Protein AF-A0A8J4LNE2-F1 (afdb_monomer)

pLDDT: mean 71.65, std 18.24, range [26.72, 97.25]

Solvent-accessible surface area (backbone atoms only — not comparable to full-atom values): 36500 Å² total; per-residue (Å²): 107,71,68,58,54,52,50,50,49,50,49,50,50,52,52,48,48,50,45,47,76,72,61,50,67,86,76,92,72,74,98,75,77,92,74,88,75,91,69,94,60,98,65,80,75,29,62,73,64,73,43,60,33,77,70,38,47,80,53,80,70,85,52,57,53,40,55,49,28,44,53,46,36,53,52,47,56,59,30,69,79,79,42,58,69,69,57,40,42,49,50,45,49,53,51,28,50,65,58,31,54,31,47,59,54,29,52,51,27,52,53,50,49,54,51,49,53,56,51,42,71,75,56,42,47,74,52,74,59,54,78,74,41,81,91,59,91,72,81,66,54,66,56,69,69,58,54,50,52,50,52,51,39,51,45,27,32,52,22,13,36,54,62,38,31,44,63,75,44,96,83,42,81,66,71,82,51,76,66,52,47,42,35,27,56,49,25,32,50,51,49,31,56,58,38,11,27,31,54,53,62,69,48,8,52,53,20,25,50,28,51,30,46,35,25,69,57,39,59,60,48,24,81,70,52,47,54,58,38,40,22,52,36,21,76,45,94,65,91,72,70,54,33,67,91,49,75,63,76,73,72,67,61,68,61,53,42,49,53,29,40,29,53,37,73,59,39,96,80,66,78,84,76,74,70,71,77,87,66,79,91,64,81,77,51,73,68,52,54,41,52,38,21,24,33,32,18,26,32,48,32,54,69,68,19,64,48,43,52,53,48,34,40,71,34,70,69,46,35,50,32,51,52,21,7,62,52,18,33,59,81,51,83,50,70,67,32,42,53,28,50,48,51,37,50,46,49,50,50,74,70,43,87,55,45,64,59,80,69,70,87,43,72,67,51,51,49,49,51,52,56,38,53,58,39,32,38,91,68,39,30,52,77,71,68,30,62,71,59,55,22,53,49,33,44,44,50,51,47,48,59,52,71,68,53,81,70,81,56,68,66,60,57,54,66,71,68,61,89,68,79,89,80,90,77,94,77,92,75,90,71,97,70,86,84,68,98,60,83,68,73,51,71,64,37,53,49,41,54,50,18,50,44,26,33,51,72,45,89,50,65,53,49,22,51,44,9,49,40,35,44,39,54,51,52,50,32,24,68,76,73,54,70,67,56,68,64,52,40,51,46,49,38,52,52,46,45,63,41,51,50,75,87,75,76,90,45,75,70,61,50,59,64,36,67,79,78,58,64,53,40,30,36,36,45,50,51,56,56,27,56,55,46,50,53,48,54,54,51,51,68,51,62,72,48,82,88,40,76,65,65,50,48,50,48,45,67,72,66,50,51,67,58,57,50,48,38,54,45,49,42,52,60,44,70,73,65,41,62,81,69,90,84,76,64,76,74,54,65,47,46,74,72,65,78,37,62,54,52,56,57,49,42,53,49,49,47,36,71,57,26,49,69,44,46,48,65,32,36,45,65,45,39,55,62,53,61,28,71,76,51,71,75,62,59,83,48,77,67,46,48,39,46,44,49,61,51,72,102

Organism: NCBI:txid1737510

Mean predicted aligned error: 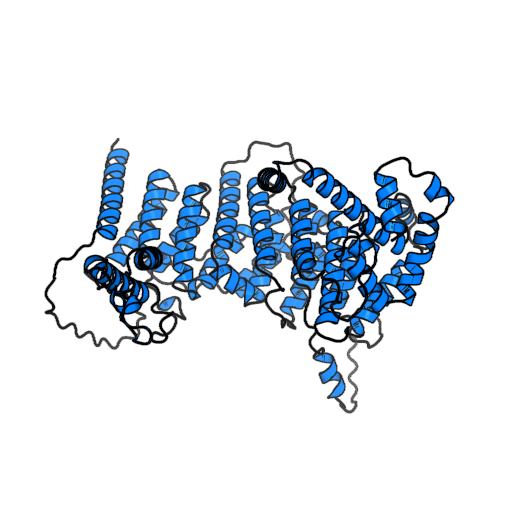13.71 Å

Nearest PDB structures (foldseek):
  5ufl-assembly1_A  TM=2.339E-01  e=3.453E-01  Homo sapiens

Sequence (649 aa):
LRIRGELLKIRGMLQHSLCMLRDFGFQEVGLSGESGVSGDGGGGGGVPLSVFGSLGLTVGDPGIREQLAEALVEVCSALRSAGDPELLAIAARCGGVLLAAGSVEYVTAQEDERSQRATTHLHSDAPVASRLMPGTIWRRRSPLWLVQARLLNTLLSRASAAAFRSWATTQQPELTSLKQLPPAYLALLHSQCLLAQHPNTQLAKGAASAVEVATKRFPCLAPAFLPYFLATLADVSYNWSPSVAAPPSPPPLAEFFIRVRDAAFGGADGASTAAAPAAAPAAPSLSEIERNGKVQGACHTINSTLNFWRTISRSPEWLAAALAALLAARVYNESVPQKALGGLMLKFAGRFLHPPAMSYNGAEYTGLIRALLDVSKPGAMARLGAPFRYTVIANVMLTLLLPHRYGPSEDAESAAGTTVMADGGSGSGGSDYGGVGGAGPGVAGLLLRHMLGLLAGTDAPQLRQLGMSGTFLPLCAVEEYGAPLPQLVGVLREVISAAAEPLAAADPVAAAAASTVGGSWGSRLLHALIHNHTELDNAEAMKDKRGAGLLDLQRRVLNMTFEEMAGGVASLPLERLARWPNDGLAVPAAVAEGAFVVRHARLVHLLAAAAPAEMLLALKDPLEVLTAPDRLTTAGDGADKAEMAAAAE

Structure (mmCIF, N/CA/C/O backbone):
data_AF-A0A8J4LNE2-F1
#
_entry.id   AF-A0A8J4LNE2-F1
#
loop_
_atom_site.group_PDB
_atom_site.id
_atom_site.type_symbol
_atom_site.label_atom_id
_atom_site.label_alt_id
_atom_site.label_comp_id
_atom_site.label_asym_id
_atom_site.label_entity_id
_atom_site.label_seq_id
_atom_site.pdbx_PDB_ins_code
_atom_site.Cartn_x
_atom_site.Cartn_y
_atom_site.Cartn_z
_atom_site.occupancy
_atom_site.B_iso_or_equiv
_atom_site.auth_seq_id
_atom_site.auth_comp_id
_atom_site.auth_asym_id
_atom_site.auth_atom_id
_atom_site.pdbx_PDB_model_num
ATOM 1 N N . LEU A 1 1 ? -19.729 31.241 25.274 1.00 32.53 1 LEU A N 1
ATOM 2 C CA . LEU A 1 1 ? -19.513 30.881 26.701 1.00 32.53 1 LEU A CA 1
ATOM 3 C C . LEU A 1 1 ? -20.305 29.642 27.131 1.00 32.53 1 LEU A C 1
ATOM 5 O O . LEU A 1 1 ? -19.670 28.711 27.598 1.00 32.53 1 LEU A O 1
ATOM 9 N N . ARG A 1 2 ? -21.628 29.561 26.906 1.00 26.72 2 ARG A N 1
ATOM 10 C CA . ARG A 1 2 ? -22.447 28.364 27.220 1.00 26.72 2 ARG A CA 1
ATOM 11 C C . ARG A 1 2 ? -21.967 27.088 26.504 1.00 26.72 2 ARG A C 1
ATOM 13 O O . ARG A 1 2 ? -21.703 26.099 27.168 1.00 26.72 2 ARG A O 1
ATOM 20 N N . ILE A 1 3 ? -21.699 27.174 25.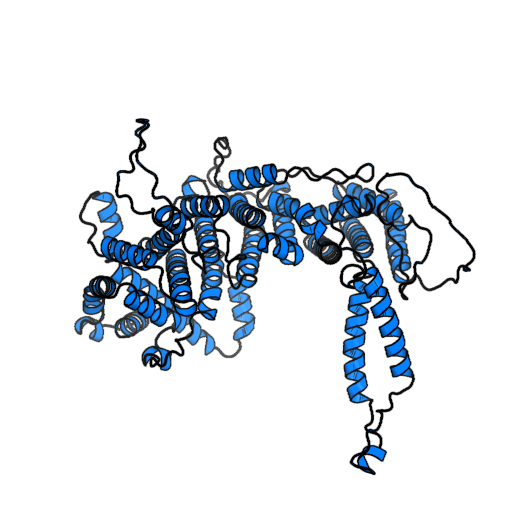195 1.00 37.12 3 ILE A N 1
ATOM 21 C CA . ILE A 1 3 ? -21.069 26.092 24.410 1.00 37.12 3 ILE A CA 1
ATOM 22 C C . ILE A 1 3 ? -19.703 25.711 25.002 1.00 37.12 3 ILE A C 1
ATOM 24 O O . ILE A 1 3 ? -19.418 24.546 25.201 1.00 37.12 3 ILE A O 1
ATOM 28 N N . ARG A 1 4 ? -18.876 26.685 25.398 1.00 35.09 4 ARG A N 1
ATOM 29 C CA . ARG A 1 4 ? -17.560 26.437 26.017 1.00 35.09 4 ARG A CA 1
ATOM 30 C C . ARG A 1 4 ? -17.665 25.714 27.374 1.00 35.09 4 ARG A C 1
ATOM 32 O O . ARG A 1 4 ? -16.804 24.905 27.693 1.00 35.09 4 ARG A O 1
ATOM 39 N N . GLY A 1 5 ? -18.717 25.989 28.150 1.00 35.16 5 GLY A N 1
ATOM 40 C CA . GLY A 1 5 ? -19.021 25.300 29.410 1.00 35.16 5 GLY A CA 1
ATOM 41 C C . GLY A 1 5 ? -19.524 23.867 29.208 1.00 35.16 5 GLY A C 1
ATOM 42 O O . GLY A 1 5 ? -19.094 22.969 29.924 1.00 35.16 5 GLY A O 1
ATOM 43 N N . GLU A 1 6 ? -20.367 23.638 28.200 1.00 47.88 6 GLU A N 1
ATOM 44 C CA . GLU A 1 6 ? -20.783 22.296 27.758 1.00 47.88 6 GLU A CA 1
ATOM 45 C C . GLU A 1 6 ? -19.575 21.489 27.252 1.00 47.88 6 GLU A C 1
ATOM 47 O O . GLU A 1 6 ? -19.370 20.351 27.657 1.00 47.88 6 GLU A O 1
ATOM 52 N N . LEU A 1 7 ? -18.695 22.111 26.463 1.00 44.62 7 LEU A N 1
ATOM 53 C CA . LEU A 1 7 ? -17.465 21.505 25.945 1.00 44.62 7 LEU A CA 1
ATOM 54 C C . LEU A 1 7 ? -16.456 21.157 27.053 1.00 44.62 7 LEU A C 1
ATOM 56 O O . LEU A 1 7 ? -15.798 20.123 26.974 1.00 44.62 7 LEU A O 1
ATOM 60 N N . LEU A 1 8 ? -16.358 21.965 28.114 1.00 48.59 8 LEU A N 1
ATOM 61 C CA . LEU A 1 8 ? -15.556 21.645 29.303 1.00 48.59 8 LEU A CA 1
ATOM 62 C C . LEU A 1 8 ? -16.136 20.467 30.094 1.00 48.59 8 LEU A C 1
ATOM 64 O O . LEU A 1 8 ? -15.370 19.630 30.567 1.00 48.59 8 LEU A O 1
ATOM 68 N N . LYS A 1 9 ? -17.467 20.362 30.200 1.00 53.34 9 LYS A N 1
ATOM 69 C CA . LYS A 1 9 ? -18.132 19.199 30.806 1.00 53.34 9 LYS A CA 1
ATOM 70 C C . LYS A 1 9 ? -17.935 17.941 29.969 1.00 53.34 9 LYS A C 1
ATOM 72 O O . LYS A 1 9 ? -17.571 16.920 30.531 1.00 53.34 9 LYS A O 1
ATOM 77 N N . ILE A 1 10 ? -18.080 18.025 28.645 1.00 56.75 10 ILE A N 1
ATOM 78 C CA . ILE A 1 10 ? -17.826 16.911 27.719 1.00 56.75 10 ILE A CA 1
ATOM 79 C C . ILE A 1 10 ? -16.358 16.489 27.788 1.00 56.75 10 ILE A C 1
ATOM 81 O O . ILE A 1 10 ? -16.074 15.303 27.902 1.00 56.75 10 ILE A O 1
ATOM 85 N N . ARG A 1 11 ? -15.411 17.435 27.801 1.00 52.16 11 ARG A N 1
ATOM 86 C CA . ARG A 1 11 ? -13.985 17.143 28.007 1.00 52.16 11 ARG A CA 1
ATOM 87 C C . ARG A 1 11 ? -13.742 16.463 29.348 1.00 52.16 11 ARG A C 1
ATOM 89 O O . ARG A 1 11 ? -13.044 15.458 29.385 1.00 52.16 11 ARG A O 1
ATOM 96 N N . GLY A 1 12 ? -14.326 16.987 30.424 1.00 52.31 12 GLY A N 1
ATOM 97 C CA . GLY A 1 12 ? -14.249 16.404 31.760 1.00 52.31 12 GLY A CA 1
ATOM 98 C C . GLY A 1 12 ? -14.831 14.995 31.807 1.00 52.31 12 GLY A C 1
ATOM 99 O O . GLY A 1 12 ? -14.190 14.103 32.339 1.00 52.31 12 GLY A O 1
ATOM 100 N N . MET A 1 13 ? -15.982 14.764 31.177 1.00 57.12 13 MET A N 1
ATOM 101 C CA . MET A 1 13 ? -16.638 13.460 31.077 1.00 57.12 13 MET A CA 1
ATOM 102 C C . MET A 1 13 ? -15.854 12.477 30.214 1.00 57.12 13 MET A C 1
ATOM 104 O O . MET A 1 13 ? -15.709 11.329 30.608 1.00 57.12 13 MET A O 1
ATOM 108 N N . LEU A 1 14 ? -15.316 12.897 29.068 1.00 54.69 14 LEU A N 1
ATOM 109 C CA . LEU A 1 14 ? -14.493 12.049 28.203 1.00 54.69 14 LEU A CA 1
ATOM 110 C C . LEU A 1 14 ? -13.167 11.707 28.876 1.00 54.69 14 LEU A C 1
ATOM 112 O O . LEU A 1 14 ? -12.726 10.567 28.819 1.00 54.69 14 LEU A O 1
ATOM 116 N N . GLN A 1 15 ? -12.549 12.674 29.552 1.00 53.72 15 GLN A N 1
ATOM 117 C CA . GLN A 1 15 ? -11.312 12.462 30.291 1.00 53.72 15 GLN A CA 1
ATOM 118 C C . GLN A 1 15 ? -11.545 11.611 31.543 1.00 53.72 15 GLN A C 1
ATOM 120 O O . GLN A 1 15 ? -10.750 10.722 31.818 1.00 53.72 15 GLN A O 1
ATOM 125 N N . HIS A 1 16 ? -12.669 11.797 32.237 1.00 48.16 16 HIS A N 1
ATOM 126 C CA . HIS A 1 16 ? -13.106 10.928 33.324 1.00 48.16 16 HIS A CA 1
ATOM 127 C C . HIS A 1 16 ? -13.452 9.523 32.823 1.00 48.16 16 HIS A C 1
ATOM 129 O O . HIS A 1 16 ? -13.061 8.560 33.458 1.00 48.16 16 HIS A O 1
ATOM 135 N N . SER A 1 17 ? -14.088 9.381 31.658 1.00 53.16 17 SER A N 1
ATOM 136 C CA . SER A 1 17 ? -14.364 8.083 31.026 1.00 53.16 17 SER A CA 1
ATOM 137 C C . SER A 1 17 ? -13.074 7.387 30.596 1.00 53.16 17 SER A C 1
ATOM 139 O O . SER A 1 17 ? -12.958 6.183 30.761 1.00 53.16 17 SER A O 1
ATOM 141 N N . LEU A 1 18 ? -12.076 8.128 30.100 1.00 53.53 18 LEU A N 1
ATOM 142 C CA . LEU A 1 18 ? -10.736 7.603 29.816 1.00 53.53 18 LEU A CA 1
ATOM 143 C C . LEU A 1 18 ? -10.018 7.156 31.089 1.00 53.53 18 LEU A C 1
ATOM 145 O O . LEU A 1 18 ? -9.402 6.096 31.081 1.00 53.53 18 LEU A O 1
ATOM 149 N N . CYS A 1 19 ? -10.097 7.942 32.166 1.00 48.16 19 CYS A N 1
ATOM 150 C CA . CYS A 1 19 ? -9.569 7.558 33.472 1.00 48.16 19 CYS A CA 1
ATOM 151 C C . CYS A 1 19 ? -10.301 6.329 34.014 1.00 48.16 19 CYS A C 1
ATOM 153 O O . CYS A 1 19 ? -9.644 5.378 34.379 1.00 48.16 19 CYS A O 1
ATOM 155 N N . MET A 1 20 ? -11.631 6.275 33.960 1.00 46.81 20 MET A N 1
ATOM 156 C CA . MET A 1 20 ? -12.426 5.110 34.363 1.00 46.81 20 MET A CA 1
ATOM 157 C C . MET A 1 20 ? -12.054 3.870 33.542 1.00 46.81 20 MET A C 1
ATOM 159 O O . MET A 1 20 ? -11.727 2.838 34.110 1.00 46.81 20 MET A O 1
ATOM 163 N N . LEU A 1 21 ? -12.008 3.975 32.209 1.00 49.03 21 LEU A N 1
ATOM 164 C CA . LEU A 1 21 ? -11.586 2.886 31.318 1.00 49.03 21 LEU A CA 1
ATOM 165 C C . LEU A 1 21 ? -10.152 2.408 31.597 1.00 49.03 21 LEU A C 1
ATOM 167 O O . LEU A 1 21 ? -9.854 1.243 31.351 1.00 49.03 21 LEU A O 1
ATOM 171 N N . ARG A 1 22 ? -9.279 3.291 32.093 1.00 43.75 22 ARG A N 1
ATOM 172 C CA . ARG A 1 22 ? -7.883 3.000 32.445 1.00 43.75 22 ARG A CA 1
ATOM 173 C C . ARG A 1 22 ? -7.714 2.487 33.884 1.00 43.75 22 ARG A C 1
ATOM 175 O O . ARG A 1 22 ? -6.835 1.666 34.123 1.00 43.75 22 ARG A O 1
ATOM 182 N N . ASP A 1 23 ? -8.547 2.951 34.811 1.00 39.84 23 ASP A N 1
ATOM 183 C CA . ASP A 1 23 ? -8.400 2.812 36.263 1.00 39.84 23 ASP A CA 1
ATOM 184 C C . ASP A 1 23 ? -9.491 1.924 36.890 1.00 39.84 23 ASP A C 1
ATOM 186 O O . ASP A 1 23 ? -9.664 1.957 38.107 1.00 39.84 23 ASP A O 1
ATOM 190 N N . PHE A 1 24 ? -10.215 1.102 36.113 1.00 42.41 24 PHE A N 1
ATOM 191 C CA . PHE A 1 24 ? -11.090 0.055 36.665 1.00 42.41 24 PHE A CA 1
ATOM 192 C C . PHE A 1 24 ? -10.257 -1.014 37.400 1.00 42.41 24 PHE A C 1
ATOM 194 O O . PHE A 1 24 ? -9.950 -2.098 36.897 1.00 42.41 24 PHE A O 1
ATOM 201 N N . GLY A 1 25 ? -9.878 -0.659 38.625 1.00 34.62 25 GLY A N 1
ATOM 202 C CA . GLY A 1 25 ? -9.484 -1.529 39.712 1.00 34.62 25 GLY A CA 1
ATOM 203 C C . GLY A 1 25 ? -10.722 -1.984 40.481 1.00 34.62 25 GLY A C 1
ATOM 204 O O . GLY A 1 25 ? -11.636 -1.209 40.742 1.00 34.62 25 GLY A O 1
ATOM 205 N N . PHE A 1 26 ? -10.718 -3.275 40.788 1.00 31.77 26 PHE A N 1
ATOM 206 C CA . PHE A 1 26 ? -11.625 -4.045 41.636 1.00 31.77 26 PHE A CA 1
ATOM 207 C C . PHE A 1 26 ? -12.604 -3.276 42.540 1.00 31.77 26 PHE A C 1
ATOM 209 O O . PHE A 1 26 ? -12.208 -2.622 43.502 1.00 31.77 26 PHE A O 1
ATOM 216 N N . GLN A 1 27 ? -13.890 -3.572 42.353 1.00 29.41 27 GLN A N 1
ATOM 217 C CA . GLN A 1 27 ? -14.774 -3.910 43.467 1.00 29.41 27 GLN A CA 1
ATOM 218 C C . GLN A 1 27 ? -15.209 -5.367 43.273 1.00 29.41 27 GLN A C 1
ATOM 220 O O . GLN A 1 27 ? -15.680 -5.731 42.196 1.00 29.41 27 GLN A O 1
ATOM 225 N N . GLU A 1 28 ? -15.005 -6.211 44.287 1.00 34.12 28 GLU A N 1
ATOM 226 C CA . GLU A 1 28 ? -15.604 -7.546 44.352 1.00 34.12 28 GLU A CA 1
ATOM 227 C C . GLU A 1 28 ? -17.128 -7.386 44.392 1.00 34.12 28 GLU A C 1
ATOM 229 O O . GLU A 1 28 ? -17.717 -7.149 45.445 1.00 34.12 28 GLU A O 1
ATOM 234 N N . VAL A 1 29 ? -17.778 -7.482 43.235 1.00 36.34 29 VAL A N 1
ATOM 235 C CA . VAL A 1 29 ? -19.221 -7.709 43.186 1.00 36.34 29 VAL A CA 1
ATOM 236 C C . VAL A 1 29 ? -19.413 -9.213 43.308 1.00 36.34 29 VAL A C 1
ATOM 238 O O . VAL A 1 29 ? -18.901 -9.985 42.497 1.00 36.34 29 VAL A O 1
ATOM 241 N N . GLY A 1 30 ? -20.073 -9.616 44.393 1.00 33.03 30 GLY A N 1
ATOM 242 C CA . GLY A 1 30 ? -20.271 -11.005 44.777 1.00 33.03 30 GLY A CA 1
ATOM 243 C C . GLY A 1 30 ? -20.781 -11.873 43.630 1.00 33.03 30 GLY A C 1
ATOM 244 O O . GLY A 1 30 ? -21.731 -11.531 42.929 1.00 33.03 30 GLY A O 1
ATOM 245 N N . LEU A 1 31 ? -20.143 -13.032 43.478 1.00 33.44 31 LEU A N 1
ATOM 246 C CA . LEU A 1 31 ? -20.607 -14.147 42.662 1.00 33.44 31 LEU A CA 1
ATOM 247 C C . LEU A 1 31 ? -21.893 -14.723 43.277 1.00 33.44 31 LEU A C 1
ATOM 249 O O . LEU A 1 31 ? -21.866 -15.732 43.974 1.00 33.44 31 LEU A O 1
ATOM 253 N N . SER A 1 32 ? -23.026 -14.072 43.041 1.00 35.34 32 SER A N 1
ATOM 254 C CA . SER A 1 32 ? -24.347 -14.653 43.274 1.00 35.34 32 SER A CA 1
ATOM 255 C C . SER A 1 32 ? -25.318 -14.105 42.239 1.00 35.34 32 SER A C 1
ATOM 257 O O . SER A 1 32 ? -25.724 -12.948 42.319 1.00 35.34 32 SER A O 1
ATOM 259 N N . GLY A 1 33 ? -25.681 -14.926 41.260 1.00 34.03 33 GLY A N 1
ATOM 260 C CA . GLY A 1 33 ? -26.678 -14.543 40.270 1.00 34.03 33 GLY A CA 1
ATOM 261 C C . GLY A 1 33 ? -26.659 -15.447 39.055 1.00 34.03 33 GLY A C 1
ATOM 262 O O . GLY A 1 33 ? -26.072 -15.111 38.031 1.00 34.03 33 GLY A O 1
ATOM 263 N N . GLU A 1 34 ? -27.307 -16.600 39.188 1.00 43.00 34 GLU A N 1
ATOM 264 C CA . GLU A 1 34 ? -27.816 -17.379 38.067 1.00 43.00 34 GLU A CA 1
ATOM 265 C C . GLU A 1 34 ? -28.486 -16.442 37.047 1.00 43.00 34 GLU A C 1
ATOM 267 O O . GLU A 1 34 ? -29.462 -15.764 37.356 1.00 43.00 34 GLU A O 1
ATOM 272 N N . SER A 1 35 ? -27.980 -16.406 35.817 1.00 35.44 35 SER A N 1
ATOM 273 C CA . SER A 1 35 ? -28.760 -15.932 34.673 1.00 35.44 35 SER A CA 1
ATOM 274 C C . SER A 1 35 ? -28.781 -17.035 33.628 1.00 35.44 35 SER A C 1
ATOM 276 O O . SER A 1 35 ? -27.975 -17.106 32.703 1.00 35.44 35 SER A O 1
ATOM 278 N N . GLY A 1 36 ? -29.733 -17.947 33.825 1.00 38.16 36 GLY A N 1
ATOM 279 C CA . GLY A 1 36 ? -30.238 -18.778 32.750 1.00 38.16 36 GLY A CA 1
ATOM 280 C C . GLY A 1 36 ? -30.891 -17.878 31.708 1.00 38.16 36 GLY A C 1
ATOM 281 O O . GLY A 1 36 ? -31.992 -17.378 31.912 1.00 38.16 36 GLY A O 1
ATOM 282 N N . VAL A 1 37 ? -30.207 -17.678 30.586 1.00 36.59 37 VAL A N 1
ATOM 283 C CA . VAL A 1 37 ? -30.824 -17.210 29.343 1.00 36.59 37 VAL A CA 1
ATOM 284 C C . VAL A 1 37 ? -30.572 -18.281 28.291 1.00 36.59 37 VAL A C 1
ATOM 286 O O . VAL A 1 37 ? -29.747 -18.151 27.394 1.00 36.59 37 VAL A O 1
ATOM 289 N N . SER A 1 38 ? -31.294 -19.391 28.435 1.00 36.75 38 SER A N 1
ATOM 290 C CA . SER A 1 38 ? -31.629 -20.282 27.329 1.00 36.75 38 SER A CA 1
ATOM 291 C C . SER A 1 38 ? -32.798 -19.647 26.569 1.00 36.75 38 SER A C 1
ATOM 293 O O . SER A 1 38 ? -33.960 -19.975 26.803 1.00 36.75 38 SER A O 1
ATOM 295 N N . GLY A 1 39 ? -32.485 -18.655 25.737 1.00 35.50 39 GLY A N 1
ATOM 296 C CA . GLY A 1 39 ? -33.428 -18.001 24.834 1.00 35.50 39 GLY A CA 1
ATOM 297 C C . GLY A 1 39 ? -33.208 -18.497 23.414 1.00 35.50 39 GLY A C 1
ATOM 298 O O . GLY A 1 39 ? -32.385 -17.952 22.685 1.00 35.50 39 GLY A O 1
ATOM 299 N N . ASP A 1 40 ? -33.936 -19.546 23.055 1.00 36.19 40 ASP A N 1
ATOM 300 C CA . ASP A 1 40 ? -34.043 -20.094 21.708 1.00 36.19 40 ASP A CA 1
ATOM 301 C C . ASP A 1 40 ? -34.811 -19.081 20.835 1.00 36.19 40 ASP A C 1
ATOM 303 O O . ASP A 1 40 ? -36.038 -18.995 20.858 1.00 36.19 40 ASP A O 1
ATOM 307 N N . GLY A 1 41 ? -34.078 -18.204 20.150 1.00 35.94 41 GLY A N 1
ATOM 308 C CA . GLY A 1 41 ? -34.639 -17.166 19.291 1.00 35.94 41 GLY A CA 1
ATOM 309 C C . GLY A 1 41 ? -33.581 -16.661 18.324 1.00 35.94 41 GLY A C 1
ATOM 310 O O . GLY A 1 41 ? -32.687 -15.920 18.715 1.00 35.94 41 GLY A O 1
ATOM 311 N N . GLY A 1 42 ? -33.678 -17.077 17.059 1.00 33.50 42 GLY A N 1
ATOM 312 C CA . GLY A 1 42 ? -32.713 -16.849 15.973 1.00 33.50 42 GLY A CA 1
ATOM 313 C C . GLY A 1 42 ? -32.515 -15.397 15.507 1.00 33.50 42 GLY A C 1
ATOM 314 O O . GLY A 1 42 ? -32.347 -15.154 14.314 1.00 33.50 42 GLY A O 1
ATOM 315 N N . GLY A 1 43 ? -32.516 -14.425 16.417 1.00 38.28 43 GLY A N 1
ATOM 316 C CA . GLY A 1 43 ? -31.980 -13.091 16.175 1.00 38.28 43 GLY A CA 1
ATOM 317 C C . GLY A 1 43 ? -30.484 -13.103 16.463 1.00 38.28 43 GLY A C 1
ATOM 318 O O . GLY A 1 43 ? -30.075 -13.508 17.544 1.00 38.28 43 GLY A O 1
ATOM 319 N N . GLY A 1 44 ? -29.659 -12.689 15.499 1.00 39.41 44 GLY A N 1
ATOM 320 C CA . GLY A 1 44 ? -28.203 -12.612 15.641 1.00 39.41 44 GLY A CA 1
ATOM 321 C C . GLY A 1 44 ? -27.762 -11.601 16.702 1.00 39.41 44 GLY A C 1
ATOM 322 O O . GLY A 1 44 ? -27.292 -10.519 16.361 1.00 39.41 44 GLY A O 1
ATOM 323 N N . GLY A 1 45 ? -27.916 -11.947 17.979 1.00 40.94 45 GLY A N 1
ATOM 324 C CA . GLY A 1 45 ? -27.316 -11.242 19.099 1.00 40.94 45 GLY A CA 1
ATOM 325 C C . GLY A 1 45 ? -25.808 -11.430 19.024 1.00 40.94 45 GLY A C 1
ATOM 326 O O . GLY A 1 45 ? -25.294 -12.492 19.368 1.00 40.94 45 GLY A O 1
ATOM 327 N N . GLY A 1 46 ? -25.107 -10.427 18.493 1.00 50.44 46 GLY A N 1
ATOM 328 C CA . GLY A 1 46 ? -23.648 -10.396 18.497 1.00 50.44 46 GLY A CA 1
ATOM 329 C C . GLY A 1 46 ? -23.100 -10.533 19.920 1.00 50.44 46 GLY A C 1
ATOM 330 O O . GLY A 1 46 ? -23.782 -10.215 20.895 1.00 50.44 46 GLY A O 1
ATOM 331 N N . VAL A 1 47 ? -21.862 -11.013 20.046 1.00 54.34 47 VAL A N 1
ATOM 332 C CA . VAL A 1 47 ? -21.210 -11.147 21.357 1.00 54.34 47 VAL A CA 1
ATOM 333 C C . VAL A 1 47 ? -21.064 -9.746 21.966 1.00 54.34 47 VAL A C 1
ATOM 335 O O . VAL A 1 47 ? -20.429 -8.903 21.325 1.00 54.34 47 VAL A O 1
ATOM 338 N N . PRO A 1 48 ? -21.624 -9.470 23.161 1.00 55.25 48 PRO A N 1
ATOM 339 C CA . PRO A 1 48 ? -21.540 -8.147 23.767 1.00 55.25 48 PRO A CA 1
ATOM 340 C C . PRO A 1 48 ? -20.079 -7.749 24.006 1.00 55.25 48 PRO A C 1
ATOM 342 O O . PRO A 1 48 ? -19.214 -8.590 24.269 1.00 55.25 48 PRO A O 1
ATOM 345 N N . LEU A 1 49 ? -19.793 -6.451 23.927 1.00 55.06 49 LEU A N 1
ATOM 346 C CA . LEU A 1 49 ? -18.504 -5.862 24.263 1.00 55.06 49 LEU A CA 1
ATOM 347 C C . LEU A 1 49 ? -18.272 -5.998 25.770 1.00 55.06 49 LEU A C 1
ATOM 349 O O . LEU A 1 49 ? -18.521 -5.079 26.547 1.00 55.06 49 LEU A O 1
ATOM 353 N N . SER A 1 50 ? -17.746 -7.141 26.200 1.00 53.09 50 SER A N 1
ATOM 354 C CA . SER A 1 50 ? -17.404 -7.348 27.601 1.00 53.09 50 SER A CA 1
ATOM 355 C C . SER A 1 50 ? -16.268 -6.411 28.028 1.00 53.09 50 SER A C 1
ATOM 357 O O . SER A 1 50 ? -15.269 -6.206 27.325 1.00 53.09 50 SER A O 1
ATOM 359 N N . VAL A 1 51 ? -16.434 -5.799 29.197 1.00 45.75 51 VAL A N 1
ATOM 360 C CA . VAL A 1 51 ? -15.399 -5.004 29.857 1.00 45.75 51 VAL A CA 1
ATOM 361 C C . VAL A 1 51 ? -14.439 -5.970 30.513 1.00 45.75 51 VAL A C 1
ATOM 363 O O . VAL A 1 51 ? -14.876 -6.753 31.334 1.00 45.75 51 VAL A O 1
ATOM 366 N N . PHE A 1 52 ? -13.155 -5.914 30.189 1.00 48.09 52 PHE A N 1
ATOM 367 C CA . PHE A 1 52 ? -12.142 -6.685 30.897 1.00 48.09 52 PHE A CA 1
ATOM 368 C C . PHE A 1 52 ? -11.353 -5.729 31.793 1.00 48.09 52 PHE A C 1
ATOM 370 O O . PHE A 1 52 ? -10.809 -4.749 31.288 1.00 48.09 52 PHE A O 1
ATOM 377 N N . GLY A 1 53 ? -11.344 -5.969 33.106 1.00 45.38 53 GLY A N 1
ATOM 378 C CA . GLY A 1 53 ? -10.515 -5.215 34.050 1.00 45.38 53 GLY A CA 1
ATOM 379 C C . GLY A 1 53 ? -9.026 -5.476 33.818 1.00 45.38 53 GLY A C 1
ATOM 380 O O . GLY A 1 53 ? -8.658 -6.312 32.994 1.00 45.38 53 GLY A O 1
ATOM 381 N N . SER A 1 54 ? -8.149 -4.816 34.577 1.00 44.72 54 SER A N 1
ATOM 382 C CA . SER A 1 54 ? -6.694 -4.998 34.434 1.00 44.72 54 SER A CA 1
ATOM 383 C C . SER A 1 54 ? -6.257 -6.463 34.573 1.00 44.72 54 SER A C 1
ATOM 385 O O . SER A 1 54 ? -5.379 -6.898 33.844 1.00 44.72 54 SER A O 1
ATOM 387 N N . LEU A 1 55 ? -6.933 -7.274 35.397 1.00 43.81 55 LEU A N 1
ATOM 388 C CA . LEU A 1 55 ? -6.692 -8.725 35.516 1.00 43.81 55 LEU A CA 1
ATOM 389 C C . LEU A 1 55 ? -7.400 -9.587 34.447 1.00 43.81 55 LEU A C 1
ATOM 391 O O . LEU A 1 55 ? -7.441 -10.807 34.569 1.00 43.81 55 LEU A O 1
ATOM 395 N N . GLY A 1 56 ? -7.994 -8.951 33.435 1.00 45.12 56 GLY A N 1
ATOM 396 C CA . GLY A 1 56 ? -8.814 -9.518 32.361 1.00 45.12 56 GLY A CA 1
ATOM 397 C C . GLY A 1 56 ? -10.004 -10.373 32.802 1.00 45.12 56 GLY A C 1
ATOM 398 O O . GLY A 1 56 ? -10.432 -11.266 32.075 1.00 45.12 56 GLY A O 1
ATOM 399 N N . LEU A 1 57 ? -10.559 -10.071 33.977 1.00 45.97 57 LEU A N 1
ATOM 400 C CA . LEU A 1 57 ? -11.894 -10.504 34.393 1.00 45.97 57 LEU A CA 1
ATOM 401 C C . LEU A 1 57 ? -12.952 -9.591 33.781 1.00 45.97 57 LEU A C 1
ATOM 403 O O . LEU A 1 57 ? -12.683 -8.406 33.590 1.00 45.97 57 LEU A O 1
ATOM 407 N N . THR A 1 58 ? -14.149 -10.110 33.511 1.00 54.19 58 THR A N 1
ATOM 408 C CA . THR A 1 58 ? -15.258 -9.277 33.042 1.00 54.19 58 THR A CA 1
ATOM 409 C C . THR A 1 58 ? -15.763 -8.355 34.162 1.00 54.19 58 THR A C 1
ATOM 411 O O . THR A 1 58 ? -16.143 -8.866 35.212 1.00 54.19 58 THR A O 1
ATOM 414 N N . VAL A 1 59 ? -15.757 -7.028 33.982 1.00 49.66 59 VAL A N 1
ATOM 415 C CA . VAL A 1 59 ? -16.095 -6.034 35.028 1.00 49.66 59 VAL A CA 1
ATOM 416 C C . VAL A 1 59 ? -17.240 -5.112 34.592 1.00 49.66 59 VAL A C 1
ATOM 418 O O . VAL A 1 59 ? -17.059 -4.294 33.704 1.00 49.66 59 VAL A O 1
ATOM 421 N N . GLY A 1 60 ? -18.379 -5.145 35.281 1.00 55.81 60 GLY A N 1
ATOM 422 C CA . GLY A 1 60 ? -19.504 -4.225 35.044 1.00 55.81 60 GLY A CA 1
ATOM 423 C C . GLY A 1 60 ? -20.610 -4.797 34.155 1.00 55.81 60 GLY A C 1
ATOM 424 O O . GLY A 1 60 ? -20.497 -5.913 33.645 1.00 55.81 60 GLY A O 1
ATOM 425 N N . ASP A 1 61 ? -21.692 -4.029 34.006 1.00 57.84 61 ASP A N 1
ATOM 426 C CA . ASP A 1 61 ? -22.907 -4.501 33.341 1.00 57.84 61 ASP A CA 1
ATOM 427 C C . ASP A 1 61 ? -22.704 -4.680 31.824 1.00 57.84 61 ASP A C 1
ATOM 429 O O . ASP A 1 61 ? -22.091 -3.825 31.165 1.00 57.84 61 ASP A O 1
ATOM 433 N N . PRO A 1 62 ? -23.230 -5.772 31.233 1.00 64.44 62 PRO A N 1
ATOM 434 C CA . PRO A 1 62 ? -23.236 -5.941 29.784 1.00 64.44 62 PRO A CA 1
ATOM 435 C C . PRO A 1 62 ? -24.009 -4.784 29.127 1.00 64.44 62 PRO A C 1
ATOM 437 O O . PRO A 1 62 ? -25.089 -4.419 29.587 1.00 64.44 62 PRO A O 1
ATOM 440 N N . GLY A 1 63 ? -23.471 -4.196 28.053 1.00 69.69 63 GLY A N 1
ATOM 441 C CA . GLY A 1 63 ? -24.126 -3.106 27.312 1.00 69.69 63 GLY A CA 1
ATOM 442 C C . GLY A 1 63 ? -23.538 -1.704 27.525 1.00 69.69 63 GLY A C 1
ATOM 443 O O . GLY A 1 63 ? -23.755 -0.822 26.694 1.00 69.69 63 GLY A O 1
ATOM 444 N N . ILE A 1 64 ? -22.769 -1.460 28.597 1.00 75.38 64 ILE A N 1
ATOM 445 C CA . ILE A 1 64 ? -22.215 -0.115 28.877 1.00 75.38 64 ILE A CA 1
ATOM 446 C C . ILE A 1 64 ? -21.254 0.339 27.767 1.00 75.38 64 ILE A C 1
ATOM 448 O O . ILE A 1 64 ? -21.214 1.517 27.404 1.00 75.38 64 ILE A O 1
ATOM 452 N N . ARG A 1 65 ? -20.467 -0.585 27.203 1.00 73.56 65 ARG A N 1
ATOM 453 C CA . ARG A 1 65 ? -19.531 -0.262 26.116 1.00 73.56 65 ARG A CA 1
ATOM 454 C C . ARG A 1 65 ? -20.255 0.041 24.814 1.00 73.56 65 ARG A C 1
ATOM 456 O O . ARG A 1 65 ? -19.788 0.894 24.071 1.00 73.56 65 ARG A O 1
ATOM 463 N N . GLU A 1 66 ? -21.370 -0.621 24.545 1.00 81.19 66 GLU A N 1
ATOM 464 C CA . GLU A 1 66 ? -22.230 -0.358 23.399 1.00 81.19 66 GLU A CA 1
ATOM 465 C C . GLU A 1 66 ? -22.841 1.037 23.505 1.00 81.19 66 GLU A C 1
ATOM 467 O O . GLU A 1 66 ? -22.662 1.834 22.591 1.00 81.19 66 GLU A O 1
ATOM 472 N N . GLN A 1 67 ? -23.418 1.388 24.658 1.00 83.12 67 GLN A N 1
ATOM 473 C CA . GLN A 1 67 ? -23.947 2.734 24.905 1.00 83.12 67 GLN A CA 1
ATOM 474 C C . GLN A 1 67 ? -22.860 3.811 24.781 1.00 83.12 67 GLN A C 1
ATOM 476 O O . GLN A 1 67 ? -23.072 4.861 24.176 1.00 83.12 67 GLN A O 1
ATOM 481 N N . LEU A 1 68 ? -21.660 3.550 25.315 1.00 85.38 68 LEU A N 1
ATOM 482 C CA . LEU A 1 68 ? -20.532 4.469 25.174 1.00 85.38 68 LEU A CA 1
ATOM 483 C C . LEU A 1 68 ? -20.063 4.575 23.716 1.00 85.38 68 LEU A C 1
ATOM 485 O O . LEU A 1 68 ? -19.719 5.666 23.267 1.00 85.38 68 LEU A O 1
ATOM 489 N N . ALA A 1 69 ? -20.038 3.468 22.972 1.00 86.94 69 ALA A N 1
ATOM 490 C CA . ALA A 1 69 ? -19.702 3.466 21.553 1.00 86.94 69 ALA A CA 1
ATOM 491 C C . ALA A 1 69 ? -20.713 4.289 20.745 1.00 86.94 69 ALA A C 1
ATOM 493 O O . ALA A 1 69 ? -20.298 5.110 19.931 1.00 86.94 69 ALA A O 1
ATOM 494 N N . GLU A 1 70 ? -22.009 4.120 21.004 1.00 89.06 70 GLU A N 1
ATOM 495 C CA . GLU A 1 70 ? -23.098 4.886 20.388 1.00 89.06 70 GLU A CA 1
ATOM 496 C C . GLU A 1 70 ? -22.958 6.382 20.678 1.00 89.06 70 GLU A C 1
ATOM 498 O O . GLU A 1 70 ? -22.874 7.187 19.748 1.00 89.06 70 GLU A O 1
ATOM 503 N N . ALA A 1 71 ? -22.791 6.752 21.951 1.00 88.81 71 ALA A N 1
ATOM 504 C CA . ALA A 1 71 ? -22.567 8.138 22.349 1.00 88.81 71 ALA A CA 1
ATOM 505 C C . ALA A 1 71 ? -21.311 8.731 21.686 1.00 88.81 71 ALA A C 1
ATOM 507 O O . ALA A 1 71 ? -21.315 9.874 21.228 1.00 88.81 71 ALA A O 1
ATOM 508 N N . LEU A 1 72 ? -20.221 7.962 21.584 1.00 91.38 72 LEU A N 1
ATOM 509 C CA . LEU A 1 72 ? -19.001 8.405 20.905 1.00 91.38 72 LEU A CA 1
ATOM 510 C C . LEU A 1 72 ? -19.198 8.576 19.396 1.00 91.38 72 LEU A C 1
ATOM 512 O O . LEU A 1 72 ? -18.608 9.493 18.823 1.00 91.38 72 LEU A O 1
ATOM 516 N N . VAL A 1 73 ? -20.009 7.739 18.745 1.00 92.69 73 VAL A N 1
ATOM 517 C CA . VAL A 1 73 ? -20.370 7.901 17.328 1.00 92.69 73 VAL A CA 1
ATOM 518 C C . VAL A 1 73 ? -21.124 9.211 17.124 1.00 92.69 73 VAL A C 1
ATOM 520 O O . VAL A 1 73 ? -20.736 9.998 16.257 1.00 92.69 73 VAL A O 1
ATOM 523 N N . GLU A 1 74 ? -22.131 9.487 17.954 1.00 90.81 74 GLU A N 1
ATOM 524 C CA . GLU A 1 74 ? -22.904 10.731 17.900 1.00 90.81 74 GLU A CA 1
ATOM 525 C C . GLU A 1 74 ? -22.012 11.957 18.119 1.00 90.81 74 GLU A C 1
ATOM 527 O O . GLU A 1 74 ? -22.010 12.873 17.289 1.00 90.81 74 GLU A O 1
ATOM 532 N N . VAL A 1 75 ? -21.177 11.934 19.166 1.00 91.19 75 VAL A N 1
ATOM 533 C CA . VAL A 1 75 ? -20.217 13.002 19.487 1.00 91.19 75 VAL A CA 1
ATOM 534 C C . VAL A 1 75 ? -19.234 13.226 18.339 1.00 91.19 75 VAL A C 1
ATOM 536 O O . VAL A 1 75 ? -19.005 14.369 17.946 1.00 91.19 75 VAL A O 1
ATOM 539 N N . CYS A 1 76 ? -18.668 12.163 17.760 1.00 92.75 76 CYS A N 1
ATOM 540 C CA . CYS A 1 76 ? -17.758 12.287 16.619 1.00 92.75 76 CYS A CA 1
ATOM 541 C C . CYS A 1 76 ? -18.462 12.870 15.387 1.00 92.75 76 CYS A C 1
ATOM 543 O O . CYS A 1 76 ? -17.851 13.659 14.665 1.00 92.75 76 CYS A O 1
ATOM 545 N N . SER A 1 77 ? -19.727 12.509 15.142 1.00 90.75 77 SER A N 1
ATOM 546 C CA . SER A 1 77 ? -20.499 13.051 14.019 1.00 90.75 77 SER A CA 1
ATOM 547 C C . SER A 1 77 ? -20.779 14.548 14.197 1.00 90.75 77 SER A C 1
ATOM 549 O O . SER A 1 77 ? -20.514 15.329 13.284 1.00 90.75 77 SER A O 1
ATOM 551 N N . ALA A 1 78 ? -21.197 14.961 15.399 1.00 89.62 78 ALA A N 1
ATOM 552 C CA . ALA A 1 78 ? -21.515 16.347 15.722 1.00 89.62 78 ALA A CA 1
ATOM 553 C C . ALA A 1 78 ? -20.264 17.238 15.702 1.00 89.62 78 ALA A C 1
ATOM 555 O O . ALA A 1 78 ? -20.298 18.371 15.221 1.00 89.62 78 ALA A O 1
ATOM 556 N N . LEU A 1 79 ? -19.132 16.719 16.191 1.00 91.19 79 LEU A N 1
ATOM 557 C CA . LEU A 1 79 ? -17.870 17.453 16.202 1.00 91.19 79 LEU A CA 1
ATOM 558 C C . LEU A 1 79 ? -17.220 17.554 14.815 1.00 91.19 79 LEU A C 1
ATOM 560 O O . LEU A 1 79 ? -16.429 18.467 14.593 1.00 91.19 79 LEU A O 1
ATOM 564 N N . ARG A 1 80 ? -17.547 16.670 13.865 1.00 88.25 80 ARG A N 1
ATOM 565 C CA . ARG A 1 80 ? -16.975 16.722 12.511 1.00 88.25 80 ARG A CA 1
ATOM 566 C C . ARG A 1 80 ? -17.477 17.913 11.693 1.00 88.25 80 ARG A C 1
ATOM 568 O O . ARG A 1 80 ? -16.704 18.458 10.917 1.00 88.25 80 ARG A O 1
ATOM 575 N N . SER A 1 81 ? -18.745 18.305 11.834 1.00 81.62 81 SER A N 1
ATOM 576 C CA . SER A 1 81 ? -19.345 19.350 10.988 1.00 81.62 81 SER A CA 1
ATOM 577 C C . SER A 1 81 ? -19.033 20.779 11.441 1.00 81.62 81 SER A C 1
ATOM 579 O O . SER A 1 81 ? -19.019 21.681 10.611 1.00 81.62 81 SER A O 1
ATOM 581 N N . ALA A 1 82 ? -18.818 21.010 12.740 1.00 77.31 82 ALA A N 1
ATOM 582 C CA . ALA A 1 82 ? -18.609 22.359 13.289 1.00 77.31 82 ALA A CA 1
ATOM 583 C C . ALA A 1 82 ? -17.843 22.379 14.630 1.00 77.31 82 ALA A C 1
ATOM 585 O O . ALA A 1 82 ? -17.890 23.370 15.362 1.00 77.31 82 ALA A O 1
ATOM 586 N N . GLY A 1 83 ? -17.208 21.267 15.008 1.00 80.38 83 GLY A N 1
ATOM 587 C CA . GLY A 1 83 ? -16.647 21.076 16.342 1.00 80.38 83 GLY A CA 1
ATOM 588 C C . GLY A 1 83 ? -15.201 21.531 16.509 1.00 80.38 83 GLY A C 1
ATOM 589 O O . GLY A 1 83 ? -14.466 21.776 15.557 1.00 80.38 83 GLY A O 1
ATOM 590 N N . ASP A 1 84 ? -14.788 21.599 17.774 1.00 87.50 84 ASP A N 1
ATOM 591 C CA . ASP A 1 84 ? -13.401 21.830 18.172 1.00 87.50 84 ASP A CA 1
ATOM 592 C C . ASP A 1 84 ? -12.530 20.607 17.799 1.00 87.50 84 ASP A C 1
ATOM 594 O O . ASP A 1 84 ? -12.825 19.489 18.250 1.00 87.50 84 ASP A O 1
ATOM 598 N N . PRO A 1 85 ? -11.450 20.780 17.009 1.00 88.19 85 PRO A N 1
ATOM 599 C CA . PRO A 1 85 ? -10.579 19.681 16.600 1.00 88.19 85 PRO A CA 1
ATOM 600 C C . PRO A 1 85 ? -9.894 18.981 17.782 1.00 88.19 85 PRO A C 1
ATOM 602 O O . PRO A 1 85 ? -9.597 17.788 17.686 1.00 88.19 85 PRO A O 1
ATOM 605 N N . GLU A 1 86 ? -9.658 19.667 18.906 1.00 89.50 86 GLU A N 1
ATOM 606 C CA . GLU A 1 86 ? -9.086 19.038 20.101 1.00 89.50 86 GLU A CA 1
ATOM 607 C C . GLU A 1 86 ? -10.067 18.060 20.743 1.00 89.50 86 GLU A C 1
ATOM 609 O O . GLU A 1 86 ? -9.688 16.953 21.137 1.00 89.50 86 GLU A O 1
ATOM 614 N N . LEU A 1 87 ? -11.341 18.444 20.826 1.00 89.50 87 LEU A N 1
ATOM 615 C CA . LEU A 1 87 ? -12.386 17.577 21.359 1.00 89.50 87 LEU A CA 1
ATOM 616 C C . LEU A 1 87 ? -12.649 16.397 20.441 1.00 89.50 87 LEU A C 1
ATOM 618 O O . LEU A 1 87 ? -12.809 15.281 20.934 1.00 89.50 87 LEU A O 1
ATOM 622 N N . LEU A 1 88 ? -12.613 16.617 19.125 1.00 93.06 88 LEU A N 1
ATOM 623 C CA . LEU A 1 88 ? -12.701 15.531 18.160 1.00 93.06 88 LEU A CA 1
ATOM 624 C C . LEU A 1 88 ? -11.534 14.552 18.336 1.00 93.06 88 LEU A C 1
ATOM 626 O O . LEU A 1 88 ? -11.744 13.344 18.324 1.00 93.06 88 LEU A O 1
ATOM 630 N N . ALA A 1 89 ? -10.319 15.048 18.590 1.00 90.06 89 ALA A N 1
ATOM 631 C CA . ALA A 1 89 ? -9.166 14.203 18.889 1.00 90.06 89 ALA A CA 1
ATOM 632 C C . ALA A 1 89 ? -9.288 13.447 20.218 1.00 90.06 89 ALA A C 1
ATOM 634 O O . ALA A 1 89 ? -8.853 12.299 20.313 1.00 90.06 89 ALA A O 1
ATOM 635 N N . ILE A 1 90 ? -9.886 14.046 21.250 1.00 89.75 90 ILE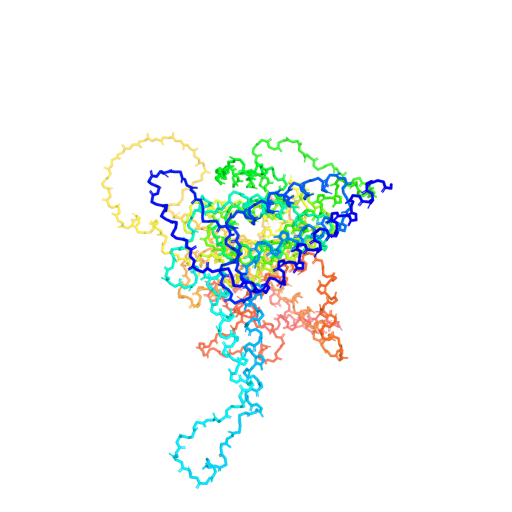 A N 1
ATOM 636 C CA . ILE A 1 90 ? -10.185 13.343 22.505 1.00 89.75 90 ILE A CA 1
ATOM 637 C C . ILE A 1 90 ? -11.223 12.244 22.258 1.00 89.75 90 ILE A C 1
ATOM 639 O O . ILE A 1 90 ? -10.952 11.097 22.599 1.00 89.75 90 ILE A O 1
ATOM 643 N N . ALA A 1 91 ? -12.348 12.559 21.613 1.00 91.00 91 ALA A N 1
ATOM 644 C CA . ALA A 1 91 ? -13.394 11.589 21.292 1.00 91.00 91 ALA A CA 1
ATOM 645 C C . ALA A 1 91 ? -12.861 10.441 20.417 1.00 91.00 91 ALA A C 1
ATOM 647 O O . ALA A 1 91 ? -13.117 9.270 20.703 1.00 91.00 91 ALA A O 1
ATOM 648 N N . ALA A 1 92 ? -12.032 10.756 19.416 1.00 91.88 92 ALA A N 1
ATOM 649 C CA . ALA A 1 92 ? -11.367 9.769 18.574 1.00 91.88 92 ALA A CA 1
ATOM 650 C C . ALA A 1 92 ? -10.465 8.836 19.390 1.00 91.88 92 ALA A C 1
ATOM 652 O O . ALA A 1 92 ? -10.523 7.623 19.205 1.00 91.88 92 ALA A O 1
ATOM 653 N N . ARG A 1 93 ? -9.676 9.376 20.332 1.00 88.94 93 ARG A N 1
ATOM 654 C CA . ARG A 1 93 ? -8.850 8.572 21.248 1.00 88.94 93 ARG A CA 1
ATOM 655 C C . ARG A 1 93 ? -9.696 7.689 22.161 1.00 88.94 93 ARG A C 1
ATOM 657 O O . ARG A 1 93 ? -9.354 6.522 22.311 1.00 88.94 93 ARG A O 1
ATOM 664 N N . CYS A 1 94 ? -10.799 8.197 22.716 1.00 88.00 94 CYS A N 1
ATOM 665 C CA . CYS A 1 94 ? -11.738 7.388 23.501 1.00 88.00 94 CYS A CA 1
ATOM 666 C C . CYS A 1 94 ? -12.284 6.217 22.679 1.00 88.00 94 CYS A C 1
ATOM 668 O O . CYS A 1 94 ? -12.257 5.076 23.135 1.00 88.00 94 CYS A O 1
ATOM 670 N N . GLY A 1 95 ? -12.712 6.487 21.442 1.00 88.94 95 GLY A N 1
ATOM 671 C CA . GLY A 1 95 ? -13.170 5.447 20.526 1.00 88.94 95 GLY A CA 1
ATOM 672 C C . GLY A 1 95 ? -12.070 4.438 20.199 1.00 88.94 95 GLY A C 1
ATOM 673 O O . GLY A 1 95 ? -12.313 3.236 20.218 1.00 88.94 95 GLY A O 1
ATOM 674 N N . GLY A 1 96 ? -10.839 4.907 19.984 1.00 87.81 96 GLY A N 1
ATOM 675 C CA . GLY A 1 96 ? -9.676 4.050 19.772 1.00 87.81 96 GLY A CA 1
ATOM 676 C C . GLY A 1 96 ? -9.399 3.119 20.951 1.00 87.81 96 GLY A C 1
ATOM 677 O O . GLY A 1 96 ? -9.226 1.925 20.736 1.00 87.81 96 GLY A O 1
ATOM 678 N N . VAL A 1 97 ? -9.433 3.628 22.188 1.00 84.31 97 VAL A N 1
ATOM 679 C CA . VAL A 1 97 ? -9.284 2.819 23.413 1.00 84.31 97 VAL A CA 1
ATOM 680 C C . VAL A 1 97 ? -10.379 1.755 23.505 1.00 84.31 97 VAL A C 1
ATOM 682 O O . VAL A 1 97 ? -10.085 0.600 23.806 1.00 84.31 97 VAL A O 1
ATOM 685 N N . LEU A 1 98 ? -11.626 2.111 23.184 1.00 84.69 98 LEU A N 1
ATOM 686 C CA . LEU A 1 98 ? -12.745 1.171 23.222 1.00 84.69 98 LEU A CA 1
ATOM 687 C C . LEU A 1 98 ? -12.584 0.036 22.195 1.00 84.69 98 LEU A C 1
ATOM 689 O O . LEU A 1 98 ? -12.803 -1.132 22.519 1.00 84.69 98 LEU A O 1
ATOM 693 N N . LEU A 1 99 ? -12.145 0.361 20.974 1.00 85.19 99 LEU A N 1
ATOM 694 C CA . LEU A 1 99 ? -11.862 -0.625 19.924 1.00 85.19 99 LEU A CA 1
ATOM 695 C C . LEU A 1 99 ? -10.640 -1.498 20.254 1.00 85.19 99 LEU A C 1
ATOM 697 O O . LEU A 1 99 ? -10.601 -2.677 19.888 1.00 85.19 99 LEU A O 1
ATOM 701 N N . ALA A 1 100 ? -9.665 -0.913 20.951 1.00 79.94 100 ALA A N 1
ATOM 702 C CA . ALA A 1 100 ? -8.386 -1.506 21.316 1.00 79.94 100 ALA A CA 1
ATOM 703 C C . ALA A 1 100 ? -8.403 -2.261 22.653 1.00 79.94 100 ALA A C 1
ATOM 705 O O . ALA A 1 100 ? -7.345 -2.727 23.079 1.00 79.94 100 ALA A O 1
ATOM 706 N N . ALA A 1 101 ? -9.552 -2.399 23.315 1.00 72.31 101 ALA A N 1
ATOM 707 C CA . ALA A 1 101 ? -9.632 -3.046 24.620 1.00 72.31 101 ALA A CA 1
ATOM 708 C C . ALA A 1 101 ? -9.004 -4.455 24.612 1.00 72.31 101 ALA A C 1
ATOM 710 O O . ALA A 1 101 ? -9.333 -5.290 23.763 1.00 72.31 101 ALA A O 1
ATOM 711 N N . GLY A 1 102 ? -8.089 -4.705 25.552 1.00 66.25 102 GLY A N 1
ATOM 712 C CA . GLY A 1 102 ? -7.290 -5.928 25.661 1.00 66.25 102 GLY A CA 1
ATOM 713 C C . GLY A 1 102 ? -5.984 -5.892 24.858 1.00 66.25 102 GLY A C 1
ATOM 714 O O . GLY A 1 102 ? -5.060 -6.641 25.160 1.00 66.25 102 GLY A O 1
ATOM 715 N N . SER A 1 103 ? -5.877 -5.047 23.827 1.00 70.00 103 SER A N 1
ATOM 716 C CA . SER A 1 103 ? -4.683 -4.970 22.973 1.00 70.00 103 SER A CA 1
ATOM 717 C C . SER A 1 103 ? -3.540 -4.199 23.624 1.00 70.00 103 SER A C 1
ATOM 719 O O . SER A 1 103 ? -2.384 -4.599 23.491 1.00 70.00 103 SER A O 1
ATOM 721 N N . VAL A 1 104 ? -3.863 -3.110 24.329 1.00 69.81 104 VAL A N 1
ATOM 722 C CA . VAL A 1 104 ? -2.878 -2.253 24.991 1.00 69.81 104 VAL A CA 1
ATOM 723 C C . VAL A 1 104 ? -2.279 -3.026 26.153 1.00 69.81 104 VAL A C 1
ATOM 725 O O . VAL A 1 104 ? -1.064 -3.147 26.229 1.00 69.81 104 VAL A O 1
ATOM 728 N N . GLU A 1 105 ? -3.135 -3.654 26.955 1.00 72.62 105 GLU A N 1
ATOM 729 C CA . GLU A 1 105 ? -2.773 -4.519 28.075 1.00 72.62 105 GLU A CA 1
ATOM 730 C C . GLU A 1 105 ? -1.907 -5.697 27.613 1.00 72.62 105 GLU A C 1
ATOM 732 O O . GLU A 1 105 ? -0.951 -6.082 28.286 1.00 72.62 105 GLU A O 1
ATOM 737 N N . TYR A 1 106 ? -2.203 -6.248 26.431 1.00 74.12 106 TYR A N 1
ATOM 738 C CA . TYR A 1 106 ? -1.407 -7.319 25.841 1.00 74.12 106 TYR A CA 1
ATOM 739 C C . TYR A 1 106 ? -0.011 -6.846 25.425 1.00 74.12 106 TYR A C 1
ATOM 741 O O . TYR A 1 106 ? 0.980 -7.532 25.681 1.00 74.12 106 TYR A O 1
ATOM 749 N N . VAL A 1 107 ? 0.089 -5.686 24.770 1.00 75.56 107 VAL A N 1
ATOM 750 C CA . VAL A 1 107 ? 1.380 -5.121 24.349 1.00 75.56 107 VAL A CA 1
ATOM 751 C C . VAL A 1 107 ? 2.221 -4.741 25.564 1.00 75.56 107 VAL A C 1
ATOM 753 O O . VAL A 1 107 ? 3.389 -5.122 25.614 1.00 75.56 107 VAL A O 1
ATOM 756 N N . THR A 1 108 ? 1.630 -4.089 26.568 1.00 76.69 108 THR A N 1
ATOM 757 C CA . THR A 1 108 ? 2.331 -3.751 27.814 1.00 76.69 108 THR A CA 1
ATOM 758 C C . THR A 1 108 ? 2.810 -5.007 28.534 1.00 76.69 108 THR A C 1
ATOM 760 O O . THR A 1 108 ? 3.969 -5.069 28.924 1.00 76.69 108 THR A O 1
ATOM 763 N N . ALA A 1 109 ? 1.988 -6.062 28.607 1.00 76.12 109 ALA A N 1
ATOM 764 C CA . ALA A 1 109 ? 2.400 -7.331 29.209 1.00 76.12 109 ALA A CA 1
ATOM 765 C C . ALA A 1 109 ? 3.587 -7.981 28.464 1.00 76.12 109 ALA A C 1
ATOM 767 O O . ALA A 1 109 ? 4.488 -8.550 29.085 1.00 76.12 109 ALA A O 1
ATOM 768 N N . GLN A 1 110 ? 3.642 -7.874 27.129 1.00 81.00 110 GLN A N 1
ATOM 769 C CA . GLN A 1 110 ? 4.793 -8.348 26.349 1.00 81.00 110 GLN A CA 1
ATOM 770 C C . GLN A 1 110 ? 6.064 -7.522 26.587 1.00 81.00 110 GLN A C 1
ATOM 772 O O . GLN A 1 110 ? 7.163 -8.084 26.628 1.00 81.00 110 GLN A O 1
ATOM 777 N N . GLU A 1 111 ? 5.945 -6.200 26.695 1.00 82.50 111 GLU A N 1
ATOM 778 C CA . GLU A 1 111 ? 7.075 -5.314 26.995 1.00 82.50 111 GLU A CA 1
ATOM 779 C C . GLU A 1 111 ? 7.614 -5.574 28.403 1.00 82.50 111 GLU A C 1
ATOM 781 O O . GLU A 1 111 ? 8.823 -5.774 28.570 1.00 82.50 111 GLU A O 1
ATOM 786 N N . ASP A 1 112 ? 6.717 -5.707 29.380 1.00 81.69 112 ASP A N 1
ATOM 787 C CA . ASP A 1 112 ? 7.045 -6.101 30.746 1.00 81.69 112 ASP A CA 1
ATOM 788 C C . ASP A 1 112 ? 7.698 -7.481 30.780 1.00 81.69 112 ASP A C 1
ATOM 790 O O . ASP A 1 112 ? 8.672 -7.682 31.499 1.00 81.69 112 ASP A O 1
ATOM 794 N N . GLU A 1 113 ? 7.251 -8.432 29.954 1.00 82.56 113 GLU A N 1
ATOM 795 C CA . GLU A 1 113 ? 7.878 -9.753 29.867 1.00 82.56 113 GLU A CA 1
ATOM 796 C C . GLU A 1 113 ? 9.325 -9.662 29.365 1.00 82.56 113 GLU A C 1
ATOM 798 O O . GLU A 1 113 ? 10.222 -10.305 29.919 1.00 82.56 113 GLU A O 1
ATOM 803 N N . ARG A 1 114 ? 9.588 -8.839 28.341 1.00 85.00 114 ARG A N 1
ATOM 804 C CA . ARG A 1 114 ? 10.952 -8.607 27.830 1.00 85.00 114 ARG A CA 1
ATOM 805 C C . ARG A 1 114 ? 11.829 -7.927 28.879 1.00 85.00 114 ARG A C 1
ATOM 807 O O . ARG A 1 114 ? 12.958 -8.373 29.093 1.00 85.00 114 ARG A O 1
ATOM 814 N N . SER A 1 115 ? 11.300 -6.906 29.553 1.00 82.62 115 SER A N 1
ATOM 815 C CA . SER A 1 115 ? 11.983 -6.203 30.643 1.00 82.62 115 SER A CA 1
ATOM 816 C C . SER A 1 115 ? 12.323 -7.161 31.789 1.00 82.62 115 SER A C 1
ATOM 818 O O . SER A 1 115 ? 13.482 -7.263 32.192 1.00 82.62 115 SER A O 1
ATOM 820 N N . GLN A 1 116 ? 11.352 -7.971 32.224 1.00 82.75 116 GLN A N 1
ATOM 821 C CA . GLN A 1 116 ? 11.514 -8.984 33.268 1.00 82.75 116 GLN A CA 1
ATOM 822 C C . GLN A 1 116 ? 12.534 -10.058 32.890 1.00 82.75 116 GLN A C 1
ATOM 824 O O . GLN A 1 116 ? 13.302 -10.498 33.749 1.00 82.75 116 GLN A O 1
ATOM 829 N N . ARG A 1 117 ? 12.582 -10.504 31.625 1.00 83.50 117 ARG A N 1
ATOM 830 C CA . ARG A 1 117 ? 13.623 -11.434 31.149 1.00 83.50 117 ARG A CA 1
ATOM 831 C C . ARG A 1 117 ? 15.012 -10.817 31.320 1.00 83.50 117 ARG A C 1
ATOM 833 O O . ARG A 1 117 ? 15.882 -11.476 31.886 1.00 83.50 117 ARG A O 1
ATOM 840 N N . ALA A 1 118 ? 15.200 -9.552 30.940 1.00 82.19 118 ALA A N 1
ATOM 841 C CA . ALA A 1 118 ? 16.467 -8.846 31.133 1.00 82.19 118 ALA A CA 1
ATOM 842 C C . ALA A 1 118 ? 16.848 -8.714 32.622 1.00 82.19 118 ALA A C 1
ATOM 844 O O . ALA A 1 118 ? 17.970 -9.056 32.996 1.00 82.19 118 ALA A O 1
ATOM 845 N N . THR A 1 119 ? 15.910 -8.330 33.499 1.00 80.00 119 THR A N 1
ATOM 846 C CA . THR A 1 119 ? 16.163 -8.239 34.956 1.00 80.00 119 THR A CA 1
ATOM 847 C C . THR A 1 119 ? 16.461 -9.599 35.576 1.00 80.00 119 THR A C 1
ATOM 849 O O . THR A 1 119 ? 17.301 -9.715 36.465 1.00 80.00 119 THR A O 1
ATOM 852 N N . THR A 1 120 ? 15.815 -10.657 35.083 1.00 79.38 120 THR A N 1
ATOM 853 C CA . THR A 1 120 ? 16.106 -12.025 35.522 1.00 79.38 120 THR A CA 1
ATOM 854 C C . THR A 1 120 ? 17.556 -12.380 35.250 1.00 79.38 120 THR A C 1
ATOM 856 O O . THR A 1 120 ? 18.204 -12.930 36.130 1.00 79.38 120 THR A O 1
ATOM 859 N N . HIS A 1 121 ? 18.081 -12.075 34.062 1.00 74.56 121 HIS A N 1
ATOM 860 C CA . HIS A 1 121 ? 19.473 -12.384 33.740 1.00 74.56 121 HIS A CA 1
ATOM 861 C C . HIS A 1 121 ? 20.465 -11.668 34.667 1.00 74.56 121 HIS A C 1
ATOM 863 O O . HIS A 1 121 ? 21.501 -12.245 34.983 1.00 74.56 121 HIS A O 1
ATOM 869 N N . LEU A 1 122 ? 20.123 -10.464 35.137 1.00 74.31 122 LEU A N 1
ATOM 870 C CA . LEU A 1 122 ? 20.953 -9.659 36.038 1.00 74.31 122 LEU A CA 1
ATOM 871 C C . LEU A 1 122 ? 20.863 -10.076 37.511 1.00 74.31 122 LEU A C 1
ATOM 873 O O . LEU A 1 122 ? 21.781 -9.795 38.273 1.00 74.31 122 LEU A O 1
ATOM 877 N N . HIS A 1 123 ? 19.744 -10.663 37.939 1.00 68.94 123 HIS A N 1
ATOM 878 C CA . HIS A 1 123 ? 19.460 -10.930 39.360 1.00 68.94 123 HIS A CA 1
ATOM 879 C C . HIS A 1 123 ? 19.258 -12.412 39.673 1.00 68.94 123 HIS A C 1
ATOM 881 O O . HIS A 1 123 ? 19.008 -12.787 40.818 1.00 68.94 123 HIS A O 1
ATOM 887 N N . SER A 1 124 ? 19.338 -13.275 38.660 1.00 64.06 124 SER A N 1
ATOM 888 C CA . SER A 1 124 ? 19.426 -14.708 38.877 1.00 64.06 124 SER A CA 1
ATOM 889 C C . SER A 1 124 ? 20.863 -15.048 39.243 1.00 64.06 124 SER A C 1
ATOM 891 O O . SER A 1 124 ? 21.699 -15.251 38.360 1.00 64.06 124 SER A O 1
ATOM 893 N N . ASP A 1 125 ? 21.145 -15.130 40.536 1.00 59.28 125 ASP A N 1
ATOM 894 C CA . ASP A 1 125 ? 22.412 -15.681 40.989 1.00 59.28 125 ASP A CA 1
ATOM 895 C C . ASP A 1 125 ? 22.502 -17.142 40.537 1.00 59.28 125 ASP A C 1
ATOM 897 O O . ASP A 1 125 ? 21.606 -17.963 40.786 1.00 59.28 125 ASP A O 1
ATOM 901 N N . ALA A 1 126 ? 23.607 -17.491 39.873 1.00 58.50 126 ALA A N 1
ATOM 902 C CA . ALA A 1 126 ? 24.041 -18.877 39.880 1.00 58.50 126 ALA A CA 1
ATOM 903 C C . ALA A 1 126 ? 24.260 -19.220 41.360 1.00 58.50 126 ALA A C 1
ATOM 905 O O . ALA A 1 126 ? 25.017 -18.508 42.025 1.00 58.50 126 ALA A O 1
ATOM 906 N N . PRO A 1 127 ? 23.575 -20.231 41.920 1.00 57.47 127 PRO A N 1
ATOM 907 C CA . PRO A 1 127 ? 23.697 -20.504 43.342 1.00 57.47 127 PRO A CA 1
ATOM 908 C C . PRO A 1 127 ? 25.176 -20.703 43.654 1.00 57.47 127 PRO A C 1
ATOM 910 O O . PRO A 1 127 ? 25.866 -21.369 42.885 1.00 57.47 127 PRO A O 1
ATOM 913 N N . VAL A 1 128 ? 25.677 -20.146 44.756 1.00 56.66 128 VAL A N 1
ATOM 914 C CA . VAL A 1 128 ? 27.074 -20.349 45.190 1.00 56.66 128 VAL A CA 1
ATOM 915 C C . VAL A 1 128 ? 27.429 -21.849 45.179 1.00 56.66 128 VAL A C 1
ATOM 917 O O . VAL A 1 128 ? 28.524 -22.232 44.779 1.00 56.66 128 VAL A O 1
ATOM 920 N N . ALA A 1 129 ? 26.443 -22.709 45.459 1.00 50.59 129 ALA A N 1
ATOM 921 C CA . ALA A 1 129 ? 26.518 -24.164 45.356 1.00 50.59 129 ALA A CA 1
ATOM 922 C C . ALA A 1 129 ? 26.813 -24.724 43.944 1.00 50.59 129 ALA A C 1
ATOM 924 O O . ALA A 1 129 ? 27.451 -25.765 43.836 1.00 50.59 129 ALA A O 1
ATOM 925 N N . SER A 1 130 ? 26.437 -24.034 42.861 1.00 58.31 130 SER A N 1
ATOM 926 C CA . SER A 1 130 ? 26.790 -24.419 41.480 1.00 58.31 130 SER A CA 1
ATOM 927 C C . SER A 1 130 ? 28.288 -24.313 41.190 1.00 58.31 130 SER A C 1
ATOM 929 O O . SER A 1 130 ? 28.791 -25.032 40.332 1.00 58.31 130 SER A O 1
ATOM 931 N N . ARG A 1 131 ? 29.013 -23.463 41.934 1.00 60.19 131 ARG A N 1
ATOM 932 C CA . ARG A 1 131 ? 30.483 -23.412 41.911 1.00 60.19 131 ARG A CA 1
ATOM 933 C C . ARG A 1 131 ? 31.115 -24.470 42.819 1.00 60.19 131 ARG A C 1
ATOM 935 O O . ARG A 1 131 ? 32.252 -24.853 42.586 1.00 60.19 131 ARG A O 1
ATOM 942 N N . LEU A 1 132 ? 30.386 -24.929 43.839 1.00 58.53 132 LEU A N 1
ATOM 943 C CA . LEU A 1 132 ? 30.861 -25.900 44.832 1.00 58.53 132 LEU A CA 1
ATOM 944 C C . LEU A 1 132 ? 30.588 -27.364 44.436 1.00 58.53 132 LEU A C 1
ATOM 946 O O . LEU A 1 132 ? 31.274 -28.250 44.930 1.00 58.53 132 LEU A O 1
ATOM 950 N N . MET A 1 133 ? 29.612 -27.633 43.558 1.00 64.44 133 MET A N 1
ATOM 951 C CA . MET A 1 133 ? 29.270 -28.985 43.087 1.00 64.44 133 MET A CA 1
ATOM 952 C C . MET A 1 133 ? 28.996 -29.018 41.570 1.00 64.44 133 MET A C 1
ATOM 954 O O . MET A 1 133 ? 27.831 -28.986 41.150 1.00 64.44 133 MET A O 1
ATOM 958 N N . PRO A 1 134 ? 30.039 -29.090 40.722 1.00 63.75 134 PRO A N 1
ATOM 959 C CA . PRO A 1 134 ? 29.866 -29.249 39.279 1.00 63.75 134 PRO A CA 1
ATOM 960 C C . PRO A 1 134 ? 29.127 -30.562 38.956 1.00 63.75 134 PRO A C 1
ATOM 962 O O . PRO A 1 134 ? 29.448 -31.612 39.503 1.00 63.75 134 PRO A O 1
ATOM 965 N N . GLY A 1 135 ? 28.113 -30.499 38.085 1.00 67.94 135 GLY A N 1
ATOM 966 C CA . GLY A 1 135 ? 27.312 -31.661 37.652 1.00 67.94 135 GLY A CA 1
ATOM 967 C C . GLY A 1 135 ? 25.916 -31.780 38.279 1.00 67.94 135 GLY A C 1
ATOM 968 O O . GLY A 1 135 ? 25.121 -32.610 37.846 1.00 67.94 135 GLY A O 1
ATOM 969 N N . THR A 1 136 ? 25.568 -30.924 39.244 1.00 63.81 136 THR A N 1
ATOM 970 C CA . THR A 1 136 ? 24.216 -30.874 39.827 1.00 63.81 136 THR A CA 1
ATOM 971 C C . THR A 1 136 ? 23.383 -29.746 39.203 1.00 63.81 136 THR A C 1
ATOM 973 O O . THR A 1 136 ? 23.833 -28.606 39.081 1.00 63.81 136 THR A O 1
ATOM 976 N N . ILE A 1 137 ? 22.152 -30.057 38.772 1.00 61.94 137 ILE A N 1
ATOM 977 C CA . ILE A 1 137 ? 21.231 -29.075 38.176 1.00 61.94 137 ILE A CA 1
ATOM 978 C C . ILE A 1 137 ? 20.610 -28.249 39.303 1.00 61.94 137 ILE A C 1
ATOM 980 O O . ILE A 1 137 ? 19.604 -28.628 39.904 1.00 61.94 137 ILE A O 1
ATOM 984 N N . TRP A 1 138 ? 21.204 -27.097 39.599 1.00 61.66 138 TRP A N 1
ATOM 985 C CA . TRP A 1 138 ? 20.639 -26.182 40.582 1.00 61.66 138 TRP A CA 1
ATOM 986 C C . TRP A 1 138 ? 19.564 -25.287 39.964 1.00 61.66 138 TRP A C 1
ATOM 988 O O . TRP A 1 138 ? 19.787 -24.617 38.953 1.00 61.66 138 TRP A O 1
ATOM 998 N N . ARG A 1 139 ? 18.399 -25.204 40.616 1.00 64.00 139 ARG A N 1
ATOM 999 C CA . ARG A 1 139 ? 17.375 -24.215 40.257 1.00 64.00 139 ARG A CA 1
ATOM 1000 C C . ARG A 1 139 ? 17.872 -22.817 40.631 1.00 64.00 139 ARG A C 1
ATOM 1002 O O . ARG A 1 139 ? 18.151 -22.551 41.800 1.00 64.00 139 ARG A O 1
ATOM 1009 N N . ARG A 1 140 ? 17.964 -21.921 39.642 1.00 65.31 140 ARG A N 1
ATOM 1010 C CA . ARG A 1 140 ? 18.249 -20.495 39.866 1.00 65.31 140 ARG A CA 1
ATOM 1011 C C . ARG A 1 140 ? 17.221 -19.923 40.841 1.00 65.31 140 ARG A C 1
ATOM 1013 O O . ARG A 1 140 ? 16.017 -20.036 40.605 1.00 65.31 140 ARG A O 1
ATOM 1020 N N . ARG A 1 141 ? 17.687 -19.314 41.931 1.00 71.62 141 ARG A N 1
ATOM 1021 C CA . ARG A 1 141 ? 16.812 -18.622 42.883 1.00 71.62 141 ARG A CA 1
ATOM 1022 C C . ARG A 1 141 ? 16.513 -17.238 42.317 1.00 71.62 141 ARG A C 1
ATOM 1024 O O . ARG A 1 141 ? 17.422 -16.517 41.932 1.00 71.62 141 ARG A O 1
ATOM 1031 N N . SER A 1 142 ? 15.231 -16.913 42.198 1.00 78.44 142 SER A N 1
ATOM 1032 C CA . SER A 1 142 ? 14.768 -15.575 41.820 1.00 78.44 142 SER A CA 1
ATOM 1033 C C . SER A 1 142 ? 14.286 -14.870 43.089 1.00 78.44 142 SER A C 1
ATOM 1035 O O . SER A 1 142 ? 13.681 -15.542 43.930 1.00 78.44 142 SER A O 1
ATOM 1037 N N . PRO A 1 143 ? 14.517 -13.559 43.261 1.00 81.81 143 PRO A N 1
ATOM 1038 C CA . PRO A 1 143 ? 13.977 -12.842 44.409 1.00 81.81 143 PRO A CA 1
ATOM 1039 C C . PRO A 1 143 ? 12.439 -12.839 44.372 1.00 81.81 143 PRO A C 1
ATOM 1041 O O . PRO A 1 143 ? 11.838 -12.840 43.296 1.00 81.81 143 PRO A O 1
ATOM 1044 N N . LEU A 1 144 ? 11.795 -12.837 45.546 1.00 83.50 144 LEU A N 1
ATOM 1045 C CA . LEU A 1 144 ? 10.336 -12.985 45.683 1.00 83.50 144 LEU A CA 1
ATOM 1046 C C . LEU A 1 144 ? 9.551 -11.952 44.860 1.00 83.50 144 LEU A C 1
ATOM 1048 O O . LEU A 1 144 ? 8.596 -12.315 44.179 1.00 83.50 144 LEU A O 1
ATOM 1052 N N . TRP A 1 145 ? 9.988 -10.691 44.868 1.00 84.69 145 TRP A N 1
ATOM 1053 C CA . TRP A 1 145 ? 9.347 -9.620 44.102 1.00 84.69 145 TRP A CA 1
ATOM 1054 C C . TRP A 1 145 ? 9.361 -9.896 42.590 1.00 84.69 145 TRP A C 1
ATOM 1056 O O . TRP A 1 145 ? 8.388 -9.603 41.902 1.00 84.69 145 TRP A O 1
ATOM 1066 N N . LEU A 1 146 ? 10.423 -10.522 42.064 1.00 81.50 146 LEU A N 1
ATOM 1067 C CA . LEU A 1 146 ? 10.526 -10.867 40.644 1.00 81.50 146 LEU A CA 1
ATOM 1068 C C . LEU A 1 146 ? 9.599 -12.035 40.303 1.00 81.50 146 LEU A C 1
ATOM 1070 O O . LEU A 1 146 ? 9.002 -12.062 39.230 1.00 81.50 146 LEU A O 1
ATOM 1074 N N . VAL A 1 147 ? 9.451 -12.993 41.222 1.00 84.62 147 VAL A N 1
ATOM 1075 C CA . VAL A 1 147 ? 8.480 -14.087 41.083 1.00 84.62 147 VAL A CA 1
ATOM 1076 C C . VAL A 1 147 ? 7.053 -13.536 41.066 1.00 84.62 147 VAL A C 1
ATOM 1078 O O . VAL A 1 147 ? 6.278 -13.909 40.188 1.00 84.62 147 VAL A O 1
ATOM 1081 N N . GLN A 1 148 ? 6.722 -12.614 41.973 1.00 85.75 148 GLN A N 1
ATOM 1082 C CA . GLN A 1 148 ? 5.415 -11.950 42.013 1.00 85.75 148 GLN A CA 1
ATOM 1083 C C . GLN A 1 148 ? 5.148 -11.140 40.738 1.00 85.75 148 GLN A C 1
ATOM 1085 O O . GLN A 1 148 ? 4.094 -11.304 40.128 1.00 85.75 148 GLN A O 1
ATOM 1090 N N . ALA A 1 149 ? 6.116 -10.340 40.279 1.00 80.75 149 ALA A N 1
ATOM 1091 C CA . ALA A 1 149 ? 5.996 -9.555 39.051 1.00 80.75 149 ALA A CA 1
ATOM 1092 C C . ALA A 1 149 ? 5.782 -10.439 37.810 1.00 80.75 149 ALA A C 1
ATOM 1094 O O . ALA A 1 149 ? 4.956 -10.123 36.955 1.00 80.75 149 ALA A O 1
ATOM 1095 N N . ARG A 1 150 ? 6.477 -11.580 37.725 1.00 84.69 150 ARG A N 1
ATOM 1096 C CA . ARG A 1 150 ? 6.281 -12.570 36.653 1.00 84.69 150 ARG A CA 1
ATOM 1097 C C . ARG A 1 150 ? 4.915 -13.229 36.707 1.00 84.69 150 ARG A C 1
ATOM 1099 O O . ARG A 1 150 ? 4.303 -13.431 35.661 1.00 84.69 150 ARG A O 1
ATOM 1106 N N . LEU A 1 151 ? 4.450 -13.594 37.900 1.00 85.25 151 LEU A N 1
ATOM 1107 C CA . LEU A 1 151 ? 3.140 -14.215 38.069 1.00 85.25 151 LEU A CA 1
ATOM 1108 C C . LEU A 1 151 ? 2.031 -13.236 37.673 1.00 85.25 151 LEU A C 1
ATOM 1110 O O . LEU A 1 151 ? 1.173 -13.599 36.874 1.00 85.25 151 LEU A O 1
ATOM 1114 N N . LEU A 1 152 ? 2.115 -11.984 38.135 1.00 81.31 152 LEU A N 1
ATOM 1115 C CA . LEU A 1 152 ? 1.205 -10.915 37.732 1.00 81.31 152 LEU A CA 1
ATOM 1116 C C . LEU A 1 152 ? 1.238 -10.710 36.215 1.00 81.31 152 LEU A C 1
ATOM 1118 O O . LEU A 1 152 ? 0.196 -10.765 35.576 1.00 81.31 152 LEU A O 1
ATOM 1122 N N . ASN A 1 153 ? 2.422 -10.568 35.618 1.00 81.06 153 ASN A N 1
ATOM 1123 C CA . ASN A 1 153 ? 2.541 -10.378 34.176 1.00 81.06 153 ASN A CA 1
ATOM 1124 C C . ASN A 1 153 ? 2.018 -11.583 33.372 1.00 81.06 153 ASN A C 1
ATOM 1126 O O . ASN A 1 153 ? 1.397 -11.421 32.329 1.00 81.06 153 ASN A O 1
ATOM 1130 N N . THR A 1 154 ? 2.191 -12.807 33.877 1.00 82.69 154 THR A N 1
ATOM 1131 C CA . THR A 1 154 ? 1.614 -14.008 33.254 1.00 82.69 154 THR A CA 1
ATOM 1132 C C . THR A 1 154 ? 0.088 -13.979 33.304 1.00 82.69 154 THR A C 1
ATOM 1134 O O . THR A 1 154 ? -0.557 -14.339 32.320 1.00 82.69 154 THR A O 1
ATOM 1137 N N . LEU A 1 155 ? -0.499 -13.543 34.425 1.00 79.19 155 LEU A N 1
ATOM 1138 C CA . LEU A 1 155 ? -1.946 -13.359 34.549 1.00 79.19 155 LEU A CA 1
ATOM 1139 C C . LEU A 1 155 ? -2.441 -12.276 33.584 1.00 79.19 155 LEU A C 1
ATOM 1141 O O . LEU A 1 155 ? -3.336 -12.555 32.792 1.00 79.19 155 LEU A O 1
ATOM 1145 N N . LEU A 1 156 ? -1.802 -11.101 33.569 1.00 73.50 156 LEU A N 1
ATOM 1146 C CA . LEU A 1 156 ? -2.115 -10.003 32.647 1.00 73.50 156 LEU A CA 1
ATOM 1147 C C . LEU A 1 156 ? -2.008 -10.446 31.185 1.00 73.50 156 LEU A C 1
ATOM 1149 O O . LEU A 1 156 ? -2.920 -10.214 30.399 1.00 73.50 156 LEU A O 1
ATOM 1153 N N . SER A 1 157 ? -0.932 -11.141 30.818 1.00 77.25 157 SER A N 1
ATOM 1154 C CA . SER A 1 157 ? -0.700 -11.662 29.468 1.00 77.25 157 SER A CA 1
ATOM 1155 C C . SER A 1 157 ? -1.764 -12.677 29.054 1.00 77.25 157 SER A C 1
ATOM 1157 O O . SER A 1 157 ? -2.291 -12.599 27.948 1.00 77.25 157 SER A O 1
ATOM 1159 N N . ARG A 1 158 ? -2.151 -13.603 29.943 1.00 75.00 158 ARG A N 1
ATOM 1160 C CA . ARG A 1 158 ? -3.220 -14.578 29.664 1.00 75.00 158 ARG A CA 1
ATOM 1161 C C . ARG A 1 158 ? -4.578 -13.912 29.514 1.00 75.00 158 ARG A C 1
ATOM 1163 O O . ARG A 1 158 ? -5.317 -14.248 28.596 1.00 75.00 158 ARG A O 1
ATOM 1170 N N . ALA A 1 159 ? -4.897 -12.978 30.398 1.00 68.56 159 ALA A N 1
ATOM 1171 C CA . ALA A 1 159 ? -6.202 -12.346 30.425 1.00 68.56 159 ALA A CA 1
ATOM 1172 C C . ALA A 1 159 ? -6.367 -11.349 29.261 1.00 68.56 159 ALA A C 1
ATOM 1174 O O . ALA A 1 159 ? -7.378 -11.360 28.561 1.00 68.56 159 ALA A O 1
ATOM 1175 N N . SER A 1 160 ? -5.320 -10.581 28.950 1.00 71.50 160 SER A N 1
ATOM 1176 C CA . SER A 1 160 ? -5.260 -9.745 27.746 1.00 71.50 160 SER A CA 1
ATOM 1177 C C . SER A 1 160 ? -5.227 -10.575 26.459 1.00 71.50 160 SER A C 1
ATOM 1179 O O . SER A 1 160 ? -5.888 -10.215 25.490 1.00 71.50 160 SER A O 1
ATOM 1181 N N . ALA A 1 161 ? -4.550 -11.731 26.438 1.00 70.88 161 ALA A N 1
ATOM 1182 C CA . ALA A 1 161 ? -4.629 -12.665 25.316 1.00 70.88 161 ALA A CA 1
ATOM 1183 C C . ALA A 1 161 ? -6.041 -13.237 25.147 1.00 70.88 161 ALA A C 1
ATOM 1185 O O . ALA A 1 161 ? -6.502 -13.331 24.019 1.00 70.88 161 ALA A O 1
ATOM 1186 N N . ALA A 1 162 ? -6.761 -13.568 26.217 1.00 66.56 162 ALA A N 1
ATOM 1187 C CA . ALA A 1 162 ? -8.153 -14.003 26.108 1.00 66.56 162 ALA A CA 1
ATOM 1188 C C . ALA A 1 162 ? -9.058 -12.884 25.551 1.00 66.56 162 ALA A C 1
ATOM 1190 O O . ALA A 1 162 ? -9.868 -13.131 24.661 1.00 66.56 162 ALA A O 1
ATOM 1191 N N . ALA A 1 163 ? -8.864 -11.639 26.001 1.00 63.31 163 ALA A N 1
ATOM 1192 C CA . ALA A 1 163 ? -9.643 -10.481 25.556 1.00 63.31 163 ALA A CA 1
ATOM 1193 C C . ALA A 1 163 ? -9.334 -10.042 24.106 1.00 63.31 163 ALA A C 1
ATOM 1195 O O . ALA A 1 163 ? -10.236 -9.672 23.347 1.00 63.31 163 ALA A O 1
ATOM 1196 N N . PHE A 1 164 ? -8.055 -10.066 23.716 1.00 63.19 164 PHE A N 1
ATOM 1197 C CA . PHE A 1 164 ? -7.559 -9.568 22.427 1.00 63.19 164 PHE A CA 1
ATOM 1198 C C . PHE A 1 164 ? -7.380 -10.661 21.364 1.00 63.19 164 PHE A C 1
ATOM 1200 O O . PHE A 1 164 ? -7.510 -10.396 20.168 1.00 63.19 164 PHE A O 1
ATOM 1207 N N . ARG A 1 165 ? -7.053 -11.885 21.785 1.00 59.47 165 ARG A N 1
ATOM 1208 C CA . ARG A 1 165 ? -6.674 -13.027 20.940 1.00 59.47 165 ARG A CA 1
ATOM 1209 C C . ARG A 1 165 ? -7.547 -14.264 21.163 1.00 59.47 165 ARG A C 1
ATOM 1211 O O . ARG A 1 165 ? -7.047 -15.376 20.991 1.00 59.47 165 ARG A O 1
ATOM 1218 N N . SER A 1 166 ? -8.836 -14.111 21.456 1.00 49.78 166 SER A N 1
ATOM 1219 C CA . SER A 1 166 ? -9.753 -15.260 21.403 1.00 49.78 166 SER A CA 1
ATOM 1220 C C . SER A 1 166 ? -9.654 -16.037 20.072 1.00 49.78 166 SER A C 1
ATOM 1222 O O . SER A 1 166 ? -9.816 -17.249 20.064 1.00 49.78 166 SER A O 1
ATOM 1224 N N . TRP A 1 167 ? -9.249 -15.373 18.982 1.00 42.53 167 TRP A N 1
ATOM 1225 C CA . TRP A 1 167 ? -8.978 -15.952 17.659 1.00 42.53 167 TRP A CA 1
ATOM 1226 C C . TRP A 1 167 ? -7.588 -16.601 17.474 1.00 42.53 167 TRP A C 1
ATOM 1228 O O . TRP A 1 167 ? -7.413 -17.386 16.550 1.00 42.53 167 TRP A O 1
ATOM 1238 N N . ALA A 1 168 ? -6.577 -16.284 18.300 1.00 36.59 168 ALA A N 1
ATOM 1239 C CA . ALA A 1 168 ? -5.235 -16.884 18.180 1.00 36.59 168 ALA A CA 1
ATOM 1240 C C . ALA A 1 168 ? -5.010 -18.051 19.152 1.00 36.59 168 ALA A C 1
ATOM 1242 O O . ALA A 1 168 ? -4.073 -18.830 18.974 1.00 36.59 168 ALA A O 1
ATOM 1243 N N . THR A 1 169 ? -5.842 -18.182 20.187 1.00 38.66 169 THR A N 1
ATOM 1244 C CA . THR A 1 169 ? -5.983 -19.455 20.893 1.00 38.66 169 THR A CA 1
ATOM 1245 C C . THR A 1 169 ? -6.904 -20.333 20.061 1.00 38.66 169 THR A C 1
ATOM 1247 O O . THR A 1 169 ? -8.017 -19.922 19.758 1.00 38.66 169 THR A O 1
ATOM 1250 N N . THR A 1 170 ? -6.463 -21.538 19.710 1.00 38.25 170 THR A N 1
ATOM 1251 C CA . THR A 1 170 ? -7.145 -22.527 18.846 1.00 38.25 170 THR A CA 1
ATOM 1252 C C . THR A 1 170 ? -8.530 -22.997 19.335 1.00 38.25 170 THR A C 1
ATOM 1254 O O . THR A 1 170 ? -9.050 -23.990 18.840 1.00 38.25 170 THR A O 1
ATOM 1257 N N . GLN A 1 171 ? -9.119 -22.330 20.329 1.00 37.31 171 GLN A N 1
ATOM 1258 C CA . GLN A 1 171 ? -10.297 -22.767 21.072 1.00 37.31 171 GLN A CA 1
ATOM 1259 C C . GLN A 1 171 ? -11.566 -21.948 20.800 1.00 37.31 171 GLN A C 1
ATOM 1261 O O . GLN A 1 171 ? -12.631 -22.392 21.217 1.00 37.31 171 GLN A O 1
ATOM 1266 N N . GLN A 1 172 ? -11.507 -20.807 20.098 1.00 46.38 172 GLN A N 1
ATOM 1267 C CA . GLN A 1 172 ? -12.722 -20.146 19.600 1.00 46.38 172 GLN A CA 1
ATOM 1268 C C . GLN A 1 172 ? -12.702 -20.027 18.072 1.00 46.38 172 GLN A C 1
ATOM 1270 O O . GLN A 1 172 ? -11.643 -19.756 17.500 1.00 46.38 172 GLN A O 1
ATOM 1275 N N . PRO A 1 173 ? -13.849 -20.242 17.399 1.00 51.41 173 PRO A N 1
ATOM 1276 C CA . PRO A 1 173 ? -13.946 -20.071 15.957 1.00 51.41 173 PRO A CA 1
ATOM 1277 C C . PRO A 1 173 ? -13.603 -18.623 15.587 1.00 51.41 173 PRO A C 1
ATOM 1279 O O . PRO A 1 173 ? -14.087 -17.685 16.225 1.00 51.41 173 PRO A O 1
ATOM 1282 N N . GLU A 1 174 ? -12.759 -18.435 14.566 1.00 62.16 174 GLU A N 1
ATOM 1283 C CA . GLU A 1 174 ? -12.499 -17.109 14.001 1.00 62.16 174 GLU A CA 1
ATOM 1284 C C . GLU A 1 174 ? -13.836 -16.438 13.656 1.00 62.16 174 GLU A C 1
ATOM 1286 O O . GLU A 1 174 ? -14.726 -17.080 13.094 1.00 62.16 174 GLU A O 1
ATOM 1291 N N . LEU A 1 175 ? -13.996 -15.151 13.989 1.00 69.75 175 LEU A N 1
ATOM 1292 C CA . LEU A 1 175 ? -15.187 -14.413 13.573 1.00 69.75 175 LEU A CA 1
ATOM 1293 C C . LEU A 1 175 ? -15.192 -14.308 12.046 1.00 69.75 175 LEU A C 1
ATOM 1295 O O . LEU A 1 175 ? -14.470 -13.497 11.463 1.00 69.75 175 LEU A O 1
ATOM 1299 N N . THR A 1 176 ? -15.999 -15.138 11.396 1.00 71.50 176 THR A N 1
ATOM 1300 C CA . THR A 1 176 ? -16.094 -15.226 9.933 1.00 71.50 176 THR A CA 1
ATOM 1301 C C . THR A 1 176 ? -17.099 -14.238 9.351 1.00 71.50 176 THR A C 1
ATOM 1303 O O . THR A 1 176 ? -17.060 -13.961 8.154 1.00 71.50 176 THR A O 1
ATOM 1306 N N . SER A 1 177 ? -17.990 -13.677 10.177 1.00 79.50 177 SER A N 1
ATOM 1307 C CA . SER A 1 177 ? -19.065 -12.794 9.724 1.00 79.50 177 SER A CA 1
ATOM 1308 C C . SER A 1 177 ? -19.138 -11.501 10.527 1.00 79.50 177 SER A C 1
ATOM 1310 O O . SER A 1 177 ? -19.096 -11.514 11.755 1.00 79.50 177 SER A O 1
ATOM 1312 N N . LEU A 1 178 ? -19.371 -10.382 9.832 1.00 83.25 178 LEU A N 1
ATOM 1313 C CA . LEU A 1 178 ? -19.639 -9.078 10.453 1.00 83.25 178 LEU A CA 1
ATOM 1314 C C . LEU A 1 178 ? -20.869 -9.105 11.371 1.00 83.25 178 LEU A C 1
ATOM 1316 O O . LEU A 1 178 ? -20.928 -8.337 12.322 1.00 83.25 178 LEU A O 1
ATOM 1320 N N . LYS A 1 179 ? -21.828 -10.008 11.118 1.00 83.06 179 LYS A N 1
ATOM 1321 C CA . LYS A 1 179 ? -23.051 -10.155 11.926 1.00 83.06 179 LYS A CA 1
ATOM 1322 C C . LYS A 1 179 ? -22.777 -10.604 13.364 1.00 83.06 179 LYS A C 1
ATOM 1324 O O . LYS A 1 179 ? -23.644 -10.465 14.214 1.00 83.06 179 LYS A O 1
ATOM 1329 N N . GLN A 1 180 ? -21.598 -11.165 13.626 1.00 81.12 180 GLN A N 1
ATOM 1330 C CA . GLN A 1 180 ? -21.203 -11.616 14.961 1.00 81.12 180 GLN A CA 1
ATOM 1331 C C . GLN A 1 180 ? -20.689 -10.461 15.837 1.00 81.12 180 GLN A C 1
ATOM 1333 O O . GLN A 1 180 ? -20.544 -10.634 17.047 1.00 81.12 180 GLN A O 1
ATOM 1338 N N . LEU A 1 181 ? -20.414 -9.295 15.238 1.00 81.06 181 LEU A N 1
ATOM 1339 C CA . LEU A 1 181 ? -19.944 -8.106 15.940 1.00 81.06 181 LEU A CA 1
ATOM 1340 C C . LEU A 1 181 ? -21.117 -7.190 16.325 1.00 81.06 181 LEU A C 1
ATOM 1342 O O . LEU A 1 181 ? -22.047 -7.026 15.532 1.00 81.06 181 LEU A O 1
ATOM 1346 N N . PRO A 1 182 ? -21.061 -6.534 17.498 1.00 83.56 182 PRO A N 1
ATOM 1347 C CA . PRO A 1 182 ? -22.066 -5.553 17.897 1.00 83.56 182 PRO A CA 1
ATOM 1348 C C . PRO A 1 182 ? -22.198 -4.402 16.881 1.00 83.56 182 PRO A C 1
ATOM 1350 O O . PRO A 1 182 ? -21.176 -3.838 16.471 1.00 83.56 182 PRO A O 1
ATOM 1353 N N . PRO A 1 183 ? -23.424 -3.981 16.508 1.00 86.19 183 PRO A N 1
ATOM 1354 C CA . PRO A 1 183 ? -23.639 -2.855 15.593 1.00 86.19 183 PRO A CA 1
ATOM 1355 C C . PRO A 1 183 ? -22.963 -1.562 16.062 1.00 86.19 183 PRO A C 1
ATOM 1357 O O . PRO A 1 183 ? -22.344 -0.865 15.260 1.00 86.19 183 PRO A O 1
ATOM 1360 N N . ALA A 1 184 ? -22.990 -1.291 17.371 1.00 85.62 184 ALA A N 1
ATOM 1361 C CA . ALA A 1 184 ? -22.312 -0.150 17.982 1.00 85.62 184 ALA A CA 1
ATOM 1362 C C . ALA A 1 184 ? -20.786 -0.172 17.757 1.00 85.62 184 ALA A C 1
ATOM 1364 O O . ALA A 1 184 ? -20.179 0.865 17.484 1.00 85.62 184 ALA A O 1
ATOM 1365 N N . TYR A 1 185 ? -20.159 -1.356 17.787 1.00 88.12 185 TYR A N 1
ATOM 1366 C CA . TYR A 1 185 ? -18.733 -1.515 17.479 1.00 88.12 185 TYR A CA 1
ATOM 1367 C C . TYR A 1 185 ? -18.440 -1.187 16.011 1.00 88.12 185 TYR A C 1
ATOM 1369 O O . TYR A 1 185 ? -17.491 -0.461 15.713 1.00 88.12 185 TYR A O 1
ATOM 1377 N N . LEU A 1 186 ? -19.267 -1.695 15.089 1.00 89.88 186 LEU A N 1
ATOM 1378 C CA . LEU A 1 186 ? -19.121 -1.434 13.655 1.00 89.88 186 LEU A CA 1
ATOM 1379 C C . LEU A 1 186 ? -19.341 0.047 13.319 1.00 89.88 186 LEU A C 1
ATOM 1381 O O . LEU A 1 186 ? -18.572 0.609 12.540 1.00 89.88 186 LEU A O 1
ATOM 1385 N N . ALA A 1 187 ? -20.337 0.688 13.934 1.00 91.75 187 ALA A N 1
ATOM 1386 C CA . ALA A 1 187 ? -20.600 2.118 13.786 1.00 91.75 187 ALA A CA 1
ATOM 1387 C C . ALA A 1 187 ? -19.434 2.968 14.320 1.00 91.75 187 ALA A C 1
ATOM 1389 O O . ALA A 1 187 ? -18.993 3.913 13.657 1.00 91.75 187 ALA A O 1
ATOM 1390 N N . LEU A 1 188 ? -18.870 2.601 15.477 1.00 93.12 188 LEU A N 1
ATOM 1391 C CA . LEU A 1 188 ? -17.701 3.276 16.037 1.00 93.12 188 LEU A CA 1
ATOM 1392 C C . LEU A 1 188 ? -16.465 3.107 15.153 1.00 93.12 188 LEU A C 1
ATOM 1394 O O . LEU A 1 188 ? -15.774 4.089 14.882 1.00 93.12 188 LEU A O 1
ATOM 1398 N N . LEU A 1 189 ? -16.198 1.895 14.664 1.00 94.31 189 LEU A N 1
ATOM 1399 C CA . LEU A 1 189 ? -15.093 1.657 13.741 1.00 94.31 189 LEU A CA 1
ATOM 1400 C C . LEU A 1 189 ? -15.274 2.435 12.435 1.00 94.31 189 LEU A C 1
ATOM 1402 O O . LEU A 1 189 ? -14.324 3.049 11.960 1.00 94.31 189 LEU A O 1
ATOM 1406 N N . HIS A 1 190 ? -16.486 2.482 11.887 1.00 95.00 190 HIS A N 1
ATOM 1407 C CA . HIS A 1 190 ? -16.784 3.304 10.719 1.00 95.00 190 HIS A CA 1
ATOM 1408 C C . HIS A 1 190 ? -16.508 4.789 10.974 1.00 95.00 190 HIS A C 1
ATOM 1410 O O . HIS A 1 190 ? -15.846 5.441 10.164 1.00 95.00 190 HIS A O 1
ATOM 1416 N N . SER A 1 191 ? -16.922 5.310 12.133 1.00 95.00 191 SER A N 1
ATOM 1417 C CA . SER A 1 191 ? -16.579 6.671 12.548 1.00 95.00 191 SER A CA 1
ATOM 1418 C C . SER A 1 191 ? -15.059 6.885 12.555 1.00 95.00 191 SER A C 1
ATOM 1420 O O . SER A 1 191 ? -14.584 7.866 11.979 1.00 95.00 191 SER A O 1
ATOM 1422 N N . GLN A 1 192 ? -14.286 5.934 13.096 1.00 96.19 192 GLN A N 1
ATOM 1423 C CA . GLN A 1 192 ? -12.818 5.976 13.085 1.00 96.19 192 GLN A CA 1
ATOM 1424 C C . GLN A 1 192 ? -12.223 5.892 11.676 1.00 96.19 192 GLN A C 1
ATOM 1426 O O . GLN A 1 192 ? -11.285 6.625 11.390 1.00 96.19 192 GLN A O 1
ATOM 1431 N N . CYS A 1 193 ? -12.764 5.083 10.761 1.00 96.25 193 CYS A N 1
ATOM 1432 C CA . CYS A 1 193 ? -12.312 5.054 9.365 1.00 96.25 193 CYS A CA 1
ATOM 1433 C C . CYS A 1 193 ? -12.481 6.419 8.688 1.00 96.25 193 CYS A C 1
ATOM 1435 O O . CYS A 1 193 ? -11.567 6.891 8.013 1.00 96.25 193 CYS A O 1
ATOM 1437 N N . LEU A 1 194 ? -13.607 7.091 8.930 1.00 94.75 194 LEU A N 1
ATOM 1438 C CA . LEU A 1 194 ? -13.838 8.439 8.419 1.00 94.75 194 LEU A CA 1
ATOM 1439 C C . LEU A 1 194 ? -12.910 9.479 9.082 1.00 94.75 194 LEU A C 1
ATOM 1441 O O . LEU A 1 194 ? -12.458 10.411 8.422 1.00 94.75 194 LEU A O 1
ATOM 1445 N N . LEU A 1 195 ? -12.579 9.324 10.372 1.00 95.69 195 LEU A N 1
ATOM 1446 C CA . LEU A 1 195 ? -11.587 10.175 11.053 1.00 95.69 195 LEU A CA 1
ATOM 1447 C C . LEU A 1 195 ? -10.150 9.891 10.598 1.00 95.69 195 LEU A C 1
ATOM 1449 O O . LEU A 1 195 ? -9.321 10.798 10.595 1.00 95.69 195 LEU A O 1
ATOM 1453 N N . ALA A 1 196 ? -9.853 8.666 10.168 1.00 96.88 196 ALA A N 1
ATOM 1454 C CA . ALA A 1 196 ? -8.563 8.295 9.598 1.00 96.88 196 ALA A CA 1
ATOM 1455 C C . ALA A 1 196 ? -8.299 8.992 8.250 1.00 96.88 196 ALA A C 1
ATOM 1457 O O . ALA A 1 196 ? -7.150 9.123 7.842 1.00 96.88 196 ALA A O 1
ATOM 1458 N N . GLN A 1 197 ? -9.350 9.499 7.600 1.00 95.06 197 GLN A N 1
ATOM 1459 C CA . GLN A 1 197 ? -9.301 10.326 6.391 1.00 95.06 197 GLN A CA 1
ATOM 1460 C C . GLN A 1 197 ? -9.448 11.829 6.700 1.00 95.06 197 GLN A C 1
ATOM 1462 O O . GLN A 1 197 ? -9.706 12.636 5.814 1.00 95.06 197 GLN A O 1
ATOM 1467 N N . HIS A 1 198 ? -9.327 12.250 7.959 1.00 94.12 198 HIS A N 1
ATOM 1468 C CA . HIS A 1 198 ? -9.448 13.662 8.308 1.00 94.12 198 HIS A CA 1
ATOM 1469 C C . HIS A 1 198 ? -8.208 14.463 7.848 1.00 94.12 198 HIS A C 1
ATOM 1471 O O . HIS A 1 198 ? -7.088 13.967 7.981 1.00 94.12 198 HIS A O 1
ATOM 1477 N N . PRO A 1 199 ? -8.346 15.724 7.384 1.00 91.44 199 PRO A N 1
ATOM 1478 C CA . PRO A 1 199 ? -7.205 16.539 6.939 1.00 91.44 199 PRO A CA 1
ATOM 1479 C C . PRO A 1 199 ? -6.173 16.829 8.040 1.00 91.44 199 PRO A C 1
ATOM 1481 O O . PRO A 1 199 ? -4.986 17.014 7.773 1.00 91.44 199 PRO A O 1
ATOM 1484 N N . ASN A 1 200 ? -6.595 16.831 9.306 1.00 92.62 200 ASN A N 1
ATOM 1485 C CA . ASN A 1 200 ? -5.666 16.886 10.435 1.00 92.62 200 ASN A CA 1
ATOM 1486 C C . ASN A 1 200 ? -4.875 15.570 10.559 1.00 92.62 200 ASN A C 1
ATOM 1488 O O . ASN A 1 200 ? -5.385 14.566 11.059 1.00 92.62 200 ASN A O 1
ATOM 1492 N N . THR A 1 201 ? -3.597 15.616 10.180 1.00 90.75 201 THR A N 1
ATOM 1493 C CA . THR A 1 201 ? -2.701 14.450 10.173 1.00 90.75 201 THR A CA 1
ATOM 1494 C C . THR A 1 201 ? -2.536 13.762 11.531 1.00 90.75 201 THR A C 1
ATOM 1496 O O . THR A 1 201 ? -2.353 12.547 11.564 1.00 90.75 201 THR A O 1
ATOM 1499 N N . GLN A 1 202 ? -2.596 14.483 12.657 1.00 91.50 202 GLN A N 1
ATOM 1500 C CA . GLN A 1 202 ? -2.476 13.863 13.984 1.00 91.50 202 GLN A CA 1
ATOM 1501 C C . GLN A 1 202 ? -3.721 13.044 14.327 1.00 91.50 202 GLN A C 1
ATOM 1503 O O . GLN A 1 202 ? -3.609 11.920 14.817 1.00 91.50 202 GLN A O 1
ATOM 1508 N N . LEU A 1 203 ? -4.899 13.592 14.015 1.00 93.94 203 LEU A N 1
ATOM 1509 C CA . LEU A 1 203 ? -6.174 12.904 14.182 1.00 93.94 203 LEU A CA 1
ATOM 1510 C C . LEU A 1 203 ? -6.246 11.669 13.278 1.00 93.94 203 LEU A C 1
ATOM 1512 O O . LEU A 1 203 ? -6.546 10.578 13.759 1.00 93.94 203 LEU A O 1
ATOM 1516 N N . ALA A 1 204 ? -5.880 11.834 12.004 1.00 94.38 204 ALA A N 1
ATOM 1517 C CA . ALA A 1 204 ? -5.847 10.756 11.025 1.00 94.38 204 ALA A CA 1
ATOM 1518 C C . ALA A 1 204 ? -4.937 9.601 11.466 1.00 94.38 204 ALA A C 1
ATOM 1520 O O . ALA A 1 204 ? -5.341 8.444 11.418 1.00 94.38 204 ALA A O 1
ATOM 1521 N N . LYS A 1 205 ? -3.731 9.904 11.970 1.00 94.25 205 LYS A N 1
ATOM 1522 C CA . LYS A 1 205 ? -2.795 8.901 12.512 1.00 94.25 205 LYS A CA 1
ATOM 1523 C C . LYS A 1 205 ? -3.363 8.162 13.725 1.00 94.25 205 LYS A C 1
ATOM 1525 O O . LYS A 1 205 ? -3.252 6.941 13.803 1.00 94.25 205 LYS A O 1
ATOM 1530 N N . GLY A 1 206 ? -3.972 8.888 14.665 1.00 92.44 206 GLY A N 1
ATOM 1531 C CA . GLY A 1 206 ? -4.588 8.290 15.852 1.00 92.44 206 GLY A CA 1
ATOM 1532 C C . GLY A 1 206 ? -5.726 7.334 15.493 1.00 92.44 206 GLY A C 1
ATOM 1533 O O . GLY A 1 206 ? -5.755 6.199 15.967 1.00 92.44 206 GLY A O 1
ATOM 1534 N N . ALA A 1 207 ? -6.614 7.761 14.596 1.00 95.44 207 ALA A N 1
ATOM 1535 C CA . ALA A 1 207 ? -7.720 6.942 14.113 1.00 95.44 207 ALA A CA 1
ATOM 1536 C C . ALA A 1 207 ? -7.240 5.755 13.253 1.00 95.44 207 ALA A C 1
ATOM 1538 O O . ALA A 1 207 ? -7.737 4.642 13.405 1.00 95.44 207 ALA A O 1
ATOM 1539 N N . ALA A 1 208 ? -6.215 5.940 12.413 1.00 96.06 208 ALA A N 1
ATOM 1540 C CA . ALA A 1 208 ? -5.606 4.859 11.636 1.00 96.06 208 ALA A CA 1
ATOM 1541 C C . ALA A 1 208 ? -5.016 3.751 12.527 1.00 96.06 208 ALA A C 1
ATOM 1543 O O . ALA A 1 208 ? -5.155 2.573 12.204 1.00 96.06 208 ALA A O 1
ATOM 1544 N N . SER A 1 209 ? -4.412 4.113 13.665 1.00 93.31 209 SER A N 1
ATOM 1545 C CA . SER A 1 209 ? -3.943 3.148 14.670 1.00 93.31 209 SER A CA 1
ATOM 1546 C C . SER A 1 209 ? -5.103 2.340 15.266 1.00 93.31 209 SER A C 1
ATOM 1548 O O . SER A 1 209 ? -5.018 1.118 15.385 1.00 93.31 209 SER A O 1
ATOM 1550 N N . ALA A 1 210 ? -6.237 2.988 15.560 1.00 92.44 210 ALA A N 1
ATOM 1551 C CA . ALA A 1 210 ? -7.435 2.291 16.030 1.00 92.44 210 ALA A CA 1
ATOM 1552 C C . ALA A 1 210 ? -7.980 1.297 14.985 1.00 92.44 210 ALA A C 1
ATOM 1554 O O . ALA A 1 210 ? -8.327 0.169 15.336 1.00 92.44 210 ALA A O 1
ATOM 1555 N N . VAL A 1 211 ? -7.998 1.680 13.702 1.00 95.31 211 VAL A N 1
ATOM 1556 C CA . VAL A 1 211 ? -8.385 0.796 12.585 1.00 95.31 211 VAL A CA 1
ATOM 1557 C C . VAL A 1 211 ? -7.421 -0.388 12.451 1.00 95.31 211 VAL A C 1
ATOM 1559 O O . VAL A 1 211 ? -7.859 -1.529 12.280 1.00 95.31 211 VAL A O 1
ATOM 1562 N N . GLU A 1 212 ? -6.112 -0.156 12.571 1.00 93.25 212 GLU A N 1
ATOM 1563 C CA . GLU A 1 212 ? -5.106 -1.222 12.547 1.00 93.25 212 GLU A CA 1
ATOM 1564 C C . GLU A 1 212 ? -5.328 -2.223 13.687 1.00 93.25 212 GLU A C 1
ATOM 1566 O O . GLU A 1 212 ? -5.348 -3.431 13.453 1.00 93.25 212 GLU A O 1
ATOM 1571 N N . VAL A 1 213 ? -5.541 -1.744 14.914 1.00 88.38 213 VAL A N 1
ATOM 1572 C CA . VAL A 1 213 ? -5.785 -2.609 16.076 1.00 88.38 213 VAL A CA 1
ATOM 1573 C C . VAL A 1 213 ? -7.093 -3.389 15.926 1.00 88.38 213 VAL A C 1
ATOM 1575 O O . VAL A 1 213 ? -7.109 -4.596 16.178 1.00 88.38 213 VAL A O 1
ATOM 1578 N N . ALA A 1 214 ? -8.168 -2.736 15.477 1.00 89.12 214 ALA A N 1
ATOM 1579 C CA . ALA A 1 214 ? -9.466 -3.372 15.272 1.00 89.12 214 ALA A CA 1
ATOM 1580 C C . ALA A 1 214 ? -9.395 -4.471 14.203 1.00 89.12 214 ALA A C 1
ATOM 1582 O O . ALA A 1 214 ? -9.797 -5.606 14.448 1.00 89.12 214 ALA A O 1
ATOM 1583 N N . THR A 1 215 ? -8.806 -4.176 13.042 1.00 90.06 215 THR A N 1
ATOM 1584 C CA . THR A 1 215 ? -8.628 -5.177 11.980 1.00 90.06 215 THR A CA 1
ATOM 1585 C C . THR A 1 215 ? -7.657 -6.274 12.396 1.00 90.06 215 THR A C 1
ATOM 1587 O O . THR A 1 215 ? -7.872 -7.424 12.026 1.00 90.06 215 THR A O 1
ATOM 1590 N N . LYS A 1 216 ? -6.612 -5.972 13.183 1.00 85.81 216 LYS A N 1
ATOM 1591 C CA . LYS A 1 216 ? -5.708 -6.974 13.774 1.00 85.81 216 LYS A CA 1
ATOM 1592 C C . LYS A 1 216 ? -6.450 -7.928 14.699 1.00 85.81 216 LYS A C 1
ATOM 1594 O O . LYS A 1 216 ? -6.137 -9.112 14.683 1.00 85.81 216 LYS A O 1
ATOM 1599 N N . ARG A 1 217 ? -7.405 -7.418 15.479 1.00 80.00 217 ARG A N 1
ATOM 1600 C CA . ARG A 1 217 ? -8.263 -8.211 16.364 1.00 80.00 217 ARG A CA 1
ATOM 1601 C C . ARG A 1 217 ? -9.274 -9.049 15.582 1.00 80.00 217 ARG A C 1
ATOM 1603 O O . ARG A 1 217 ? -9.464 -10.213 15.908 1.00 80.00 217 ARG A O 1
ATOM 1610 N N . PHE A 1 218 ? -9.884 -8.477 14.546 1.00 84.19 218 PHE A N 1
ATOM 1611 C CA . PHE A 1 218 ? -10.895 -9.140 13.723 1.00 84.19 218 PHE A CA 1
ATOM 1612 C C . PHE A 1 218 ? -10.541 -9.012 12.231 1.00 84.19 218 PHE A C 1
ATOM 1614 O O . PHE A 1 218 ? -10.930 -8.039 11.577 1.00 84.19 218 PHE A O 1
ATOM 1621 N N . PRO A 1 219 ? -9.803 -9.984 11.659 1.00 85.56 219 PRO A N 1
ATOM 1622 C CA . PRO A 1 219 ? -9.352 -9.923 10.267 1.00 85.56 219 PRO A CA 1
ATOM 1623 C C . PRO A 1 219 ? -10.481 -9.791 9.234 1.00 85.56 219 PRO A C 1
ATOM 1625 O O . PRO A 1 219 ? -10.265 -9.188 8.185 1.00 85.56 219 PRO A O 1
ATOM 1628 N N . CYS A 1 220 ? -11.691 -10.276 9.539 1.00 85.31 220 CYS A N 1
ATOM 1629 C CA . CYS A 1 220 ? -12.879 -10.142 8.685 1.00 85.31 220 CYS A CA 1
ATOM 1630 C C . CYS A 1 220 ? -13.323 -8.683 8.455 1.00 85.31 220 CYS A C 1
ATOM 1632 O O . CYS A 1 220 ? -14.033 -8.404 7.492 1.00 85.31 220 CYS A O 1
ATOM 1634 N N . LEU A 1 221 ? -12.863 -7.734 9.281 1.00 90.81 221 LEU A N 1
ATOM 1635 C CA . LEU A 1 221 ? -13.094 -6.300 9.081 1.00 90.81 221 LEU A CA 1
ATOM 1636 C C . LEU A 1 221 ? -12.287 -5.730 7.913 1.00 90.81 221 LEU A C 1
ATOM 1638 O O . LEU A 1 221 ? -12.676 -4.716 7.336 1.00 90.81 221 LEU A O 1
ATOM 1642 N N . ALA A 1 222 ? -11.166 -6.360 7.552 1.00 93.06 222 ALA A N 1
ATOM 1643 C CA . ALA A 1 222 ? -10.299 -5.870 6.491 1.00 93.06 222 ALA A CA 1
ATOM 1644 C C . ALA A 1 222 ? -11.024 -5.736 5.134 1.00 93.06 222 ALA A C 1
ATOM 1646 O O . ALA A 1 222 ? -11.048 -4.621 4.612 1.00 93.06 222 ALA A O 1
ATOM 1647 N N . PRO A 1 223 ? -11.677 -6.783 4.585 1.00 92.69 223 PRO A N 1
ATOM 1648 C CA . PRO A 1 223 ? -12.425 -6.666 3.330 1.00 92.69 223 PRO A CA 1
ATOM 1649 C C . PRO A 1 223 ? -13.658 -5.752 3.424 1.00 92.69 223 PRO A C 1
ATOM 1651 O O . PRO A 1 223 ? -14.109 -5.240 2.407 1.00 92.69 223 PRO A O 1
ATOM 1654 N N . ALA A 1 224 ? -14.200 -5.506 4.621 1.00 91.75 224 ALA A N 1
ATOM 1655 C CA . ALA A 1 224 ? -15.348 -4.615 4.800 1.00 91.75 224 ALA A CA 1
ATOM 1656 C C . ALA A 1 224 ? -14.959 -3.127 4.732 1.00 91.75 224 ALA A C 1
ATOM 1658 O O . ALA A 1 224 ? -15.675 -2.319 4.140 1.00 91.75 224 ALA A O 1
ATOM 1659 N N . PHE A 1 225 ? -13.818 -2.764 5.331 1.00 94.69 225 PHE A N 1
ATOM 1660 C CA . PHE A 1 225 ? -13.393 -1.368 5.474 1.00 94.69 225 PHE A CA 1
ATOM 1661 C C . PHE A 1 225 ? -12.328 -0.918 4.467 1.00 94.69 225 PHE A C 1
ATOM 1663 O O . PHE A 1 225 ? -12.204 0.283 4.223 1.00 94.69 225 PHE A O 1
ATOM 1670 N N . LEU A 1 226 ? -11.591 -1.841 3.839 1.00 96.31 226 LEU A N 1
ATOM 1671 C CA . LEU A 1 226 ? -10.635 -1.512 2.777 1.00 96.31 226 LEU A CA 1
ATOM 1672 C C . LEU A 1 226 ? -11.260 -0.698 1.619 1.00 96.31 226 LEU A C 1
ATOM 1674 O O . LEU A 1 226 ? -10.619 0.267 1.190 1.00 96.31 226 LEU A O 1
ATOM 1678 N N . PRO A 1 227 ? -12.500 -0.979 1.155 1.00 96.12 227 PRO A N 1
ATOM 1679 C CA . PRO A 1 227 ? -13.150 -0.183 0.119 1.00 96.12 227 PRO A CA 1
ATOM 1680 C C . PRO A 1 227 ? -13.233 1.310 0.413 1.00 96.12 227 PRO A C 1
ATOM 1682 O O . PRO A 1 227 ? -13.051 2.081 -0.514 1.00 96.12 227 PRO A O 1
ATOM 1685 N N . TYR A 1 228 ? -13.423 1.758 1.663 1.00 93.56 228 TYR A N 1
ATOM 1686 C CA . TYR A 1 228 ? -13.467 3.202 1.960 1.00 93.56 228 TYR A CA 1
ATOM 1687 C C . TYR A 1 228 ? -12.174 3.907 1.579 1.00 93.56 228 TYR A C 1
ATOM 1689 O O . TYR A 1 228 ? -12.189 5.027 1.067 1.00 93.56 228 TYR A O 1
ATOM 1697 N N . PHE A 1 229 ? -11.045 3.263 1.861 1.00 97.25 229 PHE A N 1
ATOM 1698 C CA . PHE A 1 229 ? -9.739 3.836 1.585 1.0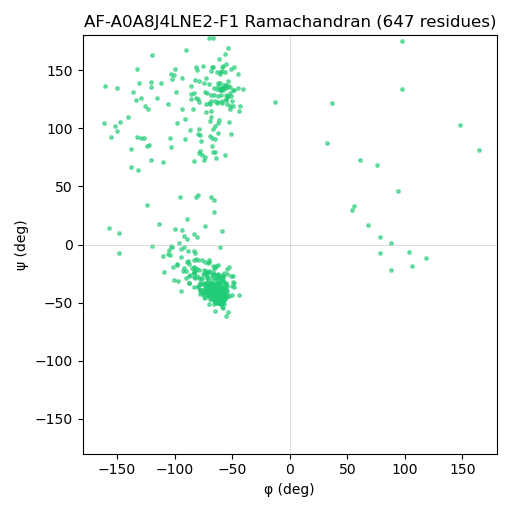0 97.25 229 PHE A CA 1
ATOM 1699 C C . PHE A 1 229 ? -9.435 3.767 0.092 1.00 97.25 229 PHE A C 1
ATOM 1701 O O . PHE A 1 229 ? -9.015 4.770 -0.471 1.00 97.25 229 PHE A O 1
ATOM 1708 N N . LEU A 1 230 ? -9.731 2.644 -0.570 1.00 97.06 230 LEU A N 1
ATOM 1709 C CA . LEU A 1 230 ? -9.566 2.517 -2.022 1.00 97.06 230 LEU A CA 1
ATOM 1710 C C . LEU A 1 230 ? -10.489 3.466 -2.803 1.00 97.06 230 LEU A C 1
ATOM 1712 O O . LEU A 1 230 ? -10.040 4.092 -3.754 1.00 97.06 230 LEU A O 1
ATOM 1716 N N . ALA A 1 231 ? -11.737 3.641 -2.365 1.00 95.56 231 ALA A N 1
ATOM 1717 C CA . ALA A 1 231 ? -12.687 4.600 -2.925 1.00 95.56 231 ALA A CA 1
ATOM 1718 C C . ALA A 1 231 ? -12.161 6.035 -2.819 1.00 95.56 231 ALA A C 1
ATOM 1720 O O . ALA A 1 231 ? -12.225 6.790 -3.782 1.00 95.56 231 ALA A O 1
ATOM 1721 N N . THR A 1 232 ? -11.565 6.379 -1.672 1.00 95.69 232 THR A N 1
ATOM 1722 C CA . THR A 1 232 ? -10.930 7.687 -1.452 1.00 95.69 232 THR A CA 1
ATOM 1723 C C . THR A 1 232 ? -9.711 7.889 -2.346 1.00 95.69 232 THR A C 1
ATOM 1725 O O . THR A 1 232 ? -9.483 8.999 -2.798 1.00 95.69 232 THR A O 1
ATOM 1728 N N . LEU A 1 233 ? -8.923 6.844 -2.622 1.00 96.00 233 LEU A N 1
ATOM 1729 C CA . LEU A 1 233 ? -7.807 6.930 -3.573 1.00 96.00 233 LEU A CA 1
ATOM 1730 C C . LEU A 1 233 ? -8.280 7.032 -5.029 1.00 96.00 233 LEU A C 1
ATOM 1732 O O . LEU A 1 233 ? -7.609 7.660 -5.838 1.00 96.00 233 LEU A O 1
ATOM 1736 N N . ALA A 1 234 ? -9.408 6.406 -5.360 1.00 94.81 234 ALA A N 1
ATOM 1737 C CA . ALA A 1 234 ? -9.966 6.397 -6.707 1.00 94.81 234 ALA A CA 1
ATOM 1738 C C . ALA A 1 234 ? -10.904 7.579 -6.998 1.00 94.81 234 ALA A C 1
ATOM 1740 O O . ALA A 1 234 ? -11.369 7.707 -8.126 1.00 94.81 234 ALA A O 1
ATOM 1741 N N . ASP A 1 235 ? -11.206 8.406 -5.992 1.00 93.88 235 ASP A N 1
ATOM 1742 C CA . ASP A 1 235 ? -12.230 9.456 -6.044 1.00 93.88 235 ASP A CA 1
ATOM 1743 C C . ASP A 1 235 ? -13.631 8.933 -6.430 1.00 93.88 235 ASP A C 1
ATOM 1745 O O . ASP A 1 235 ? -14.419 9.608 -7.087 1.00 93.88 235 ASP A O 1
ATOM 1749 N N . VAL A 1 236 ? -13.951 7.704 -6.013 1.00 92.88 236 VAL A N 1
ATOM 1750 C CA . VAL A 1 236 ? -15.231 7.028 -6.281 1.00 92.88 236 VAL A CA 1
ATOM 1751 C C . VAL A 1 236 ? -16.110 7.065 -5.031 1.00 92.88 236 VAL A C 1
ATOM 1753 O O . VAL A 1 236 ? -15.625 6.978 -3.903 1.00 92.88 236 VAL A O 1
ATOM 1756 N N . SER A 1 237 ? -17.429 7.156 -5.206 1.00 89.12 237 SER A N 1
ATOM 1757 C CA . SER A 1 237 ? -18.368 7.087 -4.084 1.00 89.12 237 SER A CA 1
ATOM 1758 C C . SER A 1 237 ? -18.469 5.669 -3.506 1.00 89.12 237 SER A C 1
ATOM 1760 O O . SER A 1 237 ? -18.698 4.689 -4.218 1.00 89.12 237 SER A O 1
ATOM 1762 N N . TYR A 1 238 ? -18.340 5.563 -2.183 1.00 88.75 238 TYR A N 1
ATOM 1763 C CA . TYR A 1 238 ? -18.575 4.331 -1.433 1.00 88.75 238 TYR A CA 1
ATOM 1764 C C . TYR A 1 238 ? -19.447 4.637 -0.213 1.00 88.75 238 TYR A C 1
ATOM 1766 O O . TYR A 1 238 ? -18.963 5.013 0.852 1.00 88.75 238 TYR A O 1
ATOM 1774 N N . ASN A 1 239 ? -20.760 4.499 -0.399 1.00 82.38 239 ASN A N 1
ATOM 1775 C CA . ASN A 1 239 ? -21.782 4.936 0.557 1.00 82.38 239 ASN A CA 1
ATOM 1776 C C . ASN A 1 239 ? -22.237 3.803 1.488 1.00 82.38 239 ASN A C 1
ATOM 1778 O O . ASN A 1 239 ? -23.427 3.654 1.762 1.00 82.38 239 ASN A O 1
ATOM 1782 N N . TRP A 1 240 ? -21.310 2.972 1.960 1.00 84.75 240 TRP A N 1
ATOM 1783 C CA . TRP A 1 240 ? -21.627 2.073 3.066 1.00 84.75 240 TRP A CA 1
ATOM 1784 C C . TRP A 1 240 ? -21.581 2.882 4.368 1.00 84.75 240 TRP A C 1
ATOM 1786 O O . TRP A 1 240 ? -20.734 3.759 4.528 1.00 84.75 240 TRP A O 1
ATOM 1796 N N . SER A 1 241 ? -22.495 2.635 5.300 1.00 83.19 241 SER A N 1
ATOM 1797 C CA . SER A 1 241 ? -22.434 3.213 6.644 1.00 83.19 241 SER A CA 1
ATOM 1798 C C . SER A 1 241 ? -23.129 2.262 7.608 1.00 83.19 241 SER A C 1
ATOM 1800 O O . SER A 1 241 ? -24.362 2.237 7.623 1.00 83.19 241 SER A O 1
ATOM 1802 N N . PRO A 1 242 ? -22.394 1.462 8.402 1.00 79.31 242 PRO A N 1
ATOM 1803 C CA . PRO A 1 242 ? -23.017 0.659 9.440 1.00 79.31 242 PRO A CA 1
ATOM 1804 C C . PRO A 1 242 ? -23.756 1.570 10.424 1.00 79.31 242 PRO A C 1
ATOM 1806 O O . PRO A 1 242 ? -23.175 2.506 10.973 1.00 79.31 242 PRO A O 1
ATOM 1809 N N . SER A 1 243 ? -25.052 1.313 10.600 1.00 76.00 243 SER A N 1
ATOM 1810 C CA . SER A 1 243 ? -25.895 2.012 11.566 1.00 76.00 243 SER A CA 1
ATOM 1811 C C . SER A 1 243 ? -26.051 1.161 12.819 1.00 76.00 243 SER A C 1
ATOM 1813 O O . SER A 1 243 ? -26.037 -0.068 12.761 1.00 76.00 243 SER A O 1
ATOM 1815 N N . VAL A 1 244 ? -26.241 1.825 13.954 1.00 71.56 244 VAL A N 1
ATOM 1816 C CA . VAL A 1 244 ? -26.566 1.179 15.229 1.00 71.56 244 VAL A CA 1
ATOM 1817 C C . VAL A 1 244 ? -27.908 0.439 15.132 1.00 71.56 244 VAL A C 1
ATOM 1819 O O . VAL A 1 244 ? -28.058 -0.645 15.685 1.00 71.56 244 VAL A O 1
ATOM 1822 N N . ALA A 1 245 ? -28.860 0.983 14.364 1.00 67.44 245 ALA A N 1
ATOM 1823 C CA . ALA A 1 245 ? -30.225 0.463 14.270 1.00 67.44 245 ALA A CA 1
ATOM 1824 C C . ALA A 1 245 ? -30.357 -0.825 13.433 1.00 67.44 245 ALA A C 1
ATOM 1826 O O . ALA A 1 245 ? -31.297 -1.591 13.626 1.00 67.44 245 ALA A O 1
ATOM 1827 N N . ALA A 1 246 ? -29.442 -1.067 12.492 1.00 61.19 246 ALA A N 1
ATOM 1828 C CA . ALA A 1 246 ? -29.417 -2.275 11.673 1.00 61.19 246 ALA A CA 1
ATOM 1829 C C . ALA A 1 246 ? -28.015 -2.443 11.076 1.00 61.19 246 ALA A C 1
ATOM 1831 O O . ALA A 1 246 ? -27.484 -1.451 10.581 1.00 61.19 246 ALA A O 1
ATOM 1832 N N . PRO A 1 247 ? -27.417 -3.649 11.063 1.00 58.19 247 PRO A N 1
ATOM 1833 C CA . PRO A 1 247 ? -26.153 -3.886 10.376 1.00 58.19 247 PRO A CA 1
ATOM 1834 C C . PRO A 1 247 ? -26.409 -4.029 8.862 1.00 58.19 247 PRO A C 1
ATOM 1836 O O . PRO A 1 247 ? -26.822 -5.107 8.424 1.00 58.19 247 PRO A O 1
ATOM 1839 N N . PRO A 1 248 ? -26.197 -2.988 8.027 1.00 61.00 248 PRO A N 1
ATOM 1840 C CA . PRO A 1 248 ? -26.294 -3.150 6.587 1.00 61.00 248 PRO A CA 1
ATOM 1841 C C . PRO A 1 248 ? -25.218 -4.125 6.121 1.00 61.00 248 PRO A C 1
ATOM 1843 O O . PRO A 1 248 ? -24.042 -3.998 6.483 1.00 61.00 248 PRO A O 1
ATOM 1846 N N . SER A 1 249 ? -25.605 -5.071 5.269 1.00 74.69 249 SER A N 1
ATOM 1847 C CA . SER A 1 249 ? -24.628 -5.798 4.469 1.00 74.69 249 SER A CA 1
ATOM 1848 C C . SER A 1 249 ? -23.809 -4.791 3.653 1.00 74.69 249 SER A C 1
ATOM 1850 O O . SER A 1 249 ? -24.394 -3.842 3.118 1.00 74.69 249 SER A O 1
ATOM 1852 N N . PRO A 1 250 ? -22.479 -4.956 3.557 1.00 77.75 250 PRO A N 1
ATOM 1853 C CA . PRO A 1 250 ? -21.683 -4.136 2.657 1.00 77.75 250 PRO A CA 1
ATOM 1854 C C . PRO A 1 250 ? -22.228 -4.252 1.224 1.00 77.75 250 PRO A C 1
ATOM 1856 O O . PRO A 1 250 ? -22.782 -5.301 0.870 1.00 77.75 250 PRO A O 1
ATOM 1859 N N . PRO A 1 251 ? -22.113 -3.189 0.407 1.00 79.56 251 PRO A N 1
ATOM 1860 C CA . PRO A 1 251 ? -22.513 -3.251 -0.992 1.00 79.56 251 PRO A CA 1
ATOM 1861 C C . PRO A 1 251 ? -21.745 -4.369 -1.719 1.00 79.56 251 PRO A C 1
ATOM 1863 O O . PRO A 1 251 ? -20.630 -4.711 -1.306 1.00 79.56 251 PRO A O 1
ATOM 1866 N N . PRO A 1 252 ? -22.310 -4.941 -2.800 1.00 85.88 252 PRO A N 1
ATOM 1867 C CA . PRO A 1 252 ? -21.632 -5.966 -3.581 1.00 85.88 252 PRO A CA 1
ATOM 1868 C C . PRO A 1 252 ? -20.257 -5.472 -4.041 1.00 85.88 252 PRO A C 1
ATOM 1870 O O . PRO A 1 252 ? -20.145 -4.464 -4.740 1.00 85.88 252 PRO A O 1
ATOM 1873 N N . LEU A 1 253 ? -19.199 -6.190 -3.655 1.00 89.25 253 LEU A N 1
ATOM 1874 C CA . LEU A 1 253 ? -17.823 -5.793 -3.967 1.00 89.25 253 LEU A CA 1
ATOM 1875 C C . LEU A 1 253 ? -17.549 -5.776 -5.477 1.00 89.25 253 LEU A C 1
ATOM 1877 O O . LEU A 1 253 ? -16.770 -4.948 -5.936 1.00 89.25 253 LEU A O 1
ATOM 1881 N N . ALA A 1 254 ? -18.242 -6.615 -6.253 1.00 90.62 254 ALA A N 1
ATOM 1882 C CA . ALA A 1 254 ? -18.121 -6.656 -7.708 1.00 90.62 254 ALA A CA 1
ATOM 1883 C C . ALA A 1 254 ? -18.426 -5.296 -8.364 1.00 90.62 254 ALA A C 1
ATOM 1885 O O . ALA A 1 254 ? -17.645 -4.818 -9.183 1.00 90.62 254 ALA A O 1
ATOM 1886 N N . GLU A 1 255 ? -19.511 -4.624 -7.958 1.00 90.38 255 GLU A N 1
ATOM 1887 C CA . GLU A 1 255 ? -19.835 -3.287 -8.473 1.00 90.38 255 GLU A CA 1
ATOM 1888 C C . GLU A 1 255 ? -18.780 -2.257 -8.077 1.00 90.38 255 GLU A C 1
ATOM 1890 O O . GLU A 1 255 ? -18.405 -1.399 -8.876 1.00 90.38 255 GLU A O 1
ATOM 1895 N N . PHE A 1 256 ? -18.287 -2.340 -6.840 1.00 92.50 256 PHE A N 1
ATOM 1896 C CA . PHE A 1 256 ? -17.233 -1.456 -6.363 1.00 92.50 256 PHE A CA 1
ATOM 1897 C C . PHE A 1 256 ? -15.948 -1.621 -7.188 1.00 92.50 256 PHE A C 1
ATOM 1899 O O . PHE A 1 256 ? -15.379 -0.625 -7.637 1.00 92.50 256 PHE A O 1
ATOM 1906 N N . PHE A 1 257 ? -15.521 -2.859 -7.448 1.00 92.69 257 PHE A N 1
ATOM 1907 C CA . PHE A 1 257 ? -14.337 -3.144 -8.257 1.00 92.69 257 PHE A CA 1
ATOM 1908 C C . PHE A 1 257 ? -14.477 -2.640 -9.693 1.00 92.69 257 PHE A C 1
ATOM 1910 O O . PHE A 1 257 ? -13.524 -2.064 -10.218 1.00 92.69 257 PHE A O 1
ATOM 1917 N N . ILE A 1 258 ? -15.662 -2.774 -10.298 1.00 91.25 258 ILE A N 1
ATOM 1918 C CA . ILE A 1 258 ? -15.947 -2.217 -11.627 1.00 91.25 258 ILE A CA 1
ATOM 1919 C C . ILE A 1 258 ? -15.792 -0.692 -11.609 1.00 91.25 258 ILE A C 1
ATOM 1921 O O . ILE A 1 258 ? -15.027 -0.161 -12.406 1.00 91.25 258 ILE A O 1
ATOM 1925 N N . ARG A 1 259 ? -16.406 0.016 -10.650 1.00 91.81 259 ARG A N 1
ATOM 1926 C CA . ARG A 1 259 ? -16.308 1.488 -10.570 1.00 91.81 259 ARG A CA 1
ATOM 1927 C C . ARG A 1 259 ? -14.871 1.978 -10.388 1.00 91.81 259 ARG A C 1
ATOM 1929 O O . ARG A 1 259 ? -14.468 2.950 -11.021 1.00 91.81 259 ARG A O 1
ATOM 1936 N N . VAL A 1 260 ? -14.087 1.312 -9.537 1.00 92.75 260 VAL A N 1
ATOM 1937 C CA . VAL A 1 260 ? -12.670 1.659 -9.323 1.00 92.75 260 VAL A CA 1
ATOM 1938 C C . VAL A 1 260 ? -11.841 1.399 -10.584 1.00 92.75 260 VAL A C 1
ATOM 1940 O O . VAL A 1 260 ? -10.993 2.215 -10.944 1.00 92.75 260 VAL A O 1
ATOM 1943 N N . ARG A 1 261 ? -12.101 0.290 -11.284 1.00 91.44 261 ARG A N 1
ATOM 1944 C CA . ARG A 1 261 ? -11.461 -0.026 -12.567 1.00 91.44 261 ARG A CA 1
ATOM 1945 C C . ARG A 1 261 ? -11.802 1.018 -13.630 1.00 91.44 261 ARG A C 1
ATOM 1947 O O . ARG A 1 261 ? -10.903 1.513 -14.306 1.00 91.44 261 ARG A O 1
ATOM 1954 N N . ASP A 1 262 ? -13.067 1.390 -13.747 1.00 90.94 262 ASP A N 1
ATOM 1955 C CA . ASP A 1 262 ? -13.531 2.344 -14.752 1.00 90.94 262 ASP A CA 1
ATOM 1956 C C . ASP A 1 262 ? -12.971 3.753 -14.491 1.00 90.94 262 ASP A C 1
ATOM 1958 O O . ASP A 1 262 ? -12.584 4.444 -15.435 1.00 90.94 262 ASP A O 1
ATOM 1962 N N . ALA A 1 263 ? -12.811 4.148 -13.221 1.00 90.50 263 ALA A N 1
ATOM 1963 C CA . ALA A 1 263 ? -12.129 5.389 -12.842 1.00 90.50 263 ALA A CA 1
ATOM 1964 C C . ALA A 1 263 ? -10.647 5.409 -13.274 1.00 90.50 263 ALA A C 1
ATOM 1966 O O . ALA A 1 263 ? -10.125 6.444 -13.702 1.00 90.50 263 ALA A O 1
ATOM 1967 N N . ALA A 1 264 ? -9.969 4.259 -13.207 1.00 88.62 264 ALA A N 1
ATOM 1968 C CA . ALA A 1 264 ? -8.562 4.116 -13.575 1.00 88.62 264 ALA A CA 1
ATOM 1969 C C . ALA A 1 264 ? -8.337 4.129 -15.094 1.00 88.62 264 ALA A C 1
ATOM 1971 O O . ALA A 1 264 ? -7.443 4.817 -15.592 1.00 88.62 264 ALA A O 1
ATOM 1972 N N . PHE A 1 265 ? -9.156 3.384 -15.839 1.00 86.56 265 PHE A N 1
ATOM 1973 C CA . PHE A 1 265 ? -8.934 3.126 -17.266 1.00 86.56 265 PHE A CA 1
ATOM 1974 C C . PHE A 1 265 ? -9.836 3.945 -18.198 1.00 86.56 265 PHE A C 1
ATOM 1976 O O . PHE A 1 265 ? -9.654 3.882 -19.408 1.00 86.56 265 PHE A O 1
ATOM 1983 N N . GLY A 1 266 ? -10.734 4.774 -17.653 1.00 76.19 266 GLY A N 1
ATOM 1984 C CA . GLY A 1 266 ? -11.624 5.627 -18.442 1.00 76.19 266 GLY A CA 1
ATOM 1985 C C . GLY A 1 266 ? -12.766 4.826 -19.058 1.00 76.19 266 GLY A C 1
ATOM 1986 O O . GLY A 1 266 ? -12.795 4.638 -20.270 1.00 76.19 266 GLY A O 1
ATOM 1987 N N . GLY A 1 267 ? -13.684 4.336 -18.215 1.00 67.44 267 GLY A N 1
ATOM 1988 C CA . GLY A 1 267 ? -14.876 3.598 -18.652 1.00 67.44 267 GLY A CA 1
ATOM 1989 C C . GLY A 1 267 ? -15.630 4.299 -19.792 1.00 67.44 267 GLY A C 1
ATOM 1990 O O . GLY A 1 267 ? -15.577 5.522 -19.918 1.00 67.44 267 GLY A O 1
ATOM 1991 N N . ALA A 1 268 ? -16.338 3.516 -20.614 1.00 49.41 268 ALA A N 1
ATOM 1992 C CA . ALA A 1 268 ? -16.978 3.966 -21.859 1.00 49.41 268 ALA A CA 1
ATOM 1993 C C . ALA A 1 268 ? -17.937 5.168 -21.700 1.00 49.41 268 ALA A C 1
ATOM 1995 O O . ALA A 1 268 ? -18.157 5.895 -22.665 1.00 49.41 268 ALA A O 1
ATOM 1996 N N . ASP A 1 269 ? -18.433 5.423 -20.485 1.00 45.78 269 ASP A N 1
ATOM 1997 C CA . ASP A 1 269 ? -19.359 6.520 -20.173 1.00 45.78 269 ASP A CA 1
ATOM 1998 C C . ASP A 1 269 ? -18.672 7.789 -19.622 1.00 45.78 269 ASP A C 1
ATOM 2000 O O . ASP A 1 269 ? -19.326 8.786 -19.321 1.00 45.78 269 ASP A O 1
ATOM 2004 N N . GLY A 1 270 ? -17.341 7.791 -19.504 1.00 43.03 270 GLY A N 1
ATOM 2005 C CA . GLY A 1 270 ? -16.537 8.886 -18.954 1.00 43.03 270 GLY A CA 1
ATOM 2006 C C . GLY A 1 270 ? -16.238 10.020 -19.937 1.00 43.03 270 GLY A C 1
ATOM 2007 O O . GLY A 1 270 ? -15.121 10.537 -19.957 1.00 43.03 270 GLY A O 1
ATOM 2008 N N . ALA A 1 271 ? -17.205 10.424 -20.758 1.00 38.66 271 ALA A N 1
ATOM 2009 C CA . ALA A 1 271 ? -17.150 11.732 -21.398 1.00 38.66 271 ALA A CA 1
ATOM 2010 C C . ALA A 1 271 ? -17.452 12.809 -20.335 1.00 38.66 271 ALA A C 1
ATOM 2012 O O . ALA A 1 271 ? -18.455 12.728 -19.637 1.00 38.66 271 ALA A O 1
ATOM 2013 N N . SER A 1 272 ? -16.617 13.851 -20.255 1.00 39.16 272 SER A N 1
ATOM 2014 C CA . SER A 1 272 ? -16.843 15.090 -19.478 1.00 39.16 272 SER A CA 1
ATOM 2015 C C . SER A 1 272 ? -16.282 15.196 -18.048 1.00 39.16 272 SER A C 1
ATOM 2017 O O . SER A 1 272 ? -16.901 15.806 -17.179 1.00 39.16 272 SER A O 1
ATOM 2019 N N . THR A 1 273 ? -15.028 14.812 -17.833 1.00 43.94 273 THR A N 1
ATOM 2020 C CA . THR A 1 273 ? -14.127 15.668 -17.033 1.00 43.94 273 THR A CA 1
ATOM 2021 C C . THR A 1 273 ? -12.808 15.829 -17.772 1.00 43.94 273 THR A C 1
ATOM 2023 O O . THR A 1 273 ? -11.749 15.381 -17.344 1.00 43.94 273 THR A O 1
ATOM 2026 N N . ALA A 1 274 ? -12.884 16.467 -18.945 1.00 40.31 274 ALA A N 1
ATOM 2027 C CA . ALA A 1 274 ? -11.699 16.970 -19.619 1.00 40.31 274 ALA A CA 1
ATOM 2028 C C . ALA A 1 274 ? -10.923 17.827 -18.613 1.00 40.31 274 ALA A C 1
ATOM 2030 O O . ALA A 1 274 ? -11.448 18.821 -18.108 1.00 40.31 274 ALA A O 1
ATOM 2031 N N . ALA A 1 275 ? -9.706 17.394 -18.285 1.00 42.94 275 ALA A N 1
ATOM 2032 C CA . ALA A 1 275 ? -8.770 18.166 -17.493 1.00 42.94 275 ALA A CA 1
ATOM 2033 C C . ALA A 1 275 ? -8.626 19.537 -18.163 1.00 42.94 275 ALA A C 1
ATOM 2035 O O . ALA A 1 275 ? -8.042 19.653 -19.242 1.00 42.94 275 ALA A O 1
ATOM 2036 N N . ALA A 1 276 ? -9.235 20.561 -17.562 1.00 38.12 276 ALA A N 1
ATOM 2037 C CA . ALA A 1 276 ? -9.062 21.928 -18.012 1.00 38.12 276 ALA A CA 1
ATOM 2038 C C . ALA A 1 276 ? -7.554 22.236 -17.993 1.00 38.12 276 ALA A C 1
ATOM 2040 O O . ALA A 1 276 ? -6.871 21.840 -17.040 1.00 38.12 276 ALA A O 1
ATOM 2041 N N . PRO A 1 277 ? -7.013 22.886 -19.039 1.00 39.31 277 PRO A N 1
ATOM 2042 C CA . PRO A 1 277 ? -5.596 23.209 -19.100 1.00 39.31 277 PRO A CA 1
ATOM 2043 C C . PRO A 1 277 ? -5.201 23.977 -17.840 1.00 39.31 277 PRO A C 1
ATOM 2045 O O . PRO A 1 277 ? -5.944 24.851 -17.393 1.00 39.31 277 PRO A O 1
ATOM 2048 N N . ALA A 1 278 ? -4.056 23.604 -17.264 1.00 41.72 278 ALA A N 1
ATOM 2049 C CA . ALA A 1 278 ? -3.529 24.132 -16.013 1.00 41.72 278 ALA A CA 1
ATOM 2050 C C . ALA A 1 278 ? -3.504 25.671 -16.025 1.00 41.72 278 ALA A C 1
ATOM 2052 O O . ALA A 1 278 ? -2.572 26.294 -16.533 1.00 41.72 278 ALA A O 1
ATOM 2053 N N . ALA A 1 279 ? -4.554 26.279 -15.476 1.00 39.66 279 ALA A N 1
ATOM 2054 C CA . ALA A 1 279 ? -4.578 27.691 -15.149 1.00 39.66 279 ALA A CA 1
ATOM 2055 C C . ALA A 1 279 ? -3.593 27.945 -13.997 1.00 39.66 279 ALA A C 1
ATOM 2057 O O . ALA A 1 279 ? -3.300 27.045 -13.208 1.00 39.66 279 ALA A O 1
ATOM 2058 N N . ALA A 1 280 ? -3.057 29.167 -13.935 1.00 42.06 280 ALA A N 1
ATOM 2059 C CA . ALA A 1 280 ? -2.073 29.603 -12.944 1.00 42.06 280 ALA A CA 1
ATOM 2060 C C . ALA A 1 280 ? -2.431 29.151 -11.509 1.00 42.06 280 ALA A C 1
ATOM 2062 O O . ALA A 1 280 ? -3.618 29.090 -11.184 1.00 42.06 280 ALA A O 1
ATOM 2063 N N . PRO A 1 281 ? -1.433 28.858 -10.647 1.00 48.19 281 PRO A N 1
ATOM 2064 C CA . PRO A 1 281 ? -1.651 28.282 -9.322 1.00 48.19 281 PRO A CA 1
ATOM 2065 C C . PRO A 1 281 ? -2.417 29.262 -8.426 1.00 48.19 281 PRO A C 1
ATOM 2067 O O . PRO A 1 281 ? -1.834 30.103 -7.742 1.00 48.19 281 PRO A O 1
ATOM 2070 N N . ALA A 1 282 ? -3.743 29.163 -8.443 1.00 55.62 282 ALA A N 1
ATOM 2071 C CA . ALA A 1 282 ? -4.591 29.734 -7.417 1.00 55.62 282 ALA A CA 1
ATOM 2072 C C . ALA A 1 282 ? -4.356 28.961 -6.113 1.00 55.62 282 ALA A C 1
ATOM 2074 O O . ALA A 1 282 ? -4.023 27.774 -6.131 1.00 55.62 282 ALA A O 1
ATOM 2075 N N . ALA A 1 283 ? -4.503 29.636 -4.972 1.00 61.84 283 ALA A N 1
ATOM 2076 C CA . ALA A 1 283 ? -4.470 28.953 -3.686 1.00 61.84 283 ALA A CA 1
ATOM 2077 C C . ALA A 1 283 ? -5.531 27.834 -3.681 1.00 61.84 283 ALA A C 1
ATOM 2079 O O . ALA A 1 283 ? -6.657 28.096 -4.116 1.00 61.84 283 ALA A O 1
ATOM 2080 N N . PRO A 1 284 ? -5.194 26.617 -3.211 1.00 69.19 284 PRO A N 1
ATOM 2081 C CA . PRO A 1 284 ? -6.135 25.511 -3.207 1.00 69.19 284 PRO A CA 1
ATOM 2082 C C . PRO A 1 284 ? -7.356 25.889 -2.372 1.00 69.19 284 PRO A C 1
ATOM 2084 O O . PRO A 1 284 ? -7.248 26.442 -1.272 1.00 69.19 284 PRO A O 1
ATOM 2087 N N . SER A 1 285 ? -8.530 25.607 -2.917 1.00 80.44 285 SER A N 1
ATOM 2088 C CA . SER A 1 285 ? -9.796 25.762 -2.213 1.00 80.44 285 SER A CA 1
ATOM 2089 C C . SER A 1 285 ? -9.807 24.899 -0.944 1.00 80.44 285 SER A C 1
ATOM 2091 O O . SER A 1 285 ? -9.158 23.853 -0.871 1.00 80.44 285 SER A O 1
ATOM 2093 N N . LEU A 1 286 ? -10.579 25.295 0.075 1.00 75.94 286 LEU A N 1
ATOM 2094 C CA . LEU A 1 286 ? -10.722 24.493 1.301 1.00 75.94 286 LEU A CA 1
ATOM 2095 C C . LEU A 1 286 ? -11.183 23.055 0.995 1.00 75.94 286 LEU A C 1
ATOM 2097 O O . LEU A 1 286 ? -10.700 22.109 1.613 1.00 75.94 286 LEU A O 1
ATOM 2101 N N . SER A 1 287 ? -12.034 22.883 -0.020 1.00 85.38 287 SER A N 1
ATOM 2102 C CA . SER A 1 287 ? -12.460 21.574 -0.522 1.00 85.38 287 SER A CA 1
ATOM 2103 C C . SER A 1 287 ? -11.313 20.725 -1.074 1.00 85.38 287 SER A C 1
ATOM 2105 O O . SER A 1 287 ? -11.305 19.512 -0.867 1.00 85.38 287 SER A O 1
ATOM 2107 N N . GLU A 1 288 ? -10.332 21.329 -1.749 1.00 87.00 288 GLU A N 1
ATOM 2108 C CA . GLU A 1 288 ? -9.150 20.616 -2.252 1.00 87.00 288 GLU A CA 1
ATOM 2109 C C . GLU A 1 288 ? -8.230 20.207 -1.104 1.00 87.00 288 GLU A C 1
ATOM 2111 O O . GLU A 1 288 ? -7.811 19.054 -1.047 1.00 87.00 288 GLU A O 1
ATOM 2116 N N . ILE A 1 289 ? -8.001 21.092 -0.128 1.00 87.25 289 ILE A N 1
ATOM 2117 C CA . ILE A 1 289 ? -7.204 20.773 1.067 1.00 87.25 289 ILE A CA 1
ATOM 2118 C C . ILE A 1 289 ? -7.817 19.588 1.826 1.00 87.25 289 ILE A C 1
ATOM 2120 O O . ILE A 1 289 ? -7.106 18.656 2.211 1.00 87.25 289 ILE A O 1
ATOM 2124 N N . GLU A 1 290 ? -9.138 19.587 2.017 1.00 90.06 290 GLU A N 1
ATOM 2125 C CA . GLU A 1 290 ? -9.849 18.473 2.647 1.00 90.06 290 GLU A CA 1
ATOM 2126 C C . GLU A 1 290 ? -9.734 17.182 1.835 1.00 90.06 290 GLU A C 1
ATOM 2128 O O . GLU A 1 290 ? -9.447 16.122 2.395 1.00 90.06 290 GLU A O 1
ATOM 2133 N N . ARG A 1 291 ? -9.925 17.264 0.514 1.00 92.62 291 ARG A N 1
ATOM 2134 C CA . ARG A 1 291 ? -9.805 16.129 -0.408 1.00 92.62 291 ARG A CA 1
ATOM 2135 C C . ARG A 1 291 ? -8.392 15.531 -0.386 1.00 92.62 291 ARG A C 1
ATOM 2137 O O . ARG A 1 291 ? -8.243 14.319 -0.248 1.00 92.62 291 ARG A O 1
ATOM 2144 N N . ASN A 1 292 ? -7.356 16.361 -0.399 1.00 92.88 292 ASN A N 1
ATOM 2145 C CA . ASN A 1 292 ? -5.957 15.930 -0.329 1.00 92.88 292 ASN A CA 1
ATOM 2146 C C . ASN A 1 292 ? -5.597 15.333 1.033 1.00 92.88 292 ASN A C 1
ATOM 2148 O O . ASN A 1 292 ? -4.889 14.325 1.112 1.00 92.88 292 ASN A O 1
ATOM 2152 N N . GLY A 1 293 ? -6.132 15.915 2.109 1.00 92.81 293 GLY A N 1
ATOM 2153 C CA . GLY A 1 293 ? -6.025 15.376 3.459 1.00 92.81 293 GLY A CA 1
ATOM 2154 C C . GLY A 1 293 ? -6.638 13.978 3.587 1.00 92.81 293 GLY A C 1
ATOM 2155 O O . GLY A 1 293 ? -6.022 13.092 4.184 1.00 92.81 293 GLY A O 1
ATOM 2156 N N . LYS A 1 294 ? -7.794 13.742 2.949 1.00 94.69 294 LYS A N 1
ATOM 2157 C CA . LYS A 1 294 ? -8.443 12.420 2.884 1.00 94.69 294 LYS A CA 1
ATOM 2158 C C . LYS A 1 294 ? -7.568 11.377 2.203 1.00 94.69 294 LYS A C 1
ATOM 2160 O O . LYS A 1 294 ? -7.383 10.294 2.757 1.00 94.69 294 LYS A O 1
ATOM 2165 N N . VAL A 1 295 ? -6.974 11.711 1.057 1.00 95.94 295 VAL A N 1
ATOM 2166 C CA . VAL A 1 295 ? -6.055 10.818 0.328 1.00 95.94 295 VAL A CA 1
ATOM 2167 C C . VAL A 1 295 ? -4.815 10.502 1.160 1.00 95.94 295 VAL A C 1
ATOM 2169 O O . VAL A 1 295 ? -4.411 9.341 1.254 1.00 95.94 295 VAL A O 1
ATOM 2172 N N . GLN A 1 296 ? -4.228 11.509 1.814 1.00 95.94 296 GLN A N 1
ATOM 2173 C CA . GLN A 1 296 ? -3.079 11.312 2.697 1.00 95.94 296 GLN A CA 1
ATOM 2174 C C . GLN A 1 296 ? -3.422 10.383 3.870 1.00 95.94 296 GLN A C 1
ATOM 2176 O O . GLN A 1 296 ? -2.652 9.465 4.172 1.00 95.94 296 GLN A O 1
ATOM 2181 N N . GLY A 1 297 ? -4.572 10.607 4.510 1.00 96.38 297 GLY A N 1
ATOM 2182 C CA . GLY A 1 297 ? -5.097 9.759 5.576 1.00 96.38 297 GLY A CA 1
ATOM 2183 C C . GLY A 1 297 ? -5.313 8.322 5.108 1.00 96.38 297 GLY A C 1
ATOM 2184 O O . GLY A 1 297 ? -4.773 7.395 5.708 1.00 96.38 297 GLY A O 1
ATOM 2185 N N . ALA A 1 298 ? -5.977 8.134 3.964 1.00 97.12 298 ALA A N 1
ATOM 2186 C CA . ALA A 1 298 ? -6.217 6.820 3.374 1.00 97.12 298 ALA A CA 1
ATOM 2187 C C . ALA A 1 298 ? -4.919 6.069 3.047 1.00 97.12 298 ALA A C 1
ATOM 2189 O O . ALA A 1 298 ? -4.756 4.913 3.448 1.00 97.12 298 ALA A O 1
ATOM 2190 N N . CYS A 1 299 ? -3.955 6.736 2.403 1.00 96.94 299 CYS A N 1
ATOM 2191 C CA . CYS A 1 299 ? -2.630 6.171 2.154 1.00 96.94 299 CYS A CA 1
ATOM 2192 C C . CYS A 1 299 ? -1.945 5.761 3.460 1.00 96.94 299 CYS A C 1
ATOM 2194 O O . CYS A 1 299 ? -1.342 4.691 3.532 1.00 96.94 299 CYS A O 1
ATOM 2196 N N . HIS A 1 300 ? -2.022 6.596 4.502 1.00 96.38 300 HIS A N 1
ATOM 2197 C CA . HIS A 1 300 ? -1.433 6.299 5.804 1.00 96.38 300 HIS A CA 1
ATOM 2198 C C . HIS A 1 300 ? -2.080 5.074 6.463 1.00 96.38 300 HIS A C 1
ATOM 2200 O O . HIS A 1 300 ? -1.351 4.191 6.915 1.00 96.38 300 HIS A O 1
ATOM 2206 N N . THR A 1 301 ? -3.412 4.982 6.465 1.00 97.06 301 THR A N 1
ATOM 2207 C CA . THR A 1 301 ? -4.141 3.857 7.066 1.00 97.06 301 THR A CA 1
ATOM 2208 C C . THR A 1 301 ? -3.891 2.546 6.333 1.00 97.06 301 THR A C 1
ATOM 2210 O O . THR A 1 301 ? -3.651 1.526 6.982 1.00 97.06 301 THR A O 1
ATOM 2213 N N . ILE A 1 302 ? -3.873 2.555 4.993 1.00 97.00 302 ILE A N 1
ATOM 2214 C CA . ILE A 1 302 ? -3.474 1.376 4.209 1.00 97.00 302 ILE A CA 1
ATOM 2215 C C . ILE A 1 302 ? -2.046 0.976 4.587 1.00 97.00 302 ILE A C 1
ATOM 2217 O O . ILE A 1 302 ? -1.778 -0.178 4.907 1.00 97.00 302 ILE A O 1
ATOM 2221 N N . ASN A 1 303 ? -1.134 1.943 4.656 1.00 94.75 303 ASN A N 1
ATOM 2222 C CA . ASN A 1 303 ? 0.269 1.719 4.984 1.00 94.75 303 ASN A CA 1
ATOM 2223 C C . ASN A 1 303 ? 0.546 1.198 6.401 1.00 94.75 303 ASN A C 1
ATOM 2225 O O . ASN A 1 303 ? 1.601 0.583 6.600 1.00 94.75 303 ASN A O 1
ATOM 2229 N N . SER A 1 304 ? -0.295 1.501 7.389 1.00 93.44 304 SER A N 1
ATOM 2230 C CA . SER A 1 304 ? -0.150 1.009 8.766 1.00 93.44 304 SER A CA 1
ATOM 2231 C C . SER A 1 304 ? -0.826 -0.350 8.955 1.00 93.44 304 SER A C 1
ATOM 2233 O O . SER A 1 304 ? -0.303 -1.217 9.647 1.00 93.44 304 SER A O 1
ATOM 2235 N N . THR A 1 305 ? -1.932 -0.602 8.257 1.00 94.62 305 THR A N 1
ATOM 2236 C CA . THR A 1 305 ? -2.796 -1.752 8.538 1.00 94.62 305 THR A CA 1
ATOM 2237 C C . THR A 1 305 ? -2.353 -3.028 7.817 1.00 94.62 305 THR A C 1
ATOM 2239 O O . THR A 1 305 ? -2.702 -3.276 6.662 1.00 94.62 305 THR A O 1
ATOM 2242 N N . LEU A 1 306 ? -1.631 -3.911 8.517 1.00 90.88 306 LEU A N 1
ATOM 2243 C CA . LEU A 1 306 ? -1.133 -5.181 7.957 1.00 90.88 306 LEU A CA 1
ATOM 2244 C C . LEU A 1 306 ? -2.235 -6.078 7.364 1.00 90.88 306 LEU A C 1
ATOM 2246 O O . LEU A 1 306 ? -1.998 -6.770 6.376 1.00 90.88 306 LEU A O 1
ATOM 2250 N N . ASN A 1 307 ? -3.431 -6.093 7.953 1.00 90.69 307 ASN A N 1
ATOM 2251 C CA . ASN A 1 307 ? -4.513 -6.950 7.467 1.00 90.69 307 ASN A CA 1
ATOM 2252 C C . ASN A 1 307 ? -5.126 -6.461 6.145 1.00 90.69 307 ASN A C 1
ATOM 2254 O O . ASN A 1 307 ? -5.592 -7.293 5.366 1.00 90.69 307 ASN A O 1
ATOM 2258 N N . PHE A 1 308 ? -5.032 -5.166 5.823 1.00 95.19 308 PHE A N 1
ATOM 2259 C CA . PHE A 1 308 ? -5.339 -4.682 4.475 1.00 95.19 308 PHE A CA 1
ATOM 2260 C C . PHE A 1 308 ? -4.336 -5.231 3.467 1.00 95.19 308 PHE A C 1
ATOM 2262 O O . PHE A 1 308 ? -4.748 -5.814 2.471 1.00 95.19 308 PHE A O 1
ATOM 2269 N N . TRP A 1 309 ? -3.037 -5.178 3.775 1.00 92.12 309 TRP A N 1
ATOM 2270 C CA . TRP A 1 309 ? -2.010 -5.787 2.924 1.00 92.12 309 TRP A CA 1
ATOM 2271 C C . TRP A 1 309 ? -2.224 -7.281 2.721 1.00 92.12 309 TRP A C 1
ATOM 2273 O O . TRP A 1 309 ? -2.110 -7.748 1.598 1.00 92.12 309 TRP A O 1
ATOM 2283 N N . ARG A 1 310 ? -2.591 -8.022 3.774 1.00 89.50 310 ARG A N 1
ATOM 2284 C CA . ARG A 1 310 ? -2.920 -9.452 3.660 1.00 89.50 310 ARG A CA 1
ATOM 2285 C C . ARG A 1 310 ? -4.134 -9.709 2.770 1.00 89.50 310 ARG A C 1
ATOM 2287 O O . ARG A 1 310 ? -4.165 -10.726 2.091 1.00 89.50 310 ARG A O 1
ATOM 2294 N N . THR A 1 311 ? -5.122 -8.817 2.791 1.00 90.56 311 THR A N 1
ATOM 2295 C CA . THR A 1 311 ? -6.320 -8.914 1.942 1.00 90.56 311 THR A CA 1
ATOM 2296 C C . THR A 1 311 ? -5.955 -8.646 0.483 1.00 90.56 311 THR A C 1
ATOM 2298 O O . THR A 1 311 ? -6.200 -9.495 -0.368 1.00 90.56 311 THR A O 1
ATOM 2301 N N . ILE A 1 312 ? -5.256 -7.533 0.225 1.00 91.06 312 ILE A N 1
ATOM 2302 C CA . ILE A 1 312 ? -4.712 -7.163 -1.092 1.00 91.06 312 ILE A CA 1
ATOM 2303 C C . ILE A 1 312 ? -3.820 -8.281 -1.643 1.00 91.06 312 ILE A C 1
ATOM 2305 O O . ILE A 1 312 ? -3.858 -8.579 -2.828 1.00 91.06 312 ILE A O 1
ATOM 2309 N N . SER A 1 313 ? -3.035 -8.937 -0.786 1.00 84.94 313 SER A N 1
ATOM 2310 C CA . SER A 1 313 ? -2.084 -9.963 -1.205 1.00 84.94 313 SER A CA 1
ATOM 2311 C C . SER A 1 313 ? -2.679 -11.361 -1.403 1.00 84.94 313 SER A C 1
ATOM 2313 O O . SER A 1 313 ? -1.992 -12.268 -1.853 1.00 84.94 313 SER A O 1
ATOM 2315 N N . ARG A 1 314 ? -3.899 -11.621 -0.940 1.00 84.81 314 ARG A N 1
ATOM 2316 C CA . ARG A 1 314 ? -4.484 -12.975 -0.992 1.00 84.81 314 ARG A CA 1
ATOM 2317 C C . ARG A 1 314 ? -5.561 -13.115 -2.056 1.00 84.81 314 ARG A C 1
ATOM 2319 O O . ARG A 1 314 ? -6.033 -14.223 -2.268 1.00 84.81 314 ARG A O 1
ATOM 2326 N N . SER A 1 315 ? -5.962 -12.013 -2.682 1.00 85.44 315 SER A N 1
ATOM 2327 C CA . SER A 1 315 ? -7.045 -11.993 -3.655 1.00 85.44 315 SER A CA 1
ATOM 2328 C C . SER A 1 315 ? -6.667 -11.146 -4.872 1.00 85.44 315 SER A C 1
ATOM 2330 O O . SER A 1 315 ? -6.228 -10.004 -4.701 1.00 85.44 315 SER A O 1
ATOM 2332 N N . PRO A 1 316 ? -6.860 -11.679 -6.092 1.00 82.94 316 PRO A N 1
ATOM 2333 C CA . PRO A 1 316 ? -6.541 -10.971 -7.326 1.00 82.94 316 PRO A CA 1
ATOM 2334 C C . PRO A 1 316 ? -7.453 -9.761 -7.523 1.00 82.94 316 PRO A C 1
ATOM 2336 O O . PRO A 1 316 ? -6.977 -8.711 -7.940 1.00 82.94 316 PRO A O 1
ATOM 2339 N N . GLU A 1 317 ? -8.730 -9.873 -7.158 1.00 87.94 317 GLU A N 1
ATOM 2340 C CA . GLU A 1 317 ? -9.708 -8.787 -7.243 1.00 87.94 317 GLU A CA 1
ATOM 2341 C C . GLU A 1 317 ? -9.296 -7.594 -6.371 1.00 87.94 317 GLU A C 1
ATOM 2343 O O . GLU A 1 317 ? -9.270 -6.453 -6.832 1.00 87.94 317 GLU A O 1
ATOM 2348 N N . TRP A 1 318 ? -8.888 -7.850 -5.122 1.00 91.88 318 TRP A N 1
ATOM 2349 C CA . TRP A 1 318 ? -8.421 -6.796 -4.216 1.00 91.88 318 TRP A CA 1
ATOM 2350 C C . TRP A 1 318 ? -7.106 -6.169 -4.672 1.00 91.88 318 TRP A C 1
ATOM 2352 O O . TRP A 1 318 ? -6.921 -4.959 -4.523 1.00 91.88 318 TRP A O 1
ATOM 2362 N N . LEU A 1 319 ? -6.200 -6.971 -5.232 1.00 89.62 319 LEU A N 1
ATOM 2363 C CA . LEU A 1 319 ? -4.972 -6.479 -5.845 1.00 89.62 319 LEU A CA 1
ATOM 2364 C C . LEU A 1 319 ? -5.283 -5.573 -7.041 1.00 89.62 319 LEU A C 1
ATOM 2366 O O . LEU A 1 319 ? -4.799 -4.445 -7.095 1.00 89.62 319 LEU A O 1
ATOM 2370 N N . ALA A 1 320 ? -6.135 -6.037 -7.957 1.00 88.06 320 ALA A N 1
ATOM 2371 C CA . ALA A 1 320 ? -6.578 -5.290 -9.126 1.00 88.06 320 ALA A CA 1
ATOM 2372 C C . ALA A 1 320 ? -7.243 -3.970 -8.723 1.00 88.06 320 ALA A C 1
ATOM 2374 O O . ALA A 1 320 ? -6.892 -2.920 -9.256 1.00 88.06 320 ALA A O 1
ATOM 2375 N N . ALA A 1 321 ? -8.134 -4.001 -7.730 1.00 92.25 321 ALA A N 1
ATOM 2376 C CA . ALA A 1 321 ? -8.795 -2.816 -7.201 1.00 92.25 321 ALA A CA 1
ATOM 2377 C C . ALA A 1 321 ? -7.807 -1.836 -6.554 1.00 92.25 321 ALA A C 1
ATOM 2379 O O . ALA A 1 321 ? -7.923 -0.631 -6.759 1.00 92.25 321 ALA A O 1
ATOM 2380 N N . ALA A 1 322 ? -6.811 -2.322 -5.806 1.00 93.81 322 ALA A N 1
ATOM 2381 C CA . ALA A 1 322 ? -5.789 -1.465 -5.209 1.00 93.81 322 ALA A CA 1
ATOM 2382 C C . ALA A 1 322 ? -4.911 -0.779 -6.271 1.00 93.81 322 ALA A C 1
ATOM 2384 O O . ALA A 1 322 ? -4.617 0.410 -6.154 1.00 93.81 322 ALA A O 1
ATOM 2385 N N . LEU A 1 323 ? -4.525 -1.507 -7.321 1.00 91.38 323 LEU A N 1
ATOM 2386 C CA . LEU A 1 323 ? -3.734 -0.971 -8.431 1.00 91.38 323 LEU A CA 1
ATOM 2387 C C . LEU A 1 323 ? -4.543 0.011 -9.286 1.00 91.38 323 LEU A C 1
ATOM 2389 O O . LEU A 1 323 ? -4.058 1.097 -9.602 1.00 91.38 323 LEU A O 1
ATOM 2393 N N . ALA A 1 324 ? -5.797 -0.324 -9.590 1.00 92.06 324 ALA A N 1
ATOM 2394 C CA . ALA A 1 324 ? -6.720 0.576 -10.267 1.00 92.06 324 ALA A CA 1
ATOM 2395 C C . ALA A 1 324 ? -6.951 1.854 -9.445 1.00 92.06 324 ALA A C 1
ATOM 2397 O O . ALA A 1 324 ? -6.841 2.946 -9.989 1.00 92.06 324 ALA A O 1
ATOM 2398 N N . ALA A 1 325 ? -7.153 1.754 -8.128 1.00 94.62 325 ALA A N 1
ATOM 2399 C CA . ALA A 1 325 ? -7.297 2.925 -7.264 1.00 94.62 325 ALA A CA 1
ATOM 2400 C C . ALA A 1 325 ? -6.050 3.829 -7.278 1.00 94.62 325 ALA A C 1
ATOM 2402 O O . ALA A 1 325 ? -6.171 5.049 -7.342 1.00 94.62 325 ALA A O 1
ATOM 2403 N N . LEU A 1 326 ? -4.846 3.247 -7.278 1.00 92.88 326 LEU A N 1
ATOM 2404 C CA . LEU A 1 326 ? -3.591 3.997 -7.397 1.00 92.88 326 LEU A CA 1
ATOM 2405 C C . LEU A 1 326 ? -3.446 4.713 -8.754 1.00 92.88 326 LEU A C 1
ATOM 2407 O O . LEU A 1 326 ? -2.880 5.803 -8.804 1.00 92.88 326 LEU A O 1
ATOM 2411 N N . LEU A 1 327 ? -3.956 4.136 -9.845 1.00 91.12 327 LEU A N 1
ATOM 2412 C CA . LEU A 1 327 ? -3.972 4.787 -11.161 1.00 91.12 327 LEU A CA 1
ATOM 2413 C C . LEU A 1 327 ? -5.070 5.849 -11.282 1.00 91.12 327 LEU A C 1
ATOM 2415 O O . LEU A 1 327 ? -4.834 6.920 -11.842 1.00 91.12 327 LEU A O 1
ATOM 2419 N N . ALA A 1 328 ? -6.249 5.583 -10.720 1.00 91.75 328 ALA A N 1
ATOM 2420 C CA . ALA A 1 328 ? -7.354 6.533 -10.624 1.00 91.75 328 ALA A CA 1
ATOM 2421 C C . ALA A 1 328 ? -6.977 7.768 -9.787 1.00 91.75 328 ALA A C 1
ATOM 2423 O O . ALA A 1 328 ? -7.455 8.868 -10.061 1.00 91.75 328 ALA A O 1
ATOM 2424 N N . ALA A 1 329 ? -6.012 7.633 -8.870 1.00 92.00 329 ALA A N 1
ATOM 2425 C CA . ALA A 1 329 ? -5.442 8.738 -8.106 1.00 92.00 329 ALA A CA 1
ATOM 2426 C C . ALA A 1 329 ? -4.770 9.833 -8.968 1.00 92.00 329 ALA A C 1
ATOM 2428 O O . ALA A 1 329 ? -4.309 10.833 -8.419 1.00 92.00 329 ALA A O 1
ATOM 2429 N N . ARG A 1 330 ? -4.716 9.688 -10.304 1.00 89.06 330 ARG A N 1
ATOM 2430 C CA . ARG A 1 330 ? -4.319 10.723 -11.290 1.00 89.06 330 ARG A CA 1
ATOM 2431 C C . ARG A 1 330 ? -5.056 12.044 -11.190 1.00 89.06 330 ARG A C 1
ATOM 2433 O O . ARG A 1 330 ? -4.553 13.057 -11.662 1.00 89.06 330 ARG A O 1
ATOM 2440 N N . VAL A 1 331 ? -6.214 12.042 -10.546 1.00 88.81 331 VAL A N 1
ATOM 2441 C CA . VAL A 1 331 ? -6.973 13.258 -10.259 1.00 88.81 331 VAL A CA 1
ATOM 2442 C C . VAL A 1 331 ? -6.304 14.150 -9.198 1.00 88.81 331 VAL A C 1
ATOM 2444 O O . VAL A 1 331 ? -6.669 15.317 -9.079 1.00 88.81 331 VAL A O 1
ATOM 2447 N N . TYR A 1 332 ? -5.320 13.641 -8.442 1.00 89.56 332 TYR A N 1
ATOM 2448 C CA . TYR A 1 332 ? -4.652 14.359 -7.350 1.00 89.56 332 TYR A CA 1
ATOM 2449 C C . TYR A 1 332 ? -3.262 14.867 -7.746 1.00 89.56 332 TYR A C 1
ATOM 2451 O O . TYR A 1 332 ? -2.261 14.240 -7.422 1.00 89.56 332 TYR A O 1
ATOM 2459 N N . ASN A 1 333 ? -3.152 16.023 -8.400 1.00 85.00 333 ASN A N 1
ATOM 2460 C CA . ASN A 1 333 ? -1.856 16.522 -8.895 1.00 85.00 333 ASN A CA 1
ATOM 2461 C C . ASN A 1 333 ? -0.991 17.268 -7.857 1.00 85.00 333 ASN A C 1
ATOM 2463 O O . ASN A 1 333 ? 0.162 17.600 -8.140 1.00 85.00 333 ASN A O 1
ATOM 2467 N N . GLU A 1 334 ? -1.506 17.509 -6.651 1.00 88.50 334 GLU A N 1
ATOM 2468 C CA . GLU A 1 334 ? -0.798 18.254 -5.605 1.00 88.50 334 GLU A CA 1
ATOM 2469 C C . GLU A 1 334 ? 0.324 17.458 -4.919 1.00 88.50 334 GLU A C 1
ATOM 2471 O O . GLU A 1 334 ? 0.287 16.235 -4.805 1.00 88.50 334 GLU A O 1
ATOM 2476 N N . SER A 1 335 ? 1.327 18.160 -4.386 1.00 87.25 335 SER A N 1
ATOM 2477 C CA . SER A 1 335 ? 2.523 17.542 -3.792 1.00 87.25 335 SER A CA 1
ATOM 2478 C C . SER A 1 335 ? 2.228 16.661 -2.569 1.00 87.25 335 SER A C 1
ATOM 2480 O O . SER A 1 335 ? 2.864 15.622 -2.389 1.00 87.25 335 SER A O 1
ATOM 2482 N N . VAL A 1 336 ? 1.253 17.041 -1.736 1.00 90.31 336 VAL A N 1
ATOM 2483 C CA . VAL A 1 336 ? 0.877 16.309 -0.512 1.00 90.31 336 VAL A CA 1
ATOM 2484 C C . VAL A 1 336 ? 0.313 14.910 -0.812 1.00 90.31 336 VAL A C 1
ATOM 2486 O O . VAL A 1 336 ? 0.893 13.937 -0.313 1.00 90.31 336 VAL A O 1
ATOM 2489 N N . PRO A 1 337 ? -0.762 14.752 -1.614 1.00 91.25 337 PRO A N 1
ATOM 2490 C CA . PRO A 1 337 ? -1.280 13.430 -1.962 1.00 91.25 337 PRO A CA 1
ATOM 2491 C C . PRO A 1 337 ? -0.267 12.629 -2.784 1.00 91.25 337 PRO A C 1
ATOM 2493 O O . PRO A 1 337 ? -0.099 11.440 -2.532 1.00 91.25 337 PRO A O 1
ATOM 2496 N N . GLN A 1 338 ? 0.492 13.269 -3.678 1.00 88.75 338 GLN A N 1
ATOM 2497 C CA . GLN A 1 338 ? 1.538 12.609 -4.469 1.00 88.75 338 GLN A CA 1
ATOM 2498 C C . GLN A 1 338 ? 2.632 11.985 -3.595 1.00 88.75 338 GLN A C 1
ATOM 2500 O O . GLN A 1 338 ? 3.003 10.828 -3.789 1.00 88.75 338 GLN A O 1
ATOM 2505 N N . LYS A 1 339 ? 3.098 12.701 -2.565 1.00 88.75 339 LYS A N 1
ATOM 2506 C CA . LYS A 1 339 ? 4.052 12.161 -1.587 1.00 88.75 339 LYS A CA 1
ATOM 2507 C C . LYS A 1 339 ? 3.468 10.979 -0.809 1.00 88.75 339 LYS A C 1
ATOM 2509 O O . LYS A 1 339 ? 4.178 10.014 -0.527 1.00 88.75 339 LYS A O 1
ATOM 2514 N N . ALA A 1 340 ? 2.185 11.041 -0.452 1.00 91.38 340 ALA A N 1
ATOM 2515 C CA . ALA A 1 340 ? 1.507 9.958 0.257 1.00 91.38 340 ALA A CA 1
ATOM 2516 C C . ALA A 1 340 ? 1.331 8.704 -0.621 1.00 91.38 340 ALA A C 1
ATOM 2518 O O . ALA A 1 340 ? 1.608 7.597 -0.154 1.00 91.38 340 ALA A O 1
ATOM 2519 N N . LEU A 1 341 ? 0.950 8.889 -1.890 1.00 90.69 341 LEU A N 1
ATOM 2520 C CA . LEU A 1 341 ? 0.832 7.838 -2.905 1.00 90.69 341 LEU A CA 1
ATOM 2521 C C . LEU A 1 341 ? 2.190 7.190 -3.198 1.00 90.69 341 LEU A C 1
ATOM 2523 O O . LEU A 1 341 ? 2.294 5.966 -3.181 1.00 90.69 341 LEU A O 1
ATOM 2527 N N . GLY A 1 342 ? 3.251 7.987 -3.365 1.00 85.31 342 GLY A N 1
ATOM 2528 C CA . GLY A 1 342 ? 4.620 7.478 -3.516 1.00 85.31 342 GLY A CA 1
ATOM 2529 C C . GLY A 1 342 ? 5.063 6.644 -2.316 1.00 85.31 342 GLY A C 1
ATOM 2530 O O . GLY A 1 342 ? 5.561 5.532 -2.478 1.00 85.31 342 GLY A O 1
ATOM 2531 N N . GLY A 1 343 ? 4.776 7.109 -1.095 1.00 87.50 343 GLY A N 1
ATOM 2532 C CA . GLY A 1 343 ? 5.023 6.334 0.121 1.00 87.50 343 GLY A CA 1
ATOM 2533 C C . GLY A 1 343 ? 4.233 5.020 0.181 1.00 87.50 343 GLY A C 1
ATOM 2534 O O . GLY A 1 343 ? 4.767 4.005 0.627 1.00 87.50 343 GLY A O 1
ATOM 2535 N N . LEU A 1 344 ? 2.978 5.017 -0.283 1.00 90.25 344 LEU A N 1
ATOM 2536 C CA . LEU A 1 344 ? 2.157 3.809 -0.406 1.00 90.25 344 LEU A CA 1
ATOM 2537 C C . LEU A 1 344 ? 2.738 2.824 -1.426 1.00 90.25 344 LEU A C 1
ATOM 2539 O O . LEU A 1 344 ? 2.842 1.639 -1.120 1.00 90.25 344 LEU A O 1
ATOM 2543 N N . MET A 1 345 ? 3.193 3.301 -2.581 1.00 85.06 345 MET A N 1
ATOM 2544 C CA . MET A 1 345 ? 3.845 2.466 -3.593 1.00 85.06 345 MET A CA 1
ATOM 2545 C C . MET A 1 345 ? 5.184 1.894 -3.126 1.00 85.06 345 MET A C 1
ATOM 2547 O O . MET A 1 345 ? 5.455 0.714 -3.342 1.00 85.06 345 MET A O 1
ATOM 2551 N N . LEU A 1 346 ? 5.999 2.686 -2.428 1.00 83.06 346 LEU A N 1
ATOM 2552 C CA . LEU A 1 346 ? 7.254 2.213 -1.848 1.00 83.06 346 LEU A CA 1
ATOM 2553 C C . LEU A 1 346 ? 7.004 1.106 -0.818 1.00 83.06 346 LEU A C 1
ATOM 2555 O O . LEU A 1 346 ? 7.689 0.083 -0.822 1.00 83.06 346 LEU A O 1
ATOM 2559 N N . LYS A 1 347 ? 5.989 1.269 0.044 1.00 84.94 347 LYS A N 1
ATOM 2560 C CA . LYS A 1 347 ? 5.584 0.193 0.957 1.00 84.94 347 LYS A CA 1
ATOM 2561 C C . LYS A 1 347 ? 5.038 -1.012 0.207 1.00 84.94 347 LYS A C 1
ATOM 2563 O O . LYS A 1 347 ? 5.372 -2.124 0.599 1.00 84.94 347 LYS A O 1
ATOM 2568 N N . PHE A 1 348 ? 4.235 -0.805 -0.837 1.00 84.06 348 PHE A N 1
ATOM 2569 C CA . PHE A 1 348 ? 3.710 -1.875 -1.682 1.00 84.06 348 PHE A CA 1
ATOM 2570 C C . PHE A 1 348 ? 4.874 -2.731 -2.198 1.00 84.06 348 PHE A C 1
ATOM 2572 O O . PHE A 1 348 ? 4.981 -3.901 -1.842 1.00 84.06 348 PHE A O 1
ATOM 2579 N N . ALA A 1 349 ? 5.832 -2.135 -2.904 1.00 77.62 349 ALA A N 1
ATOM 2580 C CA . ALA A 1 349 ? 6.986 -2.858 -3.426 1.00 77.62 349 ALA A CA 1
ATOM 2581 C C . ALA A 1 349 ? 7.888 -3.463 -2.341 1.00 77.62 349 ALA A C 1
ATOM 2583 O O . ALA A 1 349 ? 8.373 -4.579 -2.488 1.00 77.62 349 ALA A O 1
ATOM 2584 N N . GLY A 1 350 ? 8.083 -2.772 -1.214 1.00 76.94 350 GLY A N 1
ATOM 2585 C CA . GLY A 1 350 ? 8.880 -3.299 -0.105 1.00 76.94 350 GLY A CA 1
ATOM 2586 C C . GLY A 1 350 ? 8.245 -4.508 0.596 1.00 76.94 350 GLY A C 1
ATOM 2587 O O . GLY A 1 350 ? 8.963 -5.325 1.178 1.00 76.94 350 GLY A O 1
ATOM 2588 N N . ARG A 1 351 ? 6.911 -4.628 0.561 1.00 77.25 351 ARG A N 1
ATOM 2589 C CA . ARG A 1 351 ? 6.151 -5.730 1.177 1.00 77.25 351 ARG A CA 1
ATOM 2590 C C . ARG A 1 351 ? 6.081 -6.969 0.292 1.00 77.25 351 ARG A C 1
ATOM 2592 O O . ARG A 1 351 ? 5.972 -8.069 0.833 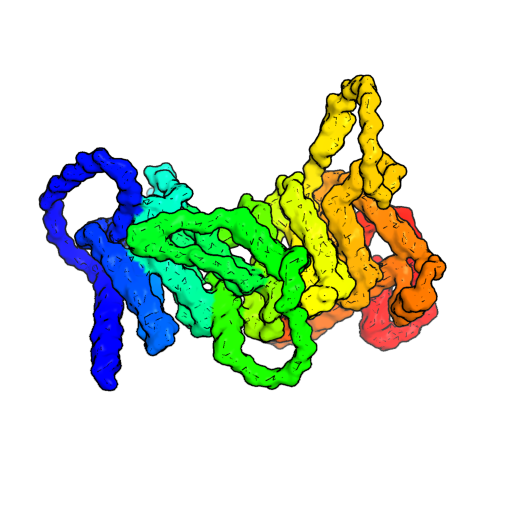1.00 77.25 351 ARG A O 1
ATOM 2599 N N . PHE A 1 352 ? 6.154 -6.801 -1.023 1.00 67.38 352 PHE A N 1
ATOM 2600 C CA . PHE A 1 352 ? 6.099 -7.898 -1.980 1.00 67.38 352 PHE A CA 1
ATOM 2601 C C . PHE A 1 352 ? 7.512 -8.288 -2.410 1.00 67.38 352 PHE A C 1
ATOM 2603 O O . PHE A 1 352 ? 8.153 -7.593 -3.188 1.00 67.38 352 PHE A O 1
ATOM 2610 N N . LEU A 1 353 ? 8.016 -9.410 -1.885 1.00 57.00 353 LEU A N 1
ATOM 2611 C CA . LEU A 1 353 ? 9.229 -10.036 -2.430 1.00 57.00 353 LEU A CA 1
ATOM 2612 C C . LEU A 1 353 ? 8.950 -10.636 -3.818 1.00 57.00 353 LEU A C 1
ATOM 2614 O O . LEU A 1 353 ? 9.783 -10.558 -4.710 1.00 57.00 353 LEU A O 1
ATOM 2618 N N . HIS A 1 354 ? 7.742 -11.174 -3.979 1.00 57.47 354 HIS A N 1
ATOM 2619 C CA . HIS A 1 354 ? 7.166 -11.650 -5.228 1.00 57.47 354 HIS A CA 1
ATOM 2620 C C . HIS A 1 354 ? 5.743 -11.085 -5.324 1.00 57.47 354 HIS A C 1
ATOM 2622 O O . HIS A 1 354 ? 5.133 -10.872 -4.262 1.00 57.47 354 HIS A O 1
ATOM 2628 N N . PRO A 1 355 ? 5.197 -10.852 -6.535 1.00 54.09 355 PRO A N 1
ATOM 2629 C CA . PRO A 1 355 ? 3.785 -10.545 -6.697 1.00 54.09 355 PRO A CA 1
ATOM 2630 C C . PRO A 1 355 ? 2.953 -11.495 -5.839 1.00 54.09 355 PRO A C 1
ATOM 2632 O O . PRO A 1 355 ? 3.232 -12.701 -5.807 1.00 54.09 355 PRO A O 1
ATOM 2635 N N . PRO A 1 356 ? 1.965 -10.979 -5.103 1.00 49.12 356 PRO A N 1
ATOM 2636 C CA . PRO A 1 356 ? 1.209 -11.775 -4.163 1.00 49.12 356 PRO A CA 1
ATOM 2637 C C . PRO A 1 356 ? 0.198 -12.676 -4.892 1.00 49.12 356 PRO A C 1
ATOM 2639 O O . PRO A 1 356 ? -0.981 -12.352 -4.985 1.00 49.12 356 PRO A O 1
ATOM 2642 N N . ALA A 1 357 ? 0.724 -13.764 -5.463 1.00 45.09 357 ALA A N 1
ATOM 2643 C CA . ALA A 1 357 ? 0.120 -15.045 -5.837 1.00 45.09 357 ALA A CA 1
ATOM 2644 C C . ALA A 1 357 ? 0.824 -15.596 -7.077 1.00 45.09 357 ALA A C 1
ATOM 2646 O O . ALA A 1 357 ? 0.544 -15.212 -8.212 1.00 45.09 357 ALA A O 1
ATOM 2647 N N . MET A 1 358 ? 1.688 -16.579 -6.868 1.00 42.94 358 MET A N 1
ATOM 2648 C CA . MET A 1 358 ? 2.303 -17.357 -7.943 1.00 42.94 358 MET A CA 1
ATOM 2649 C C . MET A 1 358 ? 1.290 -18.232 -8.733 1.00 42.94 358 MET A C 1
ATOM 2651 O O . MET A 1 358 ? 1.675 -19.289 -9.216 1.00 42.94 358 MET A O 1
ATOM 2655 N N . SER A 1 359 ? 0.004 -17.862 -8.839 1.00 52.09 359 SER A N 1
ATOM 2656 C CA . SER A 1 359 ? -1.048 -18.734 -9.390 1.00 52.09 359 SER A CA 1
ATOM 2657 C C . SER A 1 359 ? -2.202 -18.049 -10.137 1.00 52.09 359 SER A C 1
ATOM 2659 O O . SER A 1 359 ? -3.193 -18.719 -10.418 1.00 52.09 359 SER A O 1
ATOM 2661 N N . TYR A 1 360 ? -2.159 -16.753 -10.462 1.00 58.06 360 TYR A N 1
ATOM 2662 C CA . TYR A 1 360 ? -3.301 -16.133 -11.153 1.00 58.06 360 TYR A CA 1
ATOM 2663 C C . TYR A 1 360 ? -3.277 -16.365 -12.675 1.00 58.06 360 TYR A C 1
ATOM 2665 O O . TYR A 1 360 ? -3.116 -15.433 -13.452 1.00 58.06 360 TYR A O 1
ATOM 2673 N N . ASN A 1 361 ? -3.549 -17.600 -13.104 1.00 60.38 361 ASN A N 1
ATOM 2674 C CA . ASN A 1 361 ? -3.905 -17.951 -14.492 1.00 60.38 361 ASN A CA 1
ATOM 2675 C C . ASN A 1 361 ? -5.345 -17.515 -14.872 1.00 6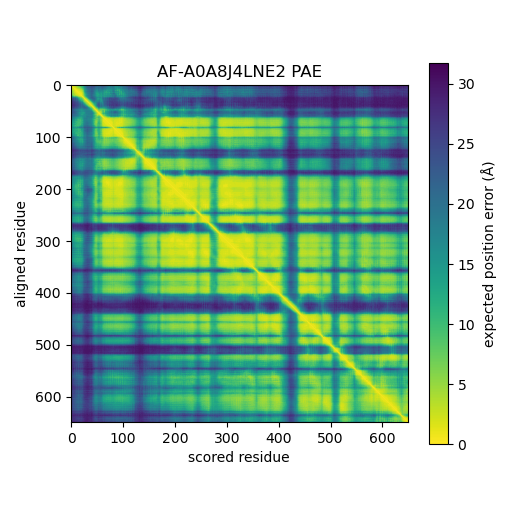0.38 361 ASN A C 1
ATOM 2677 O O . ASN A 1 361 ? -5.912 -17.986 -15.850 1.00 60.38 361 ASN A O 1
ATOM 2681 N N . GLY A 1 362 ? -5.970 -16.619 -14.098 1.00 68.38 362 GLY A N 1
ATOM 2682 C CA . GLY A 1 362 ? -7.359 -16.203 -14.296 1.00 68.38 362 GLY A CA 1
ATOM 2683 C C . GLY A 1 362 ? -7.541 -15.133 -15.379 1.00 68.38 362 GLY A C 1
ATOM 2684 O O . GLY A 1 362 ? -6.674 -14.279 -15.604 1.00 68.38 362 GLY A O 1
ATOM 2685 N N . ALA A 1 363 ? -8.725 -15.121 -15.999 1.00 75.38 363 ALA A N 1
ATOM 2686 C CA . ALA A 1 363 ? -9.131 -14.103 -16.973 1.00 75.38 363 ALA A CA 1
ATOM 2687 C C . ALA A 1 363 ? -9.045 -12.669 -16.410 1.00 75.38 363 ALA A C 1
ATOM 2689 O O . ALA A 1 363 ? -8.684 -11.741 -17.131 1.00 75.38 363 ALA A O 1
ATOM 2690 N N . GLU A 1 364 ? -9.305 -12.488 -15.113 1.00 75.12 364 GLU A N 1
ATOM 2691 C CA . GLU A 1 364 ? -9.250 -11.187 -14.433 1.00 75.12 364 GLU A CA 1
ATOM 2692 C C . GLU A 1 364 ? -7.834 -10.611 -14.360 1.00 75.12 364 GLU A C 1
ATOM 2694 O O . GLU A 1 364 ? -7.624 -9.437 -14.659 1.00 75.12 364 GLU A O 1
ATOM 2699 N N . TYR A 1 365 ? -6.848 -11.441 -14.015 1.00 77.69 365 TYR A N 1
ATOM 2700 C CA . TYR A 1 365 ? -5.442 -11.037 -13.963 1.00 77.69 365 TYR A CA 1
ATOM 2701 C C . TYR A 1 365 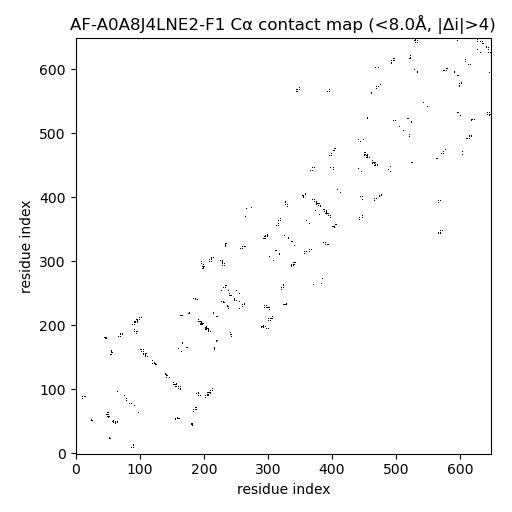? -4.912 -10.711 -15.362 1.00 77.69 365 TYR A C 1
ATOM 2703 O O . TYR A 1 365 ? -4.258 -9.688 -15.570 1.00 77.69 365 TYR A O 1
ATOM 2711 N N . THR A 1 366 ? -5.281 -11.530 -16.348 1.00 79.00 366 THR A N 1
ATOM 2712 C CA . THR A 1 366 ? -4.984 -11.268 -17.760 1.00 79.00 366 THR A CA 1
ATOM 2713 C C . THR A 1 366 ? -5.600 -9.947 -18.232 1.00 79.00 366 THR A C 1
ATOM 2715 O O . THR A 1 366 ? -4.932 -9.149 -18.892 1.00 79.00 366 THR A O 1
ATOM 2718 N N . GLY A 1 367 ? -6.860 -9.686 -17.871 1.00 82.69 367 GLY A N 1
ATOM 2719 C CA . GLY A 1 367 ? -7.549 -8.430 -18.165 1.00 82.69 367 GLY A CA 1
ATOM 2720 C C . GLY A 1 367 ? -6.875 -7.224 -17.512 1.00 82.69 367 GLY A C 1
ATOM 2721 O O . GLY A 1 367 ? -6.660 -6.213 -18.179 1.00 82.69 367 GLY A O 1
ATOM 2722 N N . LEU A 1 368 ? -6.470 -7.348 -16.244 1.00 83.56 368 LEU A N 1
ATOM 2723 C CA . LEU A 1 368 ? -5.730 -6.313 -15.523 1.00 83.56 368 LEU A CA 1
ATOM 2724 C C . LEU A 1 368 ? -4.404 -5.986 -16.213 1.00 83.56 368 LEU A C 1
ATOM 2726 O O . LEU A 1 368 ? -4.101 -4.814 -16.413 1.00 83.56 368 LEU A O 1
ATOM 2730 N N . ILE A 1 369 ? -3.621 -6.996 -16.596 1.00 86.31 369 ILE A N 1
ATOM 2731 C CA . ILE A 1 369 ? -2.331 -6.764 -17.254 1.00 86.31 369 ILE A CA 1
ATOM 2732 C C . ILE A 1 369 ? -2.515 -6.094 -18.607 1.00 86.31 369 ILE A C 1
ATOM 2734 O O . ILE A 1 369 ? -1.781 -5.162 -18.907 1.00 86.31 369 ILE A O 1
ATOM 2738 N N . ARG A 1 370 ? -3.504 -6.507 -19.405 1.00 88.25 370 ARG A N 1
ATOM 2739 C CA . ARG A 1 370 ? -3.806 -5.835 -20.678 1.00 88.25 370 ARG A CA 1
ATOM 2740 C C . ARG A 1 370 ? -4.173 -4.366 -20.460 1.00 88.25 370 ARG A C 1
ATOM 2742 O O . ARG A 1 370 ? -3.590 -3.500 -21.105 1.00 88.25 370 ARG A O 1
ATOM 2749 N N . ALA A 1 371 ? -5.042 -4.081 -19.491 1.00 88.44 371 ALA A N 1
ATOM 2750 C CA . ALA A 1 371 ? -5.418 -2.711 -19.150 1.00 88.44 371 ALA A CA 1
ATOM 2751 C C . ALA A 1 371 ? -4.212 -1.878 -18.675 1.00 88.44 371 ALA A C 1
ATOM 2753 O O . ALA A 1 371 ? -4.035 -0.737 -19.102 1.00 88.44 371 ALA A O 1
ATOM 2754 N N . LEU A 1 372 ? -3.345 -2.458 -17.837 1.00 90.38 372 LEU A N 1
ATOM 2755 C CA . LEU A 1 372 ? -2.102 -1.826 -17.391 1.00 90.38 372 LEU A CA 1
ATOM 2756 C C . LEU A 1 372 ? -1.125 -1.592 -18.549 1.00 90.38 372 LEU A C 1
ATOM 2758 O O . LEU A 1 372 ? -0.536 -0.518 -18.631 1.00 90.38 372 LEU A O 1
ATOM 2762 N N . LEU A 1 373 ? -0.979 -2.556 -19.462 1.00 91.19 373 LEU A N 1
ATOM 2763 C CA . LEU A 1 373 ? -0.142 -2.433 -20.654 1.00 91.19 373 LEU A CA 1
ATOM 2764 C C . LEU A 1 373 ? -0.586 -1.249 -21.510 1.00 91.19 373 LEU A C 1
ATOM 2766 O O . LEU A 1 373 ? 0.251 -0.447 -21.922 1.00 91.19 373 LEU A O 1
ATOM 2770 N N . ASP A 1 374 ? -1.889 -1.076 -21.709 1.00 89.88 374 ASP A N 1
ATOM 2771 C CA . ASP A 1 374 ? -2.412 0.024 -22.514 1.00 89.88 374 ASP A CA 1
ATOM 2772 C C . ASP A 1 374 ? -2.112 1.402 -21.921 1.00 89.88 374 ASP A C 1
ATOM 2774 O O . ASP A 1 374 ? -1.706 2.295 -22.664 1.00 89.88 374 ASP A O 1
ATOM 2778 N N . VAL A 1 375 ? -2.203 1.572 -20.597 1.00 90.19 375 VAL A N 1
ATOM 2779 C CA . VAL A 1 375 ? -1.858 2.848 -19.936 1.00 90.19 375 VAL A CA 1
ATOM 2780 C C . VAL A 1 375 ? -0.354 3.041 -19.712 1.00 90.19 375 VAL A C 1
ATOM 2782 O O . VAL A 1 375 ? 0.119 4.168 -19.565 1.00 90.19 375 VAL A O 1
ATOM 2785 N N . SER A 1 376 ? 0.421 1.959 -19.701 1.00 90.94 376 SER A N 1
ATOM 2786 C CA . SER A 1 376 ? 1.870 1.992 -19.473 1.00 90.94 376 SER A CA 1
ATOM 2787 C C . SER A 1 376 ? 2.692 2.393 -20.701 1.00 90.94 376 SER A C 1
ATOM 2789 O O . SER A 1 376 ? 3.878 2.706 -20.572 1.00 90.94 376 SER A O 1
ATOM 2791 N N . LYS A 1 377 ? 2.079 2.402 -21.891 1.00 89.69 377 LYS A N 1
ATOM 2792 C CA . LYS A 1 377 ? 2.725 2.853 -23.128 1.00 89.69 377 LYS A CA 1
ATOM 2793 C C . LYS A 1 377 ? 3.104 4.341 -23.017 1.00 89.69 377 LYS A C 1
ATOM 2795 O O . LYS A 1 377 ? 2.306 5.140 -22.508 1.00 89.69 377 LYS A O 1
ATOM 2800 N N . PRO A 1 378 ? 4.288 4.752 -23.509 1.00 85.75 378 PRO A N 1
ATOM 2801 C CA . PRO A 1 378 ? 4.669 6.160 -23.570 1.00 85.75 378 PRO A CA 1
ATOM 2802 C C . PRO A 1 378 ? 3.574 7.007 -24.235 1.00 85.75 378 PRO A C 1
ATOM 2804 O O . PRO A 1 378 ? 3.078 6.674 -25.308 1.00 85.75 378 PRO A O 1
ATOM 2807 N N . GLY A 1 379 ? 3.146 8.081 -23.569 1.00 83.50 379 GLY A N 1
ATOM 2808 C CA . GLY A 1 379 ? 2.092 8.973 -24.065 1.00 83.50 379 GLY A CA 1
ATOM 2809 C C . GLY A 1 379 ? 0.647 8.473 -23.908 1.00 83.50 379 GLY A C 1
ATOM 2810 O O . GLY A 1 379 ? -0.272 9.259 -24.129 1.00 83.50 379 GLY A O 1
ATOM 2811 N N . ALA A 1 380 ? 0.395 7.231 -23.475 1.00 85.44 380 ALA A N 1
ATOM 2812 C CA . ALA A 1 380 ? -0.973 6.729 -23.299 1.00 85.44 380 ALA A CA 1
ATOM 2813 C C . ALA A 1 380 ? -1.742 7.487 -22.207 1.00 85.44 380 ALA A C 1
ATOM 2815 O O . ALA A 1 380 ? -2.854 7.955 -22.440 1.00 85.44 380 ALA A O 1
ATOM 2816 N N . MET A 1 381 ? -1.118 7.703 -21.045 1.00 83.12 381 MET A N 1
ATOM 2817 C CA . MET A 1 381 ? -1.725 8.478 -19.955 1.00 83.12 381 MET A CA 1
ATOM 2818 C C . MET A 1 381 ? -1.912 9.960 -20.292 1.00 83.12 381 MET A C 1
ATOM 2820 O O . MET A 1 381 ? -2.849 10.575 -19.787 1.00 83.12 381 MET A O 1
ATOM 2824 N N . ALA A 1 382 ? -1.104 10.520 -21.199 1.00 84.06 382 ALA A N 1
ATOM 2825 C CA . ALA A 1 382 ? -1.299 11.891 -21.668 1.00 84.06 382 ALA A CA 1
ATOM 2826 C C . ALA A 1 382 ? -2.642 12.050 -22.406 1.00 84.06 382 ALA A C 1
ATOM 2828 O O . ALA A 1 382 ? -3.305 13.073 -22.253 1.00 84.06 382 ALA A O 1
ATOM 2829 N N . ARG A 1 383 ? -3.102 11.009 -23.122 1.00 82.38 383 ARG A N 1
ATOM 2830 C CA . ARG A 1 383 ? -4.438 10.983 -23.753 1.00 82.38 383 ARG A CA 1
ATOM 2831 C C . ARG A 1 383 ? -5.573 10.995 -22.728 1.00 82.38 383 ARG A C 1
ATOM 2833 O O . ARG A 1 383 ? -6.664 11.456 -23.035 1.00 82.38 383 ARG A O 1
ATOM 2840 N N . LEU A 1 384 ? -5.301 10.519 -21.515 1.00 77.69 384 LEU A N 1
ATOM 2841 C CA . LEU A 1 384 ? -6.224 10.522 -20.378 1.00 77.69 384 LEU A CA 1
ATOM 2842 C C . LEU A 1 384 ? -6.042 11.764 -19.484 1.00 77.69 384 LEU A C 1
ATOM 2844 O O . LEU A 1 384 ? -6.540 11.788 -18.361 1.00 77.69 384 LEU A O 1
ATOM 2848 N N . GLY A 1 385 ? -5.302 12.780 -19.948 1.00 79.69 385 GLY A N 1
ATOM 2849 C CA . GLY A 1 385 ? -5.049 14.017 -19.203 1.00 79.69 385 GLY A CA 1
ATOM 2850 C C . GLY A 1 385 ? -4.170 13.836 -17.962 1.00 79.69 385 GLY A C 1
ATOM 2851 O O . GLY A 1 385 ? -4.153 14.707 -17.094 1.00 79.69 385 GLY A O 1
ATOM 2852 N N . ALA A 1 386 ? -3.455 12.714 -17.849 1.00 83.00 386 ALA A N 1
ATOM 2853 C CA . ALA A 1 386 ? -2.640 12.396 -16.686 1.00 83.00 386 ALA A CA 1
ATOM 2854 C C . ALA A 1 386 ? -1.149 12.684 -16.919 1.00 83.00 386 ALA A C 1
ATOM 2856 O O . ALA A 1 386 ? -0.637 12.486 -18.026 1.00 83.00 386 ALA A O 1
ATOM 2857 N N . PRO A 1 387 ? -0.420 13.117 -15.873 1.00 85.62 387 PRO A N 1
ATOM 2858 C CA . PRO A 1 387 ? 1.006 13.376 -15.986 1.00 85.62 387 PRO A CA 1
ATOM 2859 C C . PRO A 1 387 ? 1.795 12.086 -16.237 1.00 85.62 387 PRO A C 1
ATOM 2861 O O . PRO A 1 387 ? 1.414 11.004 -15.785 1.00 85.62 387 PRO A O 1
ATOM 2864 N N . PHE A 1 388 ? 2.952 12.231 -16.892 1.00 85.69 388 PHE A N 1
ATOM 2865 C CA . PHE A 1 388 ? 3.872 11.142 -17.250 1.00 85.69 388 PHE A CA 1
ATOM 2866 C C . PHE A 1 388 ? 4.186 10.181 -16.093 1.00 85.69 388 PHE A C 1
ATOM 2868 O O . PHE A 1 388 ? 4.313 8.976 -16.295 1.00 85.69 388 PHE A O 1
ATOM 2875 N N . ARG A 1 389 ? 4.228 10.687 -14.858 1.00 85.69 389 ARG A N 1
ATOM 2876 C CA . ARG A 1 389 ? 4.419 9.878 -13.650 1.00 85.69 389 ARG A CA 1
ATOM 2877 C C . ARG A 1 389 ? 3.477 8.678 -13.562 1.00 85.69 389 ARG A C 1
ATOM 2879 O O . ARG A 1 389 ? 3.902 7.626 -13.114 1.00 85.69 389 ARG A O 1
ATOM 2886 N N . TYR A 1 390 ? 2.229 8.776 -14.026 1.00 85.44 390 TYR A N 1
ATOM 2887 C CA . TYR A 1 390 ? 1.300 7.644 -13.969 1.00 85.44 390 TYR A CA 1
ATOM 2888 C C . TYR A 1 390 ? 1.627 6.555 -14.993 1.00 85.44 390 TYR A C 1
ATOM 2890 O O . TYR A 1 390 ? 1.350 5.385 -14.740 1.00 85.44 390 TYR A O 1
ATOM 2898 N N . THR A 1 391 ? 2.288 6.908 -16.099 1.00 89.25 391 THR A N 1
ATOM 2899 C CA . THR A 1 391 ? 2.924 5.929 -16.987 1.00 89.25 391 THR A CA 1
ATOM 2900 C C . THR A 1 391 ? 4.031 5.187 -16.237 1.00 89.25 391 THR A C 1
ATOM 2902 O O . THR A 1 391 ? 4.100 3.963 -16.300 1.00 89.25 391 THR A O 1
ATOM 2905 N N . VAL A 1 392 ? 4.861 5.896 -15.463 1.00 88.12 392 VAL A N 1
ATOM 2906 C CA . VAL A 1 392 ? 5.899 5.279 -14.614 1.00 88.12 392 VAL A CA 1
ATOM 2907 C C . VAL A 1 392 ? 5.263 4.362 -13.562 1.00 88.12 392 VAL A C 1
ATOM 2909 O O . VAL A 1 392 ? 5.704 3.227 -13.402 1.00 88.12 392 VAL A O 1
ATOM 2912 N N . ILE A 1 393 ? 4.177 4.796 -12.909 1.00 87.31 393 ILE A N 1
ATOM 2913 C CA . ILE A 1 393 ? 3.419 3.985 -11.941 1.00 87.31 393 ILE A CA 1
ATOM 2914 C C . ILE A 1 393 ? 2.923 2.692 -12.572 1.00 87.31 393 ILE A C 1
ATOM 2916 O O . ILE A 1 393 ? 3.169 1.623 -12.021 1.00 87.31 393 ILE A O 1
ATOM 2920 N N . ALA A 1 394 ? 2.253 2.779 -13.722 1.00 90.00 394 ALA A N 1
ATOM 2921 C CA . ALA A 1 394 ? 1.743 1.607 -14.419 1.00 90.00 394 ALA A CA 1
ATOM 2922 C C . ALA A 1 394 ? 2.871 0.616 -14.741 1.00 90.00 394 ALA A C 1
ATOM 2924 O O . ALA A 1 394 ? 2.719 -0.580 -14.515 1.00 90.00 394 ALA A O 1
ATOM 2925 N N . ASN A 1 395 ? 4.033 1.111 -15.175 1.00 90.00 395 ASN A N 1
ATOM 2926 C CA . ASN A 1 395 ? 5.200 0.272 -15.439 1.00 90.00 395 ASN A CA 1
ATOM 2927 C C . ASN A 1 395 ? 5.789 -0.359 -14.169 1.00 90.00 395 ASN A C 1
ATOM 2929 O O . ASN A 1 395 ? 6.095 -1.546 -14.182 1.00 90.00 395 ASN A O 1
ATOM 2933 N N . VAL A 1 396 ? 5.867 0.369 -13.049 1.00 86.00 396 VAL A N 1
ATOM 2934 C CA . VAL A 1 396 ? 6.235 -0.218 -11.745 1.00 86.00 396 VAL A CA 1
ATOM 2935 C C . VAL A 1 396 ? 5.269 -1.338 -11.368 1.00 86.00 396 VAL A C 1
ATOM 2937 O O . VAL A 1 396 ? 5.703 -2.411 -10.958 1.00 86.00 396 VAL A O 1
ATOM 2940 N N . MET A 1 397 ? 3.962 -1.116 -11.523 1.00 86.50 397 MET A N 1
ATOM 2941 C CA . MET A 1 397 ? 2.947 -2.126 -11.223 1.00 86.50 397 MET A CA 1
ATOM 2942 C C . MET A 1 397 ? 3.094 -3.358 -12.114 1.00 86.50 397 MET A C 1
ATOM 2944 O O . MET A 1 397 ? 3.049 -4.469 -11.599 1.00 86.50 397 MET A O 1
ATOM 2948 N N . LEU A 1 398 ? 3.322 -3.180 -13.419 1.00 87.56 398 LEU A N 1
ATOM 2949 C CA . LEU A 1 398 ? 3.578 -4.283 -14.347 1.00 87.56 398 LEU A CA 1
ATOM 2950 C C . LEU A 1 398 ? 4.808 -5.091 -13.924 1.00 87.56 398 LEU A C 1
ATOM 2952 O O . LEU A 1 398 ? 4.723 -6.313 -13.859 1.00 87.56 398 LEU A O 1
ATOM 2956 N N . THR A 1 399 ? 5.909 -4.425 -13.561 1.00 82.25 399 THR A N 1
ATOM 2957 C CA . THR A 1 399 ? 7.129 -5.080 -13.062 1.00 82.25 399 THR A CA 1
ATOM 2958 C C . THR A 1 399 ? 6.862 -5.874 -11.783 1.00 82.25 399 THR A C 1
ATOM 2960 O O . THR A 1 399 ? 7.327 -7.002 -11.640 1.00 82.25 399 THR A O 1
ATOM 2963 N N . LEU A 1 400 ? 6.068 -5.321 -10.864 1.00 78.06 400 LEU A N 1
ATOM 2964 C CA . LEU A 1 400 ? 5.677 -6.002 -9.628 1.00 78.06 400 LEU A CA 1
ATOM 2965 C C . LEU A 1 400 ? 4.707 -7.163 -9.859 1.00 78.06 400 LEU A C 1
ATOM 2967 O O . LEU A 1 400 ? 4.629 -8.036 -9.002 1.00 78.06 400 LEU A O 1
ATOM 2971 N N . LEU A 1 401 ? 3.969 -7.168 -10.972 1.00 79.12 401 LEU A N 1
ATOM 2972 C CA . LEU A 1 401 ? 3.027 -8.219 -11.351 1.00 79.12 401 LEU A CA 1
ATOM 2973 C C . LEU A 1 401 ? 3.651 -9.315 -12.218 1.00 79.12 401 LEU A C 1
ATOM 2975 O O . LEU A 1 401 ? 2.933 -10.251 -12.551 1.00 79.12 401 LEU A O 1
ATOM 2979 N N . LEU A 1 402 ? 4.934 -9.234 -12.586 1.00 74.12 402 LEU A N 1
ATOM 2980 C CA . LEU A 1 402 ? 5.555 -10.202 -13.492 1.00 74.12 402 LEU A CA 1
ATOM 2981 C C . LEU A 1 402 ? 5.405 -11.647 -12.977 1.00 74.12 402 LEU A C 1
ATOM 2983 O O . LEU A 1 402 ? 5.747 -11.930 -11.824 1.00 74.12 402 LEU A O 1
ATOM 2987 N N . PRO A 1 403 ? 4.912 -12.578 -13.815 1.00 65.06 403 PRO A N 1
ATOM 2988 C CA . PRO A 1 403 ? 4.726 -13.961 -13.409 1.00 65.06 403 PRO A CA 1
ATOM 2989 C C . PRO A 1 403 ? 6.083 -14.606 -13.115 1.00 65.06 403 PRO A C 1
ATOM 2991 O O . PRO A 1 403 ? 6.984 -14.621 -13.950 1.00 65.06 403 PRO A O 1
ATOM 2994 N N . HIS A 1 404 ? 6.222 -15.135 -11.899 1.00 55.25 404 HIS A N 1
ATOM 2995 C CA . HIS A 1 404 ? 7.448 -15.791 -11.431 1.00 55.25 404 HIS A CA 1
ATOM 2996 C C . HIS A 1 404 ? 7.447 -17.302 -11.679 1.00 55.25 404 HIS A C 1
ATOM 2998 O O . HIS A 1 404 ? 8.498 -17.933 -11.704 1.00 55.25 404 HIS A O 1
ATOM 3004 N N . ARG A 1 405 ? 6.258 -17.883 -11.866 1.00 55.00 405 ARG A N 1
ATOM 3005 C CA . ARG A 1 405 ? 6.065 -19.263 -12.298 1.00 55.00 405 ARG A CA 1
ATOM 3006 C C . ARG A 1 405 ? 5.115 -19.252 -13.469 1.00 55.00 405 ARG A C 1
ATOM 3008 O O . ARG A 1 405 ? 4.018 -18.708 -13.387 1.00 55.00 405 ARG A O 1
ATOM 3015 N N . TYR A 1 406 ? 5.558 -19.860 -14.544 1.00 56.34 406 TYR A N 1
ATOM 3016 C CA . TYR A 1 406 ? 4.721 -20.141 -15.682 1.00 56.34 406 TYR A CA 1
ATOM 3017 C C . TYR A 1 406 ? 4.152 -21.526 -15.426 1.00 56.34 406 TYR A C 1
ATOM 3019 O O . TYR A 1 406 ? 4.889 -22.512 -15.430 1.00 56.34 406 TYR A O 1
ATOM 3027 N N . GLY A 1 407 ? 2.860 -21.598 -15.113 1.00 51.75 407 GLY A N 1
ATOM 3028 C CA . GLY A 1 407 ? 2.185 -22.887 -15.173 1.00 51.75 407 GLY A CA 1
ATOM 3029 C C . GLY A 1 407 ? 2.294 -23.433 -16.602 1.00 51.75 407 GLY A C 1
ATOM 3030 O O . GLY A 1 407 ? 2.350 -22.626 -17.538 1.00 51.75 407 GLY A O 1
ATOM 3031 N N . PRO A 1 408 ? 2.332 -24.762 -16.804 1.00 52.97 408 PRO A N 1
ATOM 3032 C CA . PRO A 1 408 ? 2.035 -25.307 -18.124 1.00 52.97 408 PRO A CA 1
ATOM 3033 C C . PRO A 1 408 ? 0.716 -24.668 -18.568 1.00 52.97 408 PRO A C 1
ATOM 3035 O O . PRO A 1 408 ? -0.246 -24.668 -17.800 1.00 52.97 408 PRO A O 1
ATOM 3038 N N . SER A 1 409 ? 0.697 -23.998 -19.725 1.00 52.06 409 SER A N 1
ATOM 3039 C CA . SER A 1 409 ? -0.535 -23.365 -20.201 1.00 52.06 409 SER A CA 1
ATOM 3040 C C . SER A 1 409 ? -1.615 -24.440 -20.233 1.00 52.06 409 SER A C 1
ATOM 3042 O O . SER A 1 409 ? -1.383 -25.483 -20.839 1.00 52.06 409 SER A O 1
ATOM 3044 N N . GLU A 1 410 ? -2.765 -24.210 -19.601 1.00 51.72 410 GLU A N 1
ATOM 3045 C CA . GLU A 1 410 ? -3.892 -25.161 -19.616 1.00 51.72 410 GLU A CA 1
ATOM 3046 C C . GLU A 1 410 ? -4.301 -25.513 -21.065 1.00 51.72 410 GLU A C 1
ATOM 3048 O O . GLU A 1 410 ? -4.729 -26.630 -21.355 1.00 51.72 410 GLU A O 1
ATOM 3053 N N . ASP A 1 411 ? -4.017 -24.610 -22.009 1.00 51.38 411 ASP A N 1
ATOM 3054 C CA . ASP A 1 411 ? -4.168 -24.814 -23.452 1.00 51.38 411 ASP A CA 1
ATOM 3055 C C . ASP A 1 411 ? -3.265 -25.922 -24.031 1.00 51.38 411 ASP A C 1
ATOM 3057 O O . ASP A 1 411 ? -3.617 -26.536 -25.035 1.00 51.38 411 ASP A O 1
ATOM 3061 N N . ALA A 1 412 ? -2.120 -26.224 -23.411 1.00 50.09 412 ALA A N 1
ATOM 3062 C CA . ALA A 1 412 ? -1.207 -27.274 -23.868 1.00 50.09 412 ALA A CA 1
ATOM 3063 C C . ALA A 1 412 ? -1.696 -28.679 -23.479 1.00 50.09 412 ALA A C 1
ATOM 3065 O O . ALA A 1 412 ? -1.504 -29.620 -24.246 1.00 50.09 412 ALA A O 1
ATOM 3066 N N . GLU A 1 413 ? -2.373 -28.826 -22.335 1.00 47.69 413 GLU A N 1
ATOM 3067 C CA . GLU A 1 413 ? -3.021 -30.093 -21.958 1.00 47.69 413 GLU A CA 1
ATOM 3068 C C . GLU A 1 413 ? -4.365 -30.276 -22.682 1.00 47.69 413 GLU A C 1
ATOM 3070 O O . GLU A 1 413 ? -4.673 -31.379 -23.135 1.00 47.69 413 GLU A O 1
ATOM 3075 N N . SER A 1 414 ? -5.116 -29.191 -22.907 1.00 47.94 414 SER A N 1
ATOM 3076 C CA . SER A 1 414 ? -6.336 -29.190 -23.732 1.00 47.94 414 SER A CA 1
ATOM 3077 C C . SER A 1 414 ? -6.058 -29.558 -25.201 1.00 47.94 414 SER A C 1
ATOM 3079 O O . SER A 1 414 ? -6.783 -30.361 -25.799 1.00 47.94 414 SER A O 1
ATOM 3081 N N . ALA A 1 415 ? -4.956 -29.058 -25.777 1.00 48.81 415 ALA A N 1
ATOM 3082 C CA . ALA A 1 415 ? -4.538 -29.404 -27.137 1.00 48.81 415 ALA A CA 1
ATOM 3083 C C . ALA A 1 415 ? -3.992 -30.840 -27.261 1.00 48.81 415 ALA A C 1
ATOM 3085 O O . ALA A 1 415 ? -4.110 -31.444 -28.326 1.00 48.81 415 ALA A O 1
ATOM 3086 N N . ALA A 1 416 ? -3.433 -31.412 -26.190 1.00 48.72 416 ALA A N 1
ATOM 3087 C CA . ALA A 1 416 ? -2.937 -32.790 -26.187 1.00 48.72 416 ALA A CA 1
ATOM 3088 C C . ALA A 1 416 ? -4.037 -33.843 -25.926 1.00 48.72 416 ALA A C 1
ATOM 3090 O O . ALA A 1 416 ? -3.876 -35.000 -26.312 1.00 48.72 416 ALA A O 1
ATOM 3091 N N . GLY A 1 417 ? -5.156 -33.461 -25.297 1.00 43.44 417 GLY A N 1
ATOM 3092 C CA . GLY A 1 417 ? -6.245 -34.376 -24.925 1.00 43.44 417 GLY A CA 1
ATOM 3093 C C . GLY A 1 417 ? -7.401 -34.495 -25.925 1.00 43.44 417 GLY A C 1
ATOM 3094 O O . GLY A 1 417 ? -8.229 -35.395 -25.787 1.00 43.44 417 GLY A O 1
ATOM 3095 N N . THR A 1 418 ? -7.477 -33.632 -26.940 1.00 41.91 418 THR A N 1
ATOM 3096 C CA . THR A 1 418 ? -8.677 -33.515 -27.785 1.00 41.91 418 THR A CA 1
ATOM 3097 C C . THR A 1 418 ? -8.433 -34.047 -29.198 1.00 41.91 418 THR A C 1
ATOM 3099 O O . THR A 1 418 ? -8.398 -33.306 -30.175 1.00 41.91 418 THR A O 1
ATOM 3102 N N . THR A 1 419 ? -8.299 -35.370 -29.328 1.00 41.00 419 THR A N 1
ATOM 3103 C CA . THR A 1 419 ? -8.555 -36.078 -30.597 1.00 41.00 419 THR A CA 1
ATOM 3104 C C . THR A 1 419 ? -10.068 -36.149 -30.820 1.00 41.00 419 THR A C 1
ATOM 3106 O O . THR A 1 419 ? -10.697 -37.189 -30.643 1.00 41.00 419 THR A O 1
ATOM 3109 N N . VAL A 1 420 ? -10.691 -35.020 -31.164 1.00 38.06 420 VAL A N 1
ATOM 3110 C CA . VAL A 1 420 ? -12.097 -34.996 -31.587 1.00 38.06 420 VAL A CA 1
ATOM 3111 C C . VAL A 1 420 ? -12.150 -35.092 -33.104 1.00 38.06 420 VAL A C 1
ATOM 3113 O O . VAL A 1 420 ? -11.643 -34.240 -33.832 1.00 38.06 420 VAL A O 1
ATOM 3116 N N . MET A 1 421 ? -12.749 -36.200 -33.540 1.00 37.56 421 MET A N 1
ATOM 3117 C CA . MET A 1 421 ? -13.243 -36.455 -34.885 1.00 37.56 421 MET A CA 1
ATOM 3118 C C . MET A 1 421 ? -13.923 -35.213 -35.460 1.00 37.56 421 MET A C 1
ATOM 3120 O O . MET A 1 421 ? -14.741 -34.572 -34.803 1.00 37.56 421 MET A O 1
ATOM 3124 N N . ALA A 1 422 ? -13.568 -34.914 -36.704 1.00 43.25 422 ALA A N 1
ATOM 3125 C CA . ALA A 1 422 ? -14.176 -33.885 -37.519 1.00 43.25 422 ALA A CA 1
ATOM 3126 C C . ALA A 1 422 ? -15.708 -33.993 -37.529 1.00 43.25 422 ALA A C 1
ATOM 3128 O O . ALA A 1 422 ? -16.241 -35.063 -37.808 1.00 43.25 422 ALA A O 1
ATOM 3129 N N . ASP A 1 423 ? -16.389 -32.865 -37.335 1.00 36.50 423 ASP A N 1
ATOM 3130 C CA . ASP A 1 423 ? -17.575 -32.577 -38.130 1.00 36.50 423 ASP A CA 1
ATOM 3131 C C . ASP A 1 423 ? -17.759 -31.068 -38.315 1.00 36.50 423 ASP A C 1
ATOM 3133 O O . ASP A 1 423 ? -17.542 -30.259 -37.411 1.00 36.50 423 ASP A O 1
ATOM 3137 N N . GLY A 1 424 ? -18.057 -30.703 -39.559 1.00 40.66 424 GLY A N 1
ATOM 3138 C CA . GLY A 1 424 ? -18.030 -29.340 -40.066 1.00 40.66 424 GLY A CA 1
ATOM 3139 C C . GLY A 1 424 ? -19.199 -28.481 -39.592 1.00 40.66 424 GLY A C 1
ATOM 3140 O O . GLY A 1 424 ? -20.356 -28.889 -39.616 1.00 40.66 424 GLY A O 1
ATOM 3141 N N . GLY A 1 425 ? -18.890 -27.231 -39.255 1.00 32.75 425 GLY A N 1
ATOM 3142 C CA . GLY A 1 425 ? -19.876 -26.187 -39.007 1.00 32.75 425 GLY A CA 1
ATOM 3143 C C . GLY A 1 425 ? -19.304 -24.824 -39.370 1.00 32.75 425 GLY A C 1
ATOM 3144 O O . GLY A 1 425 ? -18.569 -24.220 -38.597 1.00 32.75 425 GLY A O 1
ATOM 3145 N N . SER A 1 426 ? -19.621 -24.353 -40.575 1.00 37.22 426 SER A N 1
ATOM 3146 C CA . SER A 1 426 ? -19.246 -23.038 -41.091 1.00 37.22 426 SER A CA 1
ATOM 3147 C C . SER A 1 426 ? -19.976 -21.923 -40.331 1.00 37.22 426 SER A C 1
ATOM 3149 O O . SER A 1 426 ? -21.181 -21.742 -40.504 1.00 37.22 426 SER A O 1
ATOM 3151 N N . GLY A 1 427 ? -19.242 -21.153 -39.528 1.00 34.09 427 GLY A N 1
ATOM 3152 C CA . GLY A 1 427 ? -19.715 -19.933 -38.873 1.00 34.09 427 GLY A CA 1
ATOM 3153 C C . GLY A 1 427 ? -18.774 -18.771 -39.174 1.00 34.09 427 GLY A C 1
ATOM 3154 O O . GLY A 1 427 ? -17.779 -18.575 -38.490 1.00 34.09 427 GLY A O 1
ATOM 3155 N N . SER A 1 428 ? -19.085 -18.031 -40.236 1.00 34.25 428 SER A N 1
ATOM 3156 C CA . SER A 1 428 ? -18.392 -16.820 -40.681 1.00 34.25 428 SER A CA 1
ATOM 3157 C C . SER A 1 428 ? -18.688 -15.644 -39.742 1.00 34.25 428 SER A C 1
ATOM 3159 O O . SER A 1 428 ? -19.812 -15.143 -39.721 1.00 34.25 428 SER A O 1
ATOM 3161 N N . GLY A 1 429 ? -17.669 -15.159 -39.034 1.00 34.97 429 GLY A N 1
ATOM 3162 C CA . GLY A 1 429 ? -17.682 -13.891 -38.303 1.00 34.97 429 GLY A CA 1
ATOM 3163 C C . GLY A 1 429 ? -16.254 -13.378 -38.151 1.00 34.97 429 GLY A C 1
ATOM 3164 O O . GLY A 1 429 ? -15.539 -13.800 -37.248 1.00 34.97 429 GLY A O 1
ATOM 3165 N N . GLY A 1 430 ? -15.823 -12.537 -39.093 1.00 35.81 430 GLY A N 1
ATOM 3166 C CA . GLY A 1 430 ? -14.449 -12.057 -39.207 1.00 35.81 430 GLY A CA 1
ATOM 3167 C C . GLY A 1 430 ? -14.004 -11.170 -38.043 1.00 35.81 430 GLY A C 1
ATOM 3168 O O . GLY A 1 430 ? -14.640 -10.165 -37.731 1.00 35.81 430 GLY A O 1
ATOM 3169 N N . SER A 1 431 ? -12.857 -11.515 -37.460 1.00 33.75 431 SER A N 1
ATOM 3170 C CA . SER A 1 431 ? -11.913 -10.541 -36.922 1.00 33.75 431 SER A CA 1
ATOM 3171 C C . SER A 1 431 ? -10.551 -10.819 -37.563 1.00 33.75 431 SER A C 1
ATOM 3173 O O . SER A 1 431 ? -10.019 -11.928 -37.495 1.00 33.75 431 SER A O 1
ATOM 3175 N N . ASP A 1 432 ? -10.036 -9.820 -38.277 1.00 35.94 432 ASP A N 1
ATOM 3176 C CA . ASP A 1 432 ? -8.778 -9.874 -39.021 1.00 35.94 432 ASP A CA 1
ATOM 3177 C C . ASP A 1 432 ? -7.572 -9.821 -38.070 1.00 35.94 432 ASP A C 1
ATOM 3179 O O . ASP A 1 432 ? -6.880 -8.814 -37.946 1.00 35.94 432 ASP A O 1
ATOM 3183 N N . TYR A 1 433 ? -7.300 -10.940 -37.403 1.00 35.81 433 TYR A N 1
ATOM 3184 C CA . TYR A 1 433 ? -5.955 -11.303 -36.960 1.00 35.81 433 TYR A CA 1
ATOM 3185 C C . TYR A 1 433 ? -5.621 -12.666 -37.572 1.00 35.81 433 TYR A C 1
ATOM 3187 O O . TYR A 1 433 ? -5.874 -13.724 -36.999 1.00 35.81 433 TYR A O 1
ATOM 3195 N N . GLY A 1 434 ? -5.106 -12.630 -38.802 1.00 33.72 434 GLY A N 1
ATOM 3196 C CA . GLY A 1 434 ? -4.747 -13.811 -39.578 1.00 33.72 434 GLY A CA 1
ATOM 3197 C C . GLY A 1 434 ? -3.660 -14.662 -38.913 1.00 33.72 434 GLY A C 1
ATOM 3198 O O . GLY A 1 434 ? -2.490 -14.305 -38.907 1.00 33.72 434 GLY A O 1
ATOM 3199 N N . GLY A 1 435 ? -4.066 -15.816 -38.384 1.00 32.44 435 GLY A N 1
ATOM 3200 C CA . GLY A 1 435 ? -3.678 -17.117 -38.936 1.00 32.44 435 GLY A CA 1
ATOM 3201 C C . GLY A 1 435 ? -2.194 -17.501 -38.990 1.00 32.44 435 GLY A C 1
ATOM 3202 O O . GLY A 1 435 ? -1.662 -17.698 -40.075 1.00 32.44 435 GLY A O 1
ATOM 3203 N N . VAL A 1 436 ? -1.603 -17.801 -37.832 1.00 33.97 436 VAL A N 1
ATOM 3204 C CA . VAL A 1 436 ? -0.797 -19.022 -37.630 1.00 33.97 436 VAL A CA 1
ATOM 3205 C C . VAL A 1 436 ? -1.271 -19.607 -36.302 1.00 33.97 436 VAL A C 1
ATOM 3207 O O . VAL A 1 436 ? -1.281 -18.898 -35.303 1.00 33.97 436 VAL A O 1
ATOM 3210 N N . GLY A 1 437 ? -1.714 -20.866 -36.288 1.00 35.28 437 GLY A N 1
ATOM 3211 C CA . GLY A 1 437 ? -2.297 -21.557 -35.125 1.00 35.28 437 GLY A CA 1
ATOM 3212 C C . GLY A 1 437 ? -1.321 -21.851 -33.977 1.00 35.28 437 GLY A C 1
ATOM 3213 O O . GLY A 1 437 ? -1.357 -22.937 -33.409 1.00 35.28 437 GLY A O 1
ATOM 3214 N N . GLY A 1 438 ? -0.429 -20.917 -33.652 1.00 42.78 438 GLY A N 1
ATOM 3215 C CA . GLY A 1 438 ? 0.332 -20.920 -32.414 1.00 42.78 438 GLY A CA 1
ATOM 3216 C C . GLY A 1 438 ? -0.497 -20.243 -31.333 1.00 42.78 438 GLY A C 1
ATOM 3217 O O . GLY A 1 438 ? -1.002 -19.142 -31.552 1.00 42.78 438 GLY A O 1
ATOM 3218 N N . ALA A 1 439 ? -0.646 -20.893 -30.177 1.00 52.28 439 ALA A N 1
ATOM 3219 C CA . ALA A 1 439 ? -1.150 -20.247 -28.972 1.00 52.28 439 ALA A CA 1
ATOM 3220 C C . ALA A 1 439 ? -0.462 -18.880 -28.845 1.00 52.28 439 ALA A C 1
ATOM 3222 O O . ALA A 1 439 ? 0.769 -18.813 -28.772 1.00 52.28 439 ALA A O 1
ATOM 3223 N N . GLY A 1 440 ? -1.244 -17.799 -28.942 1.00 55.28 440 GLY A N 1
ATOM 3224 C CA . GLY A 1 440 ? -0.709 -16.444 -28.906 1.00 55.28 440 GLY A CA 1
ATOM 3225 C C . GLY A 1 440 ? 0.195 -16.276 -27.685 1.00 55.28 440 GLY A C 1
ATOM 3226 O O . GLY A 1 440 ? -0.015 -16.960 -26.679 1.00 55.28 440 GLY A O 1
ATOM 3227 N N . PRO A 1 441 ? 1.211 -15.398 -27.752 1.00 62.31 441 PRO A N 1
ATOM 3228 C CA . PRO A 1 441 ? 2.125 -15.204 -26.639 1.00 62.31 441 PRO A CA 1
ATOM 3229 C C . PRO A 1 441 ? 1.293 -14.939 -25.389 1.00 62.31 441 PRO A C 1
ATOM 3231 O O . PRO A 1 441 ? 0.504 -13.990 -25.349 1.00 62.31 441 PRO A O 1
ATOM 3234 N N . GLY A 1 442 ? 1.433 -15.816 -24.391 1.00 72.69 442 GLY A N 1
ATOM 3235 C CA . GLY A 1 442 ? 0.743 -15.661 -23.120 1.00 72.69 442 GLY A CA 1
ATOM 3236 C C . GLY A 1 442 ? 1.029 -14.283 -22.521 1.00 72.69 442 GLY A C 1
ATOM 3237 O O . GLY A 1 442 ? 1.922 -13.557 -22.960 1.00 72.69 442 GLY A O 1
ATOM 3238 N N . VAL A 1 443 ? 0.294 -13.907 -21.481 1.00 76.38 443 VAL A N 1
ATOM 3239 C CA . VAL A 1 443 ? 0.398 -12.583 -20.837 1.00 76.38 443 VAL A CA 1
ATOM 3240 C C . VAL A 1 443 ? 1.841 -12.175 -20.527 1.00 76.38 443 VAL A C 1
ATOM 3242 O O . VAL A 1 443 ? 2.231 -11.024 -20.696 1.00 76.38 443 VAL A O 1
ATOM 3245 N N . ALA A 1 444 ? 2.659 -13.143 -20.142 1.00 75.19 444 ALA A N 1
ATOM 3246 C CA . ALA A 1 444 ? 4.074 -12.954 -19.909 1.00 75.19 444 ALA A CA 1
ATOM 3247 C C . ALA A 1 444 ? 4.889 -12.564 -21.155 1.00 75.19 444 ALA A C 1
ATOM 3249 O O . ALA A 1 444 ? 5.784 -11.732 -21.058 1.00 75.19 444 ALA A O 1
ATOM 3250 N N . GLY A 1 445 ? 4.569 -13.119 -22.326 1.00 78.00 445 GLY A N 1
ATOM 3251 C CA . GLY A 1 445 ? 5.167 -12.706 -23.594 1.00 78.00 445 GLY A CA 1
ATOM 3252 C C . GLY A 1 445 ? 4.798 -11.265 -23.944 1.00 78.00 445 GLY A C 1
ATOM 3253 O O . GLY A 1 445 ? 5.668 -10.491 -24.331 1.00 78.00 445 GLY A O 1
ATOM 3254 N N . LEU A 1 446 ? 3.540 -10.861 -23.725 1.00 83.25 446 LEU A N 1
ATOM 3255 C CA . LEU A 1 446 ? 3.114 -9.462 -23.896 1.00 83.25 446 LEU A CA 1
ATOM 3256 C C . LEU A 1 446 ? 3.859 -8.512 -22.948 1.00 83.25 446 LEU A C 1
ATOM 3258 O O . LEU A 1 446 ? 4.329 -7.459 -23.375 1.00 83.25 446 LEU A O 1
ATOM 3262 N N . LEU A 1 447 ? 3.999 -8.900 -21.679 1.00 83.50 447 LEU A N 1
ATOM 3263 C CA . LEU A 1 447 ? 4.763 -8.154 -20.680 1.00 83.50 447 LEU A CA 1
ATOM 3264 C C . LEU A 1 447 ? 6.233 -8.020 -21.074 1.00 83.50 447 LEU A C 1
ATOM 3266 O O . LEU A 1 447 ? 6.779 -6.923 -21.017 1.00 83.50 447 LEU A O 1
ATOM 3270 N N . LEU A 1 448 ? 6.866 -9.111 -21.503 1.00 82.56 448 LEU A N 1
ATOM 3271 C CA . LEU A 1 448 ? 8.270 -9.106 -21.896 1.00 82.56 448 LEU A CA 1
ATOM 3272 C C . LEU A 1 448 ? 8.508 -8.232 -23.131 1.00 82.56 448 LEU A C 1
ATOM 3274 O O . LEU A 1 448 ? 9.425 -7.415 -23.125 1.00 82.56 448 LEU A O 1
ATOM 3278 N N . ARG A 1 449 ? 7.639 -8.329 -24.148 1.00 87.06 449 ARG A N 1
ATOM 3279 C CA . ARG A 1 449 ? 7.661 -7.431 -25.317 1.00 87.06 449 ARG A CA 1
ATOM 3280 C C . ARG A 1 449 ? 7.565 -5.972 -24.899 1.00 87.06 449 ARG A C 1
ATOM 3282 O O . ARG A 1 449 ? 8.318 -5.141 -25.395 1.00 87.06 449 ARG A O 1
ATOM 3289 N N . HIS A 1 450 ? 6.661 -5.667 -23.973 1.00 89.88 450 HIS A N 1
ATOM 3290 C CA . HIS A 1 450 ? 6.501 -4.314 -23.456 1.00 89.88 450 HIS A CA 1
ATOM 3291 C C . HIS A 1 450 ? 7.748 -3.829 -22.710 1.00 89.88 450 HIS A C 1
ATOM 3293 O O . HIS A 1 450 ? 8.244 -2.751 -23.017 1.00 89.88 450 HIS A O 1
ATOM 3299 N N . MET A 1 451 ? 8.313 -4.627 -21.799 1.00 88.88 451 MET A N 1
ATOM 3300 C CA . MET A 1 451 ? 9.506 -4.249 -21.024 1.00 88.88 451 MET A CA 1
ATOM 3301 C C . MET A 1 451 ? 10.751 -4.065 -21.903 1.00 88.88 451 MET A C 1
ATOM 3303 O O . MET A 1 451 ? 11.487 -3.094 -21.723 1.00 88.88 451 MET A O 1
ATOM 3307 N N . LEU A 1 452 ? 10.945 -4.926 -22.906 1.00 84.56 452 LEU A N 1
ATOM 3308 C CA . LEU A 1 452 ? 11.984 -4.756 -23.929 1.00 84.56 452 LEU A CA 1
ATOM 3309 C C . LEU A 1 452 ? 11.734 -3.509 -24.789 1.00 84.56 452 LEU A C 1
ATOM 3311 O O . LEU A 1 452 ? 12.667 -2.779 -25.124 1.00 84.56 452 LEU A O 1
ATOM 3315 N N . GLY A 1 453 ? 10.466 -3.231 -25.098 1.00 86.19 453 GLY A N 1
ATOM 3316 C CA . GLY A 1 453 ? 10.041 -2.009 -25.769 1.00 86.19 453 GLY A CA 1
ATOM 3317 C C . GLY A 1 453 ? 10.329 -0.749 -24.952 1.00 86.19 453 GLY A C 1
ATOM 3318 O O . GLY A 1 453 ? 10.701 0.263 -25.530 1.00 86.19 453 GLY A O 1
ATOM 3319 N N . LEU A 1 454 ? 10.235 -0.786 -23.619 1.00 87.75 454 LEU A N 1
ATOM 3320 C CA . LEU A 1 454 ? 10.630 0.344 -22.767 1.00 87.75 454 LEU A CA 1
ATOM 3321 C C . LEU A 1 454 ? 12.145 0.539 -22.734 1.00 87.75 454 LEU A C 1
ATOM 3323 O O . LEU A 1 454 ? 12.620 1.673 -22.805 1.00 87.75 454 LEU A O 1
ATOM 3327 N N . LEU A 1 455 ? 12.881 -0.571 -22.632 1.00 83.19 455 LEU A N 1
ATOM 3328 C CA . LEU A 1 455 ? 14.340 -0.598 -22.590 1.00 83.19 455 LEU A CA 1
ATOM 3329 C C . LEU A 1 455 ? 14.951 0.053 -23.832 1.00 83.19 455 LEU A C 1
ATOM 3331 O O . LEU A 1 455 ? 15.885 0.844 -23.720 1.00 83.19 455 LEU A O 1
ATOM 3335 N N . ALA A 1 456 ? 14.392 -0.247 -25.003 1.00 73.69 456 ALA A N 1
ATOM 3336 C CA . ALA A 1 456 ? 14.908 0.245 -26.271 1.00 73.69 456 ALA A CA 1
ATOM 3337 C C . ALA A 1 456 ? 14.140 1.442 -26.834 1.00 73.69 456 ALA A C 1
ATOM 3339 O O . ALA A 1 456 ? 14.709 2.256 -27.544 1.00 73.69 456 ALA A O 1
ATOM 3340 N N . GLY A 1 457 ? 12.847 1.573 -26.576 1.00 74.88 457 GLY A N 1
ATOM 3341 C CA . GLY A 1 457 ? 11.980 2.518 -27.281 1.00 74.88 457 GLY A CA 1
ATOM 3342 C C . GLY A 1 457 ? 11.786 3.867 -26.597 1.00 74.88 457 GLY A C 1
ATOM 3343 O O . GLY A 1 457 ? 11.087 4.707 -27.156 1.00 74.88 457 GLY A O 1
ATOM 3344 N N . THR A 1 458 ? 12.337 4.082 -25.397 1.00 81.31 458 THR A N 1
ATOM 3345 C CA . THR A 1 458 ? 12.048 5.289 -24.606 1.00 81.31 458 THR A CA 1
ATOM 3346 C C . THR A 1 458 ? 13.295 6.109 -24.305 1.00 81.31 458 THR A C 1
ATOM 3348 O O . THR A 1 458 ? 14.309 5.577 -23.862 1.00 81.31 458 THR A O 1
ATOM 3351 N N . ASP A 1 459 ? 13.197 7.428 -24.474 1.00 79.31 459 ASP A N 1
ATOM 3352 C CA . ASP A 1 459 ? 14.277 8.351 -24.099 1.00 79.31 459 ASP A CA 1
ATOM 3353 C C . ASP A 1 459 ? 14.299 8.617 -22.585 1.00 79.31 459 ASP A C 1
ATOM 3355 O O . ASP A 1 459 ? 15.335 8.960 -22.009 1.00 79.31 459 ASP A O 1
ATOM 3359 N N . ALA A 1 460 ? 13.166 8.393 -21.910 1.00 82.75 460 ALA A N 1
ATOM 3360 C CA . ALA A 1 460 ? 13.015 8.606 -20.478 1.00 82.75 460 ALA A CA 1
ATOM 3361 C C . ALA A 1 460 ? 13.855 7.589 -19.674 1.00 82.75 460 ALA A C 1
ATOM 3363 O O . ALA A 1 460 ? 13.551 6.390 -19.700 1.00 82.75 460 ALA A O 1
ATOM 3364 N N . PRO A 1 461 ? 14.879 8.028 -18.917 1.00 80.31 461 PRO A N 1
ATOM 3365 C CA . PRO A 1 461 ? 15.781 7.120 -18.206 1.00 80.31 461 PRO A CA 1
ATOM 3366 C C . PRO A 1 461 ? 15.045 6.252 -17.175 1.00 80.31 461 PRO A C 1
ATOM 3368 O O . PRO A 1 461 ? 15.373 5.080 -17.011 1.00 80.31 461 PRO A O 1
ATOM 3371 N N . GLN A 1 462 ? 13.980 6.769 -16.554 1.00 82.56 462 GLN A N 1
ATOM 3372 C CA . GLN A 1 462 ? 13.186 6.020 -15.576 1.00 82.56 462 GLN A CA 1
ATOM 3373 C C . GLN A 1 462 ? 12.420 4.857 -16.221 1.00 82.56 462 GLN A C 1
ATOM 3375 O O . GLN A 1 462 ? 12.330 3.778 -15.638 1.00 82.56 462 GLN A O 1
ATOM 3380 N N . LEU A 1 463 ? 11.888 5.043 -17.436 1.00 86.62 463 LEU A N 1
ATOM 3381 C CA . LEU A 1 463 ? 11.224 3.960 -18.169 1.00 86.62 463 LEU A CA 1
ATOM 3382 C C . LEU A 1 463 ? 12.231 2.935 -18.686 1.00 86.62 463 LEU A C 1
ATOM 3384 O O . LEU A 1 463 ? 11.944 1.743 -18.623 1.00 86.62 463 LEU A O 1
ATOM 3388 N N . ARG A 1 464 ? 13.425 3.366 -19.109 1.00 84.31 464 ARG A N 1
ATOM 3389 C CA . ARG A 1 464 ? 14.518 2.446 -19.456 1.00 84.31 464 ARG A CA 1
ATOM 3390 C C . ARG A 1 464 ? 14.947 1.596 -18.265 1.00 84.31 464 ARG A C 1
ATOM 3392 O O . ARG A 1 464 ? 15.075 0.383 -18.403 1.00 84.31 464 ARG A O 1
ATOM 3399 N N . GLN A 1 465 ? 15.097 2.199 -17.085 1.00 82.31 465 GLN A N 1
ATOM 3400 C CA . GLN A 1 465 ? 15.395 1.469 -15.853 1.00 82.31 465 GLN A CA 1
ATOM 3401 C C . GLN A 1 465 ? 14.301 0.450 -15.518 1.00 82.31 465 GLN A C 1
ATOM 3403 O O . GLN A 1 465 ? 14.608 -0.695 -15.194 1.00 82.31 465 GLN A O 1
ATOM 3408 N N . LEU A 1 466 ? 13.030 0.832 -15.663 1.00 85.38 466 LEU A N 1
ATOM 3409 C CA . LEU A 1 466 ? 11.904 -0.085 -15.489 1.00 85.38 466 LEU A CA 1
ATOM 3410 C C . LEU A 1 466 ? 11.898 -1.210 -16.525 1.00 85.38 466 LEU A C 1
ATOM 3412 O O . LEU A 1 466 ? 11.630 -2.350 -16.157 1.00 85.38 466 LEU A O 1
ATOM 3416 N N . GLY A 1 467 ? 12.245 -0.914 -17.778 1.00 87.31 467 GLY A N 1
ATOM 3417 C CA . GLY A 1 467 ? 12.417 -1.901 -18.841 1.00 87.31 467 GLY A CA 1
ATOM 3418 C C . GLY A 1 467 ? 13.534 -2.898 -18.534 1.00 87.31 467 GLY A C 1
ATOM 3419 O O . GLY A 1 467 ? 13.328 -4.104 -18.675 1.00 87.31 467 GLY A O 1
ATOM 3420 N N . MET A 1 468 ? 14.680 -2.430 -18.020 1.00 82.75 468 MET A N 1
ATOM 3421 C CA . MET A 1 468 ? 15.750 -3.306 -17.525 1.00 82.75 468 MET A CA 1
ATOM 3422 C C . MET A 1 468 ? 15.243 -4.200 -16.396 1.00 82.75 468 MET A C 1
ATOM 3424 O O . MET A 1 468 ? 15.376 -5.421 -16.482 1.00 82.75 468 MET A O 1
ATOM 3428 N N . SER A 1 469 ? 14.606 -3.621 -15.370 1.00 81.12 469 SER A N 1
ATOM 3429 C CA . SER A 1 469 ? 14.077 -4.398 -14.248 1.00 81.12 469 SER A CA 1
ATOM 3430 C C . SER A 1 469 ? 13.047 -5.432 -14.685 1.00 81.12 469 SER A C 1
ATOM 3432 O O . SER A 1 469 ? 13.093 -6.587 -14.259 1.00 81.12 469 SER A O 1
ATOM 3434 N N . GLY A 1 470 ? 12.121 -5.024 -15.548 1.00 80.50 470 GLY A N 1
ATOM 3435 C CA . GLY A 1 470 ? 11.036 -5.870 -16.012 1.00 80.50 470 GLY A CA 1
ATOM 3436 C C . GLY A 1 470 ? 11.476 -6.962 -16.986 1.00 80.50 470 GLY A C 1
ATOM 3437 O O . GLY A 1 470 ? 10.811 -7.988 -17.073 1.00 80.50 470 GLY A O 1
ATOM 3438 N N . THR A 1 471 ? 12.608 -6.781 -17.670 1.00 82.81 471 THR A N 1
ATOM 3439 C CA . THR A 1 471 ? 13.229 -7.813 -18.519 1.00 82.81 471 THR A CA 1
ATOM 3440 C C . THR A 1 471 ? 14.083 -8.778 -17.695 1.00 82.81 471 THR A C 1
ATOM 3442 O O . THR A 1 471 ? 14.093 -9.978 -17.956 1.00 82.81 471 THR A O 1
ATOM 3445 N N . PHE A 1 472 ? 14.771 -8.277 -16.666 1.00 79.69 472 PHE A N 1
ATOM 3446 C CA . PHE A 1 472 ? 15.642 -9.079 -15.807 1.00 79.69 472 PHE A CA 1
ATOM 3447 C C . PHE A 1 472 ? 14.871 -10.080 -14.943 1.00 79.69 472 PHE A C 1
ATOM 3449 O O . PHE A 1 472 ? 15.238 -11.249 -14.870 1.00 79.69 472 PHE A O 1
ATOM 3456 N N . LEU A 1 473 ? 13.787 -9.639 -14.293 1.00 74.31 473 LEU A N 1
ATOM 3457 C CA . LEU A 1 473 ? 13.052 -10.469 -13.331 1.00 74.31 473 LEU A CA 1
ATOM 3458 C C . LEU A 1 473 ? 12.527 -11.793 -13.921 1.00 74.31 473 LEU A C 1
ATOM 3460 O O . LEU A 1 473 ? 12.717 -12.826 -13.275 1.00 74.31 473 LEU A O 1
ATOM 3464 N N . PRO A 1 474 ? 11.902 -11.821 -15.117 1.00 73.38 474 PRO A N 1
ATOM 3465 C CA . PRO A 1 474 ? 11.451 -13.064 -15.734 1.00 73.38 474 PRO A CA 1
ATOM 3466 C C . PRO A 1 474 ? 12.614 -13.985 -16.107 1.00 73.38 474 PRO A C 1
ATOM 3468 O O . PRO A 1 474 ? 12.484 -15.197 -15.967 1.00 73.38 474 PRO A O 1
ATOM 3471 N N . LEU A 1 475 ? 13.746 -13.421 -16.542 1.00 74.88 475 LEU A N 1
ATOM 3472 C CA . LEU A 1 475 ? 14.942 -14.181 -16.911 1.00 74.88 475 LEU A CA 1
ATOM 3473 C C . LEU A 1 475 ? 15.609 -14.838 -15.694 1.00 74.88 475 LEU A C 1
ATOM 3475 O O . LEU A 1 475 ? 15.958 -16.013 -15.756 1.00 74.88 475 LEU A O 1
ATOM 3479 N N . CYS A 1 476 ? 15.717 -14.127 -14.568 1.00 73.12 476 CYS A N 1
ATOM 3480 C CA . CYS A 1 476 ? 16.209 -14.712 -13.316 1.00 73.12 476 CYS A CA 1
ATOM 3481 C C . CYS A 1 476 ? 15.291 -15.813 -12.794 1.00 73.12 476 CYS A C 1
ATOM 3483 O O . CYS A 1 476 ? 15.767 -16.860 -12.368 1.00 73.12 476 CYS A O 1
ATOM 3485 N N . ALA A 1 477 ? 13.973 -15.593 -12.841 1.00 66.62 477 ALA A N 1
ATOM 3486 C CA . ALA A 1 477 ? 13.002 -16.587 -12.392 1.00 66.62 477 ALA A CA 1
ATOM 3487 C C . ALA A 1 477 ? 13.126 -17.891 -13.194 1.00 66.62 477 ALA A C 1
ATOM 3489 O O . ALA A 1 477 ? 13.095 -18.984 -12.642 1.00 66.62 477 ALA A O 1
ATOM 3490 N N . VAL A 1 478 ? 13.306 -17.766 -14.503 1.00 66.94 478 VAL A N 1
ATOM 3491 C CA . VAL A 1 478 ? 13.536 -18.887 -15.411 1.00 66.94 478 VAL A CA 1
ATOM 3492 C C . VAL A 1 478 ? 14.763 -19.720 -15.021 1.00 66.94 478 VAL A C 1
ATOM 3494 O O . VAL A 1 478 ? 14.716 -20.948 -15.062 1.00 66.94 478 VAL A O 1
ATOM 3497 N N . GLU A 1 479 ? 15.858 -19.065 -14.643 1.00 67.75 479 GLU A N 1
ATOM 3498 C CA . GLU A 1 479 ? 17.099 -19.745 -14.278 1.00 67.75 479 GLU A CA 1
ATOM 3499 C C . GLU A 1 479 ? 17.012 -20.393 -12.888 1.00 67.75 479 GLU A C 1
ATOM 3501 O O . GLU A 1 479 ? 17.432 -21.536 -12.717 1.00 67.75 479 GLU A O 1
ATOM 3506 N N . GLU A 1 480 ? 16.413 -19.707 -11.907 1.00 66.69 480 GLU A N 1
ATOM 3507 C CA . GLU A 1 480 ? 16.269 -20.213 -10.534 1.00 66.69 480 GLU A CA 1
ATOM 3508 C C . GLU A 1 480 ? 15.222 -21.331 -10.402 1.00 66.69 480 GLU A C 1
ATOM 3510 O O . GLU A 1 480 ? 15.396 -22.245 -9.593 1.00 66.69 480 GLU A O 1
ATOM 3515 N N . TYR A 1 481 ? 14.127 -21.270 -11.169 1.00 62.69 481 TYR A N 1
ATOM 3516 C CA . TYR A 1 481 ? 12.995 -22.200 -11.040 1.00 62.69 481 TYR A CA 1
ATOM 3517 C C . TYR A 1 481 ? 12.948 -23.296 -12.116 1.00 62.69 481 TYR A C 1
ATOM 3519 O O . TYR A 1 481 ? 12.101 -24.185 -12.025 1.00 62.69 481 TYR A O 1
ATOM 3527 N N . GLY A 1 482 ? 13.886 -23.289 -13.068 1.00 56.75 482 GLY A N 1
ATOM 3528 C CA . GLY A 1 482 ? 14.066 -24.339 -14.068 1.00 56.75 482 GLY A CA 1
ATOM 3529 C C . GLY A 1 482 ? 13.418 -24.029 -15.421 1.00 56.75 482 GLY A C 1
ATOM 3530 O O . GLY A 1 482 ? 12.265 -23.620 -15.481 1.00 56.75 482 GLY A O 1
ATOM 3531 N N . ALA A 1 483 ? 14.217 -24.279 -16.469 1.00 51.59 483 ALA A N 1
ATOM 3532 C CA . ALA A 1 483 ? 14.027 -24.106 -17.915 1.00 51.59 483 ALA A CA 1
ATOM 3533 C C . ALA A 1 483 ? 13.228 -22.864 -18.380 1.00 51.59 483 ALA A C 1
ATOM 3535 O O . ALA A 1 483 ? 12.037 -22.746 -18.084 1.00 51.59 483 ALA A O 1
ATOM 3536 N N . PRO A 1 484 ? 13.817 -21.983 -19.221 1.00 53.75 484 PRO A N 1
ATOM 3537 C CA . PRO A 1 484 ? 13.050 -20.935 -19.887 1.00 53.75 484 PRO A CA 1
ATOM 3538 C C . PRO A 1 484 ? 11.870 -21.574 -20.582 1.00 53.75 484 PRO A C 1
ATOM 3540 O O . PRO A 1 484 ? 12.070 -22.523 -21.344 1.00 53.75 484 PRO A O 1
ATOM 3543 N N . LEU A 1 485 ? 10.659 -21.048 -20.379 1.00 59.72 485 LEU A N 1
ATOM 3544 C CA . LEU A 1 485 ? 9.588 -21.450 -21.275 1.00 59.72 485 LEU A CA 1
ATOM 3545 C C . LEU A 1 485 ? 10.075 -21.142 -22.688 1.00 59.72 485 LEU A C 1
ATOM 3547 O O . LEU A 1 485 ? 10.424 -19.987 -22.947 1.00 59.72 485 LEU A O 1
ATOM 3551 N N . PRO A 1 486 ? 10.102 -22.126 -23.602 1.00 66.50 486 PRO A N 1
ATOM 3552 C CA . PRO A 1 486 ? 10.524 -21.909 -24.984 1.00 66.50 486 PRO A CA 1
ATOM 3553 C C . PRO A 1 486 ? 9.822 -20.705 -25.632 1.00 66.50 486 PRO A C 1
ATOM 3555 O O . PRO A 1 486 ? 10.389 -20.026 -26.481 1.00 66.50 486 PRO A O 1
ATOM 3558 N N . GLN A 1 487 ? 8.614 -20.390 -25.156 1.00 68.12 487 GLN A N 1
ATOM 3559 C CA . GLN A 1 487 ? 7.836 -19.204 -25.506 1.00 68.12 487 GLN A CA 1
ATOM 3560 C C . GLN A 1 487 ? 8.542 -17.876 -25.176 1.00 68.12 487 GLN A C 1
ATOM 3562 O O . GLN A 1 487 ? 8.535 -16.975 -26.005 1.00 68.12 487 GLN A O 1
ATOM 3567 N N . LEU A 1 488 ? 9.175 -17.734 -24.005 1.00 70.50 488 LEU A N 1
ATOM 3568 C CA . LEU A 1 488 ? 9.906 -16.513 -23.636 1.00 70.50 488 LEU A CA 1
ATOM 3569 C C . LEU A 1 488 ? 11.158 -16.336 -24.477 1.00 70.50 488 LEU A C 1
ATOM 3571 O O . LEU A 1 488 ? 11.443 -15.228 -24.910 1.00 70.50 488 LEU A O 1
ATOM 3575 N N . VAL A 1 489 ? 11.881 -17.429 -24.729 1.00 77.56 489 VAL A N 1
ATOM 3576 C CA . VAL A 1 489 ? 13.048 -17.420 -25.617 1.00 77.56 489 VAL A CA 1
ATOM 3577 C C . VAL A 1 489 ? 12.627 -17.033 -27.032 1.00 77.56 489 VAL A C 1
ATOM 3579 O O . VAL A 1 489 ? 13.270 -16.184 -27.636 1.00 77.56 489 VAL A O 1
ATOM 3582 N N . GLY A 1 490 ? 11.514 -17.578 -27.534 1.00 80.00 490 GLY A N 1
ATOM 3583 C CA . GLY A 1 490 ? 10.940 -17.177 -28.819 1.00 80.00 490 GLY A CA 1
ATOM 3584 C C . GLY A 1 490 ? 10.606 -15.685 -28.871 1.00 80.00 490 GLY A C 1
ATOM 3585 O O . GLY A 1 490 ? 11.035 -15.003 -29.794 1.00 80.00 490 GLY A O 1
ATOM 3586 N N . VAL A 1 491 ? 9.927 -15.162 -27.845 1.00 78.19 491 VAL A N 1
ATOM 3587 C CA . VAL A 1 491 ? 9.601 -13.731 -27.739 1.00 78.19 491 VAL A CA 1
ATOM 3588 C C . VAL A 1 491 ? 10.858 -12.862 -27.647 1.00 78.19 491 VAL A C 1
ATOM 3590 O O . VAL A 1 491 ? 10.912 -11.815 -28.281 1.00 78.19 491 VAL A O 1
ATOM 3593 N N . LEU A 1 492 ? 11.874 -13.273 -26.885 1.00 79.31 492 LEU A N 1
ATOM 3594 C CA . LEU A 1 492 ? 13.142 -12.545 -26.780 1.00 79.31 492 LEU A CA 1
ATOM 3595 C C . LEU A 1 492 ? 13.844 -12.470 -28.125 1.00 79.31 492 LEU A C 1
ATOM 3597 O O . LEU A 1 492 ? 14.223 -11.382 -28.542 1.00 79.31 492 LEU A O 1
ATOM 3601 N N . ARG A 1 493 ? 13.977 -13.609 -28.810 1.00 83.38 493 ARG A N 1
ATOM 3602 C CA . ARG A 1 493 ? 14.599 -13.669 -30.134 1.00 83.38 493 ARG A CA 1
ATOM 3603 C C . ARG A 1 493 ? 13.851 -12.796 -31.124 1.00 83.38 493 ARG A C 1
ATOM 3605 O O . ARG A 1 493 ? 14.483 -11.966 -31.753 1.00 83.38 493 ARG A O 1
ATOM 3612 N N . GLU A 1 494 ? 12.524 -12.912 -31.180 1.00 83.19 494 GLU A N 1
ATOM 3613 C CA . GLU A 1 494 ? 11.663 -12.100 -32.047 1.00 83.19 494 GLU A CA 1
ATOM 3614 C C . GLU A 1 494 ? 11.818 -10.599 -31.776 1.00 83.19 494 GLU A C 1
ATOM 3616 O O . GLU A 1 494 ? 11.944 -9.813 -32.709 1.00 83.19 494 GLU A O 1
ATOM 3621 N N . VAL A 1 495 ? 11.823 -10.179 -30.508 1.00 76.94 495 VAL A N 1
ATOM 3622 C CA . VAL A 1 495 ? 11.932 -8.756 -30.160 1.00 76.94 495 VAL A CA 1
ATOM 3623 C C . VAL A 1 495 ? 13.330 -8.222 -30.437 1.00 76.94 495 VAL A C 1
ATOM 3625 O O . VAL A 1 495 ? 13.451 -7.130 -30.985 1.00 76.94 495 VAL A O 1
ATOM 3628 N N . ILE A 1 496 ? 14.380 -8.968 -30.083 1.00 77.31 496 ILE A N 1
ATOM 3629 C CA . ILE A 1 496 ? 15.762 -8.553 -30.346 1.00 77.31 496 ILE A CA 1
ATOM 3630 C C . ILE A 1 496 ? 16.006 -8.524 -31.857 1.00 77.31 496 ILE A C 1
ATOM 3632 O O . ILE A 1 496 ? 16.576 -7.554 -32.343 1.00 77.31 496 ILE A O 1
ATOM 3636 N N . SER A 1 497 ? 15.518 -9.511 -32.617 1.00 80.25 497 SER A N 1
ATOM 3637 C CA . SER A 1 497 ? 15.648 -9.533 -34.077 1.00 80.25 497 SER A CA 1
ATOM 3638 C C . SER A 1 497 ? 14.872 -8.395 -34.737 1.00 80.25 497 SER A C 1
ATOM 3640 O O . SER A 1 497 ? 15.433 -7.680 -35.560 1.00 80.25 497 SER A O 1
ATOM 3642 N N . ALA A 1 498 ? 13.617 -8.166 -34.336 1.00 75.31 498 ALA A N 1
ATOM 3643 C CA . ALA A 1 498 ? 12.796 -7.078 -34.871 1.00 75.31 498 ALA A CA 1
ATOM 3644 C C . ALA A 1 498 ? 13.368 -5.694 -34.531 1.00 75.31 498 ALA A C 1
ATOM 3646 O O . ALA A 1 498 ? 13.179 -4.744 -35.281 1.00 75.31 498 ALA A O 1
ATOM 3647 N N . ALA A 1 499 ? 14.071 -5.570 -33.403 1.00 66.12 499 ALA A N 1
ATOM 3648 C CA . ALA A 1 499 ? 14.723 -4.330 -32.999 1.00 66.12 499 ALA A CA 1
ATOM 3649 C C . ALA A 1 499 ? 16.160 -4.183 -33.545 1.00 66.12 499 ALA A C 1
ATOM 3651 O O . ALA A 1 499 ? 16.724 -3.085 -33.491 1.00 66.12 499 ALA A O 1
ATOM 3652 N N . ALA A 1 500 ? 16.755 -5.270 -34.046 1.00 61.62 500 ALA A N 1
ATOM 3653 C CA . ALA A 1 500 ? 18.036 -5.279 -34.748 1.00 61.62 500 ALA A CA 1
ATOM 3654 C C . ALA A 1 500 ? 17.882 -4.917 -36.232 1.00 61.62 500 ALA A C 1
ATOM 3656 O O . ALA A 1 500 ? 18.834 -4.407 -36.824 1.00 61.62 500 ALA A O 1
ATOM 3657 N N . GLU A 1 501 ? 16.701 -5.122 -36.826 1.00 62.00 501 GLU A N 1
ATOM 3658 C CA . GLU A 1 501 ? 16.421 -4.586 -38.155 1.00 62.00 501 GLU A CA 1
ATOM 3659 C C . GLU A 1 501 ? 16.486 -3.048 -38.111 1.00 62.00 501 GLU A C 1
ATOM 3661 O O . GLU A 1 501 ? 15.782 -2.414 -37.314 1.00 62.00 501 GLU A O 1
ATOM 3666 N N . PRO A 1 502 ? 17.346 -2.409 -38.929 1.00 54.34 502 PRO A N 1
ATOM 3667 C CA . PRO A 1 502 ? 17.359 -0.960 -39.025 1.00 54.34 502 PRO A CA 1
ATOM 3668 C C . PRO A 1 502 ? 15.960 -0.513 -39.445 1.00 54.34 502 PRO A C 1
ATOM 3670 O O . PRO A 1 502 ? 15.398 -1.092 -40.370 1.00 54.34 502 PRO A O 1
ATOM 3673 N N . LEU A 1 503 ? 15.406 0.497 -38.760 1.00 51.12 503 LEU A N 1
ATOM 3674 C CA . LEU A 1 503 ? 14.129 1.155 -39.071 1.00 51.12 503 LEU A CA 1
ATOM 3675 C C . LEU A 1 503 ? 14.161 1.692 -40.514 1.00 51.12 503 LEU A C 1
ATOM 3677 O O . LEU A 1 503 ? 14.374 2.877 -40.769 1.00 51.12 503 LEU A O 1
ATOM 3681 N N . ALA A 1 504 ? 13.988 0.802 -41.482 1.00 43.19 504 ALA A N 1
ATOM 3682 C CA . ALA A 1 504 ? 13.937 1.107 -42.891 1.00 43.19 504 ALA A CA 1
ATOM 3683 C C . ALA A 1 504 ? 12.554 1.705 -43.164 1.00 43.19 504 ALA A C 1
ATOM 3685 O O . ALA A 1 504 ? 11.586 0.999 -43.414 1.00 43.19 504 ALA A O 1
ATOM 3686 N N . ALA A 1 505 ? 12.480 3.028 -43.016 1.00 45.22 505 ALA A N 1
ATOM 3687 C CA . ALA A 1 505 ? 11.576 3.942 -43.706 1.00 45.22 505 ALA A CA 1
ATOM 3688 C C . ALA A 1 505 ? 10.178 3.396 -44.075 1.00 45.22 505 ALA A C 1
ATOM 3690 O O . ALA A 1 505 ? 9.938 2.997 -45.212 1.00 45.22 505 ALA A O 1
ATOM 3691 N N . ALA A 1 506 ? 9.222 3.512 -43.150 1.00 42.91 506 ALA A N 1
ATOM 3692 C CA . ALA A 1 506 ? 7.802 3.612 -43.509 1.00 42.91 506 ALA A CA 1
ATOM 3693 C C . ALA A 1 506 ? 7.234 5.022 -43.256 1.00 42.91 506 ALA A C 1
ATOM 3695 O O . ALA A 1 506 ? 6.278 5.418 -43.917 1.00 42.91 506 ALA A O 1
ATOM 3696 N N . ASP A 1 507 ? 7.843 5.808 -42.358 1.00 45.59 507 ASP A N 1
ATOM 3697 C CA . ASP A 1 507 ? 7.384 7.163 -42.045 1.00 45.59 507 ASP A CA 1
ATOM 3698 C C . ASP A 1 507 ? 8.579 8.126 -41.845 1.00 45.59 507 ASP A C 1
ATOM 3700 O O . ASP A 1 507 ? 9.323 8.000 -40.863 1.00 45.59 507 ASP A O 1
ATOM 3704 N N . PRO A 1 508 ? 8.823 9.074 -42.771 1.00 46.28 508 PRO A N 1
ATOM 3705 C CA . PRO A 1 508 ? 9.979 9.973 -42.723 1.00 46.28 508 PRO A CA 1
ATOM 3706 C C . PRO A 1 508 ? 9.957 10.929 -41.519 1.00 46.28 508 PRO A C 1
ATOM 3708 O O . PRO A 1 508 ? 11.008 11.427 -41.117 1.00 46.28 508 PRO A O 1
ATOM 3711 N N . VAL A 1 509 ? 8.794 11.149 -40.895 1.00 49.62 509 VAL A N 1
ATOM 3712 C CA . VAL A 1 509 ? 8.669 11.976 -39.682 1.00 49.62 509 VAL A CA 1
ATOM 3713 C C . VAL A 1 509 ? 9.095 11.197 -38.430 1.00 49.62 509 VAL A C 1
ATOM 3715 O O . VAL A 1 509 ? 9.762 11.750 -37.556 1.00 49.62 509 VAL A O 1
ATOM 3718 N N . ALA A 1 510 ? 8.800 9.893 -38.367 1.00 43.09 510 ALA A N 1
ATOM 3719 C CA . ALA A 1 510 ? 9.275 9.009 -37.298 1.00 43.09 510 ALA A CA 1
ATOM 3720 C C . ALA A 1 510 ? 10.783 8.721 -37.415 1.00 43.09 510 ALA A C 1
ATOM 3722 O O . ALA A 1 510 ? 11.479 8.640 -36.404 1.00 43.09 510 ALA A O 1
ATOM 3723 N N . ALA A 1 511 ? 11.305 8.638 -38.644 1.00 41.66 511 ALA A N 1
ATOM 3724 C CA . ALA A 1 511 ? 12.735 8.480 -38.906 1.00 41.66 511 ALA A CA 1
ATOM 3725 C C . ALA A 1 511 ? 13.556 9.714 -38.476 1.00 41.66 511 ALA A C 1
ATOM 3727 O O . ALA A 1 511 ? 14.635 9.558 -37.908 1.00 41.66 511 ALA A O 1
ATOM 3728 N N . ALA A 1 512 ? 13.029 10.930 -38.670 1.00 42.91 512 ALA A N 1
ATOM 3729 C CA . ALA A 1 512 ? 13.683 12.169 -38.237 1.00 42.91 512 ALA A CA 1
ATOM 3730 C C . ALA A 1 512 ? 13.686 12.354 -36.705 1.00 42.91 512 ALA A C 1
ATOM 3732 O O . ALA A 1 512 ? 14.636 12.905 -36.153 1.00 42.91 512 ALA A O 1
ATOM 3733 N N . ALA A 1 513 ? 12.657 11.860 -36.003 1.00 44.06 513 ALA A N 1
ATOM 3734 C CA . ALA A 1 513 ? 12.637 11.821 -34.537 1.00 44.06 513 ALA A CA 1
ATOM 3735 C C . ALA A 1 513 ? 13.559 10.722 -33.969 1.00 44.06 513 ALA A C 1
ATOM 3737 O O . ALA A 1 513 ? 14.187 10.912 -32.929 1.00 44.06 513 ALA A O 1
ATOM 3738 N N . ALA A 1 514 ? 13.690 9.589 -34.669 1.00 42.88 514 ALA A N 1
ATOM 3739 C CA . ALA A 1 514 ? 14.631 8.531 -34.312 1.00 42.88 514 ALA A CA 1
ATOM 3740 C C . ALA A 1 514 ? 16.097 8.929 -34.570 1.00 42.88 514 ALA A C 1
ATOM 3742 O O . ALA A 1 514 ? 16.974 8.472 -33.850 1.00 42.88 514 ALA A O 1
ATOM 3743 N N . SER A 1 515 ? 16.397 9.805 -35.535 1.00 43.50 515 SER A N 1
ATOM 3744 C CA . SER A 1 515 ? 17.784 10.141 -35.898 1.00 43.50 515 SER A CA 1
ATOM 3745 C C . SER A 1 515 ? 18.505 11.083 -34.928 1.00 43.50 515 SER A C 1
ATOM 3747 O O . SER A 1 515 ? 19.718 11.231 -35.032 1.00 43.50 515 SER A O 1
ATOM 3749 N N . THR A 1 516 ? 17.804 11.741 -33.999 1.00 44.59 516 THR A N 1
ATOM 3750 C CA . THR A 1 516 ? 18.437 12.706 -33.081 1.00 44.59 516 THR A CA 1
ATOM 3751 C C . THR A 1 516 ? 19.098 12.069 -31.852 1.00 44.59 516 THR A C 1
ATOM 3753 O O . THR A 1 516 ? 19.972 12.702 -31.270 1.00 44.59 516 THR A O 1
ATOM 3756 N N . VAL A 1 517 ? 18.739 10.826 -31.481 1.00 49.06 517 VAL A N 1
ATOM 3757 C CA . VAL A 1 517 ? 19.366 10.034 -30.384 1.00 49.06 517 VAL A CA 1
ATOM 3758 C C . VAL A 1 517 ? 19.353 8.504 -30.659 1.00 49.06 517 VAL A C 1
ATOM 3760 O O . VAL A 1 517 ? 19.945 7.715 -29.927 1.00 49.06 517 VAL A O 1
ATOM 3763 N N . GLY A 1 518 ? 18.688 8.026 -31.715 1.00 52.28 518 GLY A N 1
ATOM 3764 C CA . GLY A 1 518 ? 18.325 6.614 -31.877 1.00 52.28 518 GLY A CA 1
ATOM 3765 C C . GLY A 1 518 ? 19.344 5.759 -32.625 1.00 52.28 518 GLY A C 1
ATOM 3766 O O . GLY A 1 518 ? 19.232 5.556 -33.831 1.00 52.28 518 GLY A O 1
ATOM 3767 N N . GLY A 1 519 ? 20.267 5.156 -31.875 1.00 63.72 519 GLY A N 1
ATOM 3768 C CA . GLY A 1 519 ? 21.036 3.990 -32.323 1.00 63.72 519 GLY A CA 1
ATOM 3769 C C . GLY A 1 519 ? 20.185 2.712 -32.432 1.00 63.72 519 GLY A C 1
ATOM 3770 O O . GLY A 1 519 ? 18.993 2.708 -32.093 1.00 63.72 519 GLY A O 1
ATOM 3771 N N . SER A 1 520 ? 20.806 1.617 -32.889 1.00 76.25 520 SER A N 1
ATOM 3772 C CA . SER A 1 520 ? 20.227 0.261 -32.875 1.00 76.25 520 SER A CA 1
ATOM 3773 C C . SER A 1 520 ? 19.801 -0.158 -31.460 1.00 76.25 520 SER A C 1
ATOM 3775 O O . SER A 1 520 ? 20.232 0.442 -30.471 1.00 76.25 520 SER A O 1
ATOM 3777 N N . TRP A 1 521 ? 18.979 -1.207 -31.327 1.00 79.69 521 TRP A N 1
ATOM 3778 C CA . TRP A 1 521 ? 18.597 -1.743 -30.011 1.00 79.69 521 TRP A CA 1
ATOM 3779 C C . TRP A 1 521 ? 19.808 -1.989 -29.102 1.00 79.69 521 TRP A C 1
ATOM 3781 O O . TRP A 1 521 ? 19.794 -1.580 -27.941 1.00 79.69 521 TRP A O 1
ATOM 3791 N N . GLY A 1 522 ? 20.883 -2.568 -29.649 1.00 78.94 522 GLY A N 1
ATOM 3792 C CA . GLY A 1 522 ? 22.116 -2.817 -28.903 1.00 78.94 522 GLY A CA 1
ATOM 3793 C C . GLY A 1 522 ? 22.811 -1.536 -28.446 1.00 78.94 522 GLY A C 1
ATOM 3794 O O . GLY A 1 522 ? 23.238 -1.457 -27.301 1.00 78.94 522 GLY A O 1
ATOM 3795 N N . SER A 1 523 ? 22.836 -0.489 -29.277 1.00 79.50 523 SER A N 1
ATOM 3796 C CA . SER A 1 523 ? 23.366 0.823 -28.880 1.00 79.50 523 SER A CA 1
ATOM 3797 C C . SER A 1 523 ? 22.570 1.440 -27.723 1.00 79.50 523 SER A C 1
ATOM 3799 O O . SER A 1 523 ? 23.154 1.981 -26.785 1.00 79.50 523 SER A O 1
ATOM 3801 N N . ARG A 1 524 ? 21.238 1.305 -27.729 1.00 78.12 524 ARG A N 1
ATOM 3802 C CA . ARG A 1 524 ? 20.377 1.818 -26.648 1.00 78.12 524 ARG A CA 1
ATOM 3803 C C . ARG A 1 524 ? 20.498 1.003 -25.366 1.00 78.12 524 ARG A C 1
ATOM 3805 O O . ARG A 1 524 ? 20.482 1.591 -24.285 1.00 78.12 524 ARG A O 1
ATOM 3812 N N . LEU A 1 525 ? 20.644 -0.319 -25.483 1.00 80.25 525 LEU A N 1
ATOM 3813 C CA . LEU A 1 525 ? 20.958 -1.188 -24.354 1.00 80.25 525 LEU A CA 1
ATOM 3814 C C . LEU A 1 525 ? 22.281 -0.756 -23.717 1.00 80.25 525 LEU A C 1
ATOM 3816 O O . LEU A 1 525 ? 22.289 -0.450 -22.530 1.00 80.25 525 LEU A O 1
ATOM 3820 N N . LEU A 1 526 ? 23.359 -0.643 -24.499 1.00 79.75 526 LEU A N 1
ATOM 3821 C CA . LEU A 1 526 ? 24.663 -0.192 -24.002 1.00 79.75 526 LEU A CA 1
ATOM 3822 C C . LEU A 1 526 ? 24.560 1.179 -23.331 1.00 79.75 526 LEU A C 1
ATOM 3824 O O . LEU A 1 526 ? 24.989 1.331 -22.192 1.00 79.75 526 LEU A O 1
ATOM 3828 N N . HIS A 1 527 ? 23.889 2.147 -23.959 1.00 77.31 527 HIS A N 1
ATOM 3829 C CA . HIS A 1 527 ? 23.667 3.463 -23.358 1.00 77.31 527 HIS A CA 1
ATOM 3830 C C . HIS A 1 527 ? 22.898 3.383 -22.024 1.00 77.31 527 HIS A C 1
ATOM 3832 O O . HIS A 1 527 ? 23.157 4.165 -21.106 1.00 77.31 527 HIS A O 1
ATOM 3838 N N . ALA A 1 528 ? 21.930 2.472 -21.884 1.00 74.25 528 ALA A N 1
ATOM 3839 C CA . ALA A 1 528 ? 21.211 2.274 -20.625 1.00 74.25 528 ALA A CA 1
ATOM 3840 C C . ALA A 1 528 ? 22.113 1.671 -19.532 1.00 74.25 528 ALA A C 1
ATOM 3842 O O . ALA A 1 528 ? 22.018 2.080 -18.371 1.00 74.25 528 ALA A O 1
ATOM 3843 N N . LEU A 1 529 ? 23.008 0.746 -19.899 1.00 76.62 529 LEU A N 1
ATOM 3844 C CA . LEU A 1 529 ? 24.004 0.176 -18.988 1.00 76.62 529 LEU A CA 1
ATOM 3845 C C . LEU A 1 529 ? 25.014 1.247 -18.539 1.00 76.62 529 LEU A C 1
ATOM 3847 O O . LEU A 1 529 ? 25.215 1.422 -17.336 1.00 76.62 529 LEU A O 1
ATOM 3851 N N . ILE A 1 530 ? 25.552 2.024 -19.487 1.00 73.56 530 ILE A N 1
ATOM 3852 C CA . ILE A 1 530 ? 26.507 3.123 -19.266 1.00 73.56 530 ILE A CA 1
ATOM 3853 C C . ILE A 1 530 ? 25.918 4.217 -18.362 1.00 73.56 530 ILE A C 1
ATOM 3855 O O . ILE A 1 530 ? 26.551 4.640 -17.396 1.00 73.56 530 ILE A O 1
ATOM 3859 N N . HIS A 1 531 ? 24.682 4.662 -18.616 1.00 69.94 531 HIS A N 1
ATOM 3860 C CA . HIS A 1 531 ? 24.060 5.724 -17.815 1.00 69.94 531 HIS A CA 1
ATOM 3861 C C . HIS A 1 531 ? 23.975 5.336 -16.330 1.00 69.94 531 HIS A C 1
ATOM 3863 O O . HIS A 1 531 ? 24.304 6.128 -15.449 1.00 69.94 531 HIS A O 1
ATOM 3869 N N . ASN A 1 532 ? 23.599 4.093 -16.027 1.00 67.31 532 ASN A N 1
ATOM 3870 C CA . ASN A 1 532 ? 23.553 3.623 -14.643 1.00 67.31 532 ASN A CA 1
ATOM 3871 C C . ASN A 1 532 ? 24.944 3.463 -14.002 1.00 67.31 532 ASN A C 1
ATOM 3873 O O . ASN A 1 532 ? 25.040 3.496 -12.775 1.00 67.31 532 ASN A O 1
ATOM 3877 N N . HIS A 1 533 ? 25.999 3.277 -14.799 1.00 66.69 533 HIS A N 1
ATOM 3878 C CA . HIS A 1 533 ? 27.381 3.253 -14.316 1.00 66.69 533 HIS A CA 1
ATOM 3879 C C . HIS A 1 533 ? 27.814 4.620 -13.786 1.00 66.69 533 HIS A C 1
ATOM 3881 O O . HIS A 1 533 ? 28.293 4.719 -12.659 1.00 66.69 533 HIS A O 1
ATOM 3887 N N . THR A 1 534 ? 27.499 5.693 -14.515 1.00 62.28 534 THR A N 1
ATOM 3888 C CA . THR A 1 534 ? 27.786 7.062 -14.051 1.00 62.28 534 THR A CA 1
ATOM 3889 C C . THR A 1 534 ? 27.078 7.404 -12.731 1.00 62.28 534 THR A C 1
ATOM 3891 O O . THR A 1 534 ? 27.605 8.145 -11.902 1.00 62.28 534 THR A O 1
ATOM 3894 N N . GLU A 1 535 ? 25.888 6.848 -12.477 1.00 63.75 535 GLU A N 1
ATOM 3895 C CA . GLU A 1 535 ? 25.194 7.010 -11.193 1.00 63.75 535 GLU A CA 1
ATOM 3896 C C . GLU A 1 535 ? 25.884 6.273 -10.038 1.00 63.75 535 GLU A C 1
ATOM 3898 O O . GLU A 1 535 ? 25.853 6.767 -8.905 1.00 63.75 535 GLU A O 1
ATOM 3903 N N . LEU A 1 536 ? 26.499 5.115 -10.309 1.00 61.88 536 LEU A N 1
ATOM 3904 C CA . LEU A 1 536 ? 27.285 4.363 -9.330 1.00 61.88 536 LEU A CA 1
ATOM 3905 C C . LEU A 1 536 ? 28.521 5.168 -8.922 1.00 61.88 536 LEU A C 1
ATOM 3907 O O . LEU A 1 536 ? 28.703 5.409 -7.732 1.00 61.88 536 LEU A O 1
ATOM 3911 N N . ASP A 1 537 ? 29.278 5.678 -9.893 1.00 63.59 537 ASP A N 1
ATOM 3912 C CA . ASP A 1 537 ? 30.464 6.508 -9.649 1.00 63.59 537 ASP A CA 1
ATOM 3913 C C . ASP A 1 537 ? 30.108 7.756 -8.837 1.00 63.59 537 ASP A C 1
ATOM 3915 O O . ASP A 1 537 ? 30.771 8.105 -7.858 1.00 63.59 537 ASP A O 1
ATOM 3919 N N . ASN A 1 538 ? 28.983 8.393 -9.170 1.00 63.84 538 ASN A N 1
ATOM 3920 C CA . ASN A 1 538 ? 28.448 9.514 -8.404 1.00 63.84 538 ASN A CA 1
ATOM 3921 C C . ASN A 1 538 ? 28.042 9.110 -6.976 1.00 63.84 538 ASN A C 1
ATOM 3923 O O . ASN A 1 538 ? 28.210 9.892 -6.037 1.00 63.84 538 ASN A O 1
ATOM 3927 N N . ALA A 1 539 ? 27.498 7.907 -6.780 1.00 62.91 539 ALA A N 1
ATOM 3928 C CA . ALA A 1 539 ? 27.159 7.394 -5.456 1.00 62.91 539 ALA A CA 1
ATOM 3929 C C . ALA A 1 539 ? 28.411 7.052 -4.632 1.00 62.91 539 ALA A C 1
ATOM 3931 O O . ALA A 1 539 ? 28.424 7.308 -3.428 1.00 62.91 539 ALA A O 1
ATOM 3932 N N . GLU A 1 540 ? 29.463 6.521 -5.251 1.00 64.56 540 GLU A N 1
ATOM 3933 C CA . GLU A 1 540 ? 30.737 6.207 -4.596 1.00 64.56 540 GLU A CA 1
ATOM 3934 C C . GLU A 1 540 ? 31.531 7.460 -4.242 1.00 64.56 540 GLU A C 1
ATOM 3936 O O . GLU A 1 540 ? 31.921 7.620 -3.084 1.00 64.56 540 GLU A O 1
ATOM 3941 N N . ALA A 1 541 ? 31.603 8.434 -5.151 1.00 62.88 541 ALA A N 1
ATOM 3942 C CA . ALA A 1 541 ? 32.149 9.762 -4.870 1.00 62.88 541 ALA A CA 1
ATOM 3943 C C . ALA A 1 541 ? 31.429 10.468 -3.700 1.00 62.88 541 ALA A C 1
ATOM 3945 O O . ALA A 1 541 ? 31.986 11.343 -3.030 1.00 62.88 541 ALA A O 1
ATOM 3946 N N . MET A 1 542 ? 30.174 10.093 -3.428 1.00 57.53 542 MET A N 1
ATOM 3947 C CA . MET A 1 542 ? 29.407 10.579 -2.279 1.00 57.53 542 MET A CA 1
ATOM 3948 C C . MET A 1 542 ? 29.637 9.754 -1.002 1.00 57.53 542 MET A C 1
ATOM 3950 O O . MET A 1 542 ? 29.517 10.320 0.085 1.00 57.53 542 MET A O 1
ATOM 3954 N N . LYS A 1 543 ? 30.007 8.465 -1.089 1.00 61.19 543 LYS A N 1
ATOM 3955 C CA . LYS A 1 543 ? 30.372 7.633 0.079 1.00 61.19 543 LYS A CA 1
ATOM 3956 C C . LYS A 1 543 ? 31.651 8.130 0.759 1.00 61.19 543 LYS A C 1
ATOM 3958 O O . LYS A 1 543 ? 31.737 8.087 1.986 1.00 61.19 543 LYS A O 1
ATOM 3963 N N . ASP A 1 544 ? 32.595 8.666 -0.012 1.00 58.88 544 ASP A N 1
ATOM 3964 C CA . ASP A 1 544 ? 33.867 9.184 0.512 1.00 58.88 544 ASP A CA 1
ATOM 3965 C C . ASP A 1 544 ? 33.721 10.481 1.328 1.00 58.88 544 ASP A C 1
ATOM 3967 O O . ASP A 1 544 ? 34.606 10.852 2.109 1.00 58.88 544 ASP A O 1
ATOM 3971 N N . LYS A 1 545 ? 32.558 11.143 1.257 1.00 63.59 545 LYS A N 1
ATOM 3972 C CA . LYS A 1 545 ? 32.207 12.278 2.122 1.00 63.59 545 LYS A CA 1
ATOM 3973 C C . LYS A 1 545 ? 31.784 11.767 3.510 1.00 63.59 545 LYS A C 1
ATOM 3975 O O . LYS A 1 545 ? 30.602 11.637 3.830 1.00 63.59 545 LYS A O 1
ATOM 3980 N N . ARG A 1 546 ? 32.774 11.449 4.356 1.00 42.00 546 ARG A N 1
ATOM 3981 C CA . ARG A 1 546 ? 32.594 10.967 5.744 1.00 42.00 546 ARG A CA 1
ATOM 3982 C C . ARG A 1 546 ? 31.621 11.856 6.542 1.00 42.00 546 ARG A C 1
ATOM 3984 O O . ARG A 1 546 ? 31.906 13.025 6.778 1.00 42.00 546 ARG A O 1
ATOM 3991 N N . GLY A 1 547 ? 30.509 11.277 7.011 1.00 52.72 547 GLY A N 1
ATOM 3992 C CA . GLY A 1 547 ? 29.527 11.918 7.912 1.00 52.72 547 GLY A CA 1
ATOM 3993 C C . GLY A 1 547 ? 28.104 12.071 7.352 1.00 52.72 547 GLY A C 1
ATOM 3994 O O . GLY A 1 547 ? 27.174 12.320 8.114 1.00 52.72 547 GLY A O 1
ATOM 3995 N N . ALA A 1 548 ? 27.916 11.852 6.049 1.00 51.44 548 ALA A N 1
ATOM 3996 C CA . ALA A 1 548 ? 26.658 12.056 5.323 1.00 51.44 548 ALA A CA 1
ATOM 3997 C C . ALA A 1 548 ? 25.658 10.875 5.373 1.00 51.44 548 ALA A C 1
ATOM 3999 O O . ALA A 1 548 ? 24.466 11.050 5.137 1.00 51.44 548 ALA A O 1
ATOM 4000 N N . GLY A 1 549 ? 26.113 9.657 5.687 1.00 53.34 549 GLY A N 1
ATOM 4001 C CA . GLY A 1 549 ? 25.474 8.417 5.211 1.00 53.34 549 GLY A CA 1
ATOM 4002 C C . GLY A 1 549 ? 23.976 8.228 5.487 1.00 53.34 549 GLY A C 1
ATOM 4003 O O . GLY A 1 549 ? 23.250 7.813 4.591 1.00 53.34 549 GLY A O 1
ATOM 4004 N N . LEU A 1 550 ? 23.483 8.528 6.693 1.00 52.75 550 LEU A N 1
ATOM 4005 C CA . LEU A 1 550 ? 22.066 8.307 7.023 1.00 52.75 550 LEU A CA 1
ATOM 4006 C C . LEU A 1 550 ? 21.208 9.561 6.817 1.00 52.75 550 LEU A C 1
ATOM 4008 O O . LEU A 1 550 ? 20.091 9.466 6.315 1.00 52.75 550 LEU A O 1
ATOM 4012 N N . LEU A 1 551 ? 21.731 10.735 7.184 1.00 57.88 551 LEU A N 1
ATOM 4013 C CA . LEU A 1 551 ? 21.005 12.001 7.077 1.00 57.88 551 LEU A CA 1
ATOM 4014 C C . LEU A 1 551 ? 20.912 12.489 5.633 1.00 57.88 551 LEU A C 1
ATOM 4016 O O . LEU A 1 551 ? 19.845 12.952 5.244 1.00 57.88 551 LEU A O 1
ATOM 4020 N N . ASP A 1 552 ? 21.958 12.332 4.819 1.00 58.06 552 ASP A N 1
ATOM 4021 C CA . ASP A 1 552 ? 21.894 12.685 3.398 1.00 58.06 552 ASP A CA 1
ATOM 4022 C C . ASP A 1 552 ? 21.132 11.644 2.587 1.00 58.06 552 ASP A C 1
ATOM 4024 O O . ASP A 1 552 ? 20.451 12.017 1.638 1.00 58.06 552 ASP A O 1
ATOM 4028 N N . LEU A 1 553 ? 21.130 10.369 2.990 1.00 56.62 553 LEU A N 1
ATOM 4029 C CA . LEU A 1 553 ? 20.219 9.385 2.405 1.00 56.62 553 LEU A CA 1
ATOM 4030 C C . LEU A 1 553 ? 18.765 9.717 2.755 1.00 56.62 553 LEU A C 1
ATOM 4032 O O . LEU A 1 553 ? 17.912 9.721 1.874 1.00 56.62 553 LEU A O 1
ATOM 4036 N N . GLN A 1 554 ? 18.477 10.090 4.005 1.00 60.09 554 GLN A N 1
ATOM 4037 C CA . GLN A 1 554 ? 17.149 10.554 4.403 1.00 60.09 554 GLN A CA 1
ATOM 4038 C C . GLN A 1 554 ? 16.762 11.846 3.669 1.00 60.09 554 GLN A C 1
ATOM 4040 O O . GLN A 1 554 ? 15.631 11.965 3.206 1.00 60.09 554 GLN A O 1
ATOM 4045 N N . ARG A 1 555 ? 17.687 12.797 3.508 1.00 62.88 555 ARG A N 1
ATOM 4046 C CA . ARG A 1 555 ? 17.469 14.053 2.778 1.00 62.88 555 ARG A CA 1
ATOM 4047 C C . ARG A 1 555 ? 17.270 13.811 1.285 1.00 62.88 555 ARG A C 1
ATOM 4049 O O . ARG A 1 555 ? 16.384 14.421 0.703 1.00 62.88 555 ARG A O 1
ATOM 4056 N N . ARG A 1 556 ? 18.021 12.883 0.686 1.00 67.94 556 ARG A N 1
ATOM 4057 C CA . ARG A 1 556 ? 17.847 12.436 -0.701 1.00 67.94 556 ARG A CA 1
ATOM 4058 C C . ARG A 1 556 ? 16.484 11.783 -0.875 1.00 67.94 556 ARG A C 1
ATOM 4060 O O . ARG A 1 556 ? 15.729 12.238 -1.712 1.00 67.94 556 ARG A O 1
ATOM 4067 N N . VAL A 1 557 ? 16.104 10.832 -0.022 1.00 65.12 557 VAL A N 1
ATOM 4068 C CA . VAL A 1 557 ? 14.770 10.201 -0.057 1.00 65.12 557 VAL A CA 1
ATOM 4069 C C . VAL A 1 557 ? 13.645 11.227 0.135 1.00 65.12 557 VAL A C 1
ATOM 4071 O O . VAL A 1 557 ? 12.587 11.103 -0.474 1.00 65.12 557 VAL A O 1
ATOM 4074 N N . LEU A 1 558 ? 13.856 12.255 0.963 1.00 65.19 558 LEU A N 1
ATOM 4075 C CA . LEU A 1 558 ? 12.886 13.335 1.166 1.00 65.19 558 LEU A CA 1
ATOM 4076 C C . LEU A 1 558 ? 12.798 14.317 -0.011 1.00 65.19 558 LEU A C 1
ATOM 4078 O O . LEU A 1 558 ? 11.754 14.955 -0.152 1.00 65.19 558 LEU A O 1
ATOM 4082 N N . ASN A 1 559 ? 13.860 14.428 -0.813 1.00 72.62 559 ASN A N 1
ATOM 4083 C CA . ASN A 1 559 ? 13.971 15.340 -1.952 1.00 72.62 559 ASN A CA 1
ATOM 4084 C C . ASN A 1 559 ? 13.822 14.647 -3.313 1.00 72.62 559 ASN A C 1
ATOM 4086 O O . ASN A 1 559 ? 13.753 15.341 -4.323 1.00 72.62 559 ASN A O 1
ATOM 4090 N N . MET A 1 560 ? 13.792 13.313 -3.351 1.00 69.75 560 MET A N 1
ATOM 4091 C CA . MET A 1 560 ? 13.601 12.556 -4.580 1.00 69.75 560 MET A CA 1
ATOM 4092 C C . MET A 1 560 ? 12.244 12.890 -5.179 1.00 69.75 560 MET A C 1
ATOM 4094 O O . MET A 1 560 ? 11.217 12.943 -4.491 1.00 69.75 560 MET A O 1
ATOM 4098 N N . THR A 1 561 ? 12.259 13.086 -6.488 1.00 77.44 561 THR A N 1
ATOM 4099 C CA . THR A 1 561 ? 11.042 13.137 -7.282 1.00 77.44 561 THR A CA 1
ATOM 4100 C C . THR A 1 561 ? 10.308 11.803 -7.182 1.00 77.44 561 THR A C 1
ATOM 4102 O O . THR A 1 561 ? 10.863 10.760 -6.813 1.00 77.44 561 THR A O 1
ATOM 4105 N N . PHE A 1 562 ? 9.018 11.833 -7.494 1.00 70.44 562 PHE A N 1
ATOM 4106 C CA . PHE A 1 562 ? 8.204 10.629 -7.490 1.00 70.44 562 PHE A CA 1
ATOM 4107 C C . PHE A 1 562 ? 8.769 9.581 -8.464 1.00 70.44 562 PHE A C 1
ATOM 4109 O O . PHE A 1 562 ? 8.822 8.393 -8.155 1.00 70.44 562 PHE A O 1
ATOM 4116 N N . GLU A 1 563 ? 9.223 10.038 -9.626 1.00 78.38 563 GLU A N 1
ATOM 4117 C CA . GLU A 1 563 ? 9.768 9.238 -10.713 1.00 78.38 563 GLU A CA 1
ATOM 4118 C C . GLU A 1 563 ? 11.077 8.549 -10.305 1.00 78.38 563 GLU A C 1
ATOM 4120 O O . GLU A 1 563 ? 11.246 7.356 -10.553 1.00 78.38 563 GLU A O 1
ATOM 4125 N N . GLU A 1 564 ? 11.968 9.258 -9.608 1.00 74.56 564 GLU A N 1
ATOM 4126 C CA . GLU A 1 564 ? 13.189 8.671 -9.041 1.00 74.56 564 GLU A CA 1
ATOM 4127 C C . GLU A 1 564 ? 12.864 7.631 -7.960 1.00 74.56 564 GLU A C 1
ATOM 4129 O O . GLU A 1 564 ? 13.479 6.564 -7.906 1.00 74.56 564 GLU A O 1
ATOM 4134 N N . MET A 1 565 ? 11.876 7.912 -7.100 1.00 72.81 565 MET A N 1
ATOM 4135 C CA . MET A 1 565 ? 11.437 6.962 -6.074 1.00 72.81 565 MET A CA 1
ATOM 4136 C C . MET A 1 565 ? 10.849 5.698 -6.712 1.00 72.81 565 MET A C 1
ATOM 4138 O O . MET A 1 565 ? 11.129 4.594 -6.252 1.00 72.81 565 MET A O 1
ATOM 4142 N N . ALA A 1 566 ? 10.076 5.849 -7.787 1.00 68.75 566 ALA A N 1
ATOM 4143 C CA . ALA A 1 566 ? 9.505 4.754 -8.561 1.00 68.75 566 ALA A CA 1
ATOM 4144 C C . ALA A 1 566 ? 10.584 3.895 -9.254 1.00 68.75 566 ALA A C 1
ATOM 4146 O O . ALA A 1 566 ? 10.495 2.665 -9.221 1.00 68.75 566 ALA A O 1
ATOM 4147 N N . GLY A 1 567 ? 11.632 4.518 -9.808 1.00 69.06 567 GLY A N 1
ATOM 4148 C CA . GLY A 1 567 ? 12.797 3.814 -10.359 1.00 69.06 567 GLY A CA 1
ATOM 4149 C C . GLY A 1 567 ? 13.543 2.996 -9.299 1.00 69.06 567 GLY A C 1
ATOM 4150 O O . GLY A 1 567 ? 13.778 1.802 -9.487 1.00 69.06 567 GLY A O 1
ATOM 4151 N N . GLY A 1 568 ? 13.813 3.595 -8.132 1.00 69.38 568 GLY A N 1
ATOM 4152 C CA . GLY A 1 568 ? 14.425 2.891 -6.996 1.00 69.38 568 GLY A CA 1
ATOM 4153 C C . GLY A 1 568 ? 13.545 1.769 -6.430 1.00 69.38 568 GLY A C 1
ATOM 4154 O O . GLY A 1 568 ? 14.029 0.708 -6.050 1.00 69.38 568 GLY A O 1
ATOM 4155 N N . VAL A 1 569 ? 12.224 1.947 -6.430 1.00 68.50 569 VAL A N 1
ATOM 4156 C CA . VAL A 1 569 ? 11.271 0.894 -6.056 1.00 68.50 569 VAL A CA 1
ATOM 4157 C C . VAL A 1 569 ? 11.420 -0.337 -6.950 1.00 68.50 569 VAL A C 1
ATOM 4159 O O . VAL A 1 569 ? 11.454 -1.461 -6.447 1.00 68.50 569 VAL A O 1
ATOM 4162 N N . ALA A 1 570 ? 11.527 -0.138 -8.261 1.00 67.31 570 ALA A N 1
ATOM 4163 C CA . ALA A 1 570 ? 11.687 -1.234 -9.206 1.00 67.31 570 ALA A CA 1
ATOM 4164 C C . ALA A 1 570 ? 13.087 -1.863 -9.189 1.00 67.31 570 ALA A C 1
ATOM 4166 O O . ALA A 1 570 ? 13.249 -2.970 -9.706 1.00 67.31 570 ALA A O 1
ATOM 4167 N N . SER A 1 571 ? 14.090 -1.205 -8.595 1.00 69.81 571 SER A N 1
ATOM 4168 C CA . SER A 1 571 ? 15.415 -1.798 -8.392 1.00 69.81 571 SER A CA 1
ATOM 4169 C C . SER A 1 571 ? 15.490 -2.690 -7.152 1.00 69.81 571 SER A C 1
ATOM 4171 O O . SER A 1 571 ? 16.319 -3.594 -7.127 1.00 69.81 571 SER A O 1
ATOM 4173 N N . LEU A 1 572 ? 14.611 -2.521 -6.154 1.00 69.00 572 LEU A N 1
ATOM 4174 C CA . LEU A 1 572 ? 14.639 -3.329 -4.924 1.00 69.00 572 LEU A CA 1
ATOM 4175 C C . LEU A 1 572 ? 14.482 -4.845 -5.169 1.00 69.00 572 LEU A C 1
ATOM 4177 O O . LEU A 1 572 ? 15.242 -5.612 -4.571 1.00 69.00 572 LEU A O 1
ATOM 4181 N N . PRO A 1 573 ? 13.545 -5.324 -6.018 1.00 64.19 573 PRO A N 1
ATOM 4182 C CA . PRO A 1 573 ? 13.493 -6.741 -6.375 1.00 64.19 573 PRO A CA 1
ATOM 4183 C C . PRO A 1 573 ? 14.764 -7.199 -7.098 1.00 64.19 573 PRO A C 1
ATOM 4185 O O . PRO A 1 573 ? 15.261 -8.288 -6.814 1.00 64.19 573 PRO A O 1
ATOM 4188 N N . LEU A 1 574 ? 15.326 -6.353 -7.973 1.00 66.38 574 LEU A N 1
ATOM 4189 C CA . LEU A 1 574 ? 16.569 -6.663 -8.680 1.00 66.38 574 LEU A CA 1
ATOM 4190 C C . LEU A 1 574 ? 17.738 -6.834 -7.725 1.00 66.38 574 LEU A C 1
ATOM 4192 O O . LEU A 1 574 ? 18.448 -7.813 -7.836 1.00 66.38 574 LEU A O 1
ATOM 4196 N N . GLU A 1 575 ? 17.940 -5.928 -6.772 1.00 70.56 575 GLU A N 1
ATOM 4197 C CA . GLU A 1 575 ? 19.068 -5.997 -5.833 1.00 70.56 575 GLU A CA 1
ATOM 4198 C C . GLU A 1 575 ? 19.072 -7.293 -5.014 1.00 70.56 575 GLU A C 1
ATOM 4200 O O . GLU A 1 575 ? 20.127 -7.793 -4.629 1.00 70.56 575 GLU A O 1
ATOM 4205 N N . ARG A 1 576 ? 17.891 -7.867 -4.763 1.00 68.56 576 ARG A N 1
ATOM 4206 C CA . ARG A 1 576 ? 17.761 -9.134 -4.037 1.00 68.56 576 ARG A CA 1
ATOM 4207 C C . ARG A 1 576 ? 18.076 -10.351 -4.907 1.00 68.56 576 ARG A C 1
ATOM 4209 O O . ARG A 1 576 ? 18.616 -11.318 -4.372 1.00 68.56 576 ARG A O 1
ATOM 4216 N N . LEU A 1 577 ? 17.751 -10.289 -6.201 1.00 68.12 577 LEU A N 1
ATOM 4217 C CA . LEU A 1 577 ? 17.891 -11.386 -7.171 1.00 68.12 577 LEU A CA 1
ATOM 4218 C C . LEU A 1 577 ? 19.171 -11.298 -8.019 1.00 68.12 577 LEU A C 1
ATOM 4220 O O . LEU A 1 577 ? 19.609 -12.290 -8.587 1.00 68.12 577 LEU A O 1
ATOM 4224 N N . ALA A 1 578 ? 19.821 -10.137 -8.077 1.00 68.81 578 ALA A N 1
ATOM 4225 C CA . ALA A 1 578 ? 21.028 -9.871 -8.858 1.00 68.81 578 ALA A CA 1
ATOM 4226 C C . ALA A 1 578 ? 22.304 -10.390 -8.182 1.00 68.81 578 ALA A C 1
ATOM 4228 O O . ALA A 1 578 ? 23.328 -9.709 -8.147 1.00 68.81 578 ALA A O 1
ATOM 4229 N N . ARG A 1 579 ? 22.248 -11.598 -7.620 1.00 74.94 579 ARG A N 1
ATOM 4230 C CA . ARG A 1 579 ? 23.449 -12.308 -7.185 1.00 74.94 579 ARG A CA 1
ATOM 4231 C C . ARG A 1 579 ? 24.059 -12.998 -8.398 1.00 74.94 579 ARG A C 1
ATOM 4233 O O . ARG A 1 579 ? 23.335 -13.511 -9.250 1.00 74.94 579 ARG A O 1
ATOM 4240 N N . TRP A 1 580 ? 25.388 -12.998 -8.474 1.00 78.00 580 TRP A N 1
ATOM 4241 C CA . TRP A 1 580 ? 26.073 -13.859 -9.432 1.00 78.00 580 TRP A CA 1
ATOM 4242 C C . TRP A 1 580 ? 25.723 -15.321 -9.109 1.00 78.00 580 TRP A C 1
ATOM 4244 O O . TRP A 1 580 ? 25.625 -15.653 -7.920 1.00 78.00 580 TRP A O 1
ATOM 4254 N N . PRO A 1 581 ? 25.464 -16.176 -10.111 1.00 71.81 581 PRO A N 1
ATOM 4255 C CA . PRO A 1 581 ? 25.076 -17.554 -9.862 1.00 71.81 581 PRO A CA 1
ATOM 4256 C C . PRO A 1 581 ? 26.175 -18.302 -9.104 1.00 71.81 581 PRO A C 1
ATOM 4258 O O . PRO A 1 581 ? 27.368 -18.071 -9.292 1.00 71.81 581 PRO A O 1
ATOM 4261 N N . ASN A 1 582 ? 25.756 -19.236 -8.249 1.00 66.50 582 ASN A N 1
ATOM 4262 C CA . ASN A 1 582 ? 26.655 -20.163 -7.551 1.00 66.50 582 ASN A CA 1
ATOM 4263 C C . ASN A 1 582 ? 26.888 -21.454 -8.362 1.00 66.50 582 ASN A C 1
ATOM 4265 O O . ASN A 1 582 ? 27.215 -22.494 -7.796 1.00 66.50 582 ASN A O 1
ATOM 4269 N N . ASP A 1 583 ? 26.680 -21.411 -9.675 1.00 69.38 583 ASP A N 1
ATOM 4270 C CA . ASP A 1 583 ? 26.766 -22.544 -10.605 1.00 69.38 583 ASP A CA 1
ATOM 4271 C C . ASP A 1 583 ? 28.209 -22.891 -11.021 1.00 69.38 583 ASP A C 1
ATOM 4273 O O . ASP A 1 583 ? 28.433 -23.763 -11.858 1.00 69.38 583 ASP A O 1
ATOM 4277 N N . GLY A 1 584 ? 29.200 -22.236 -10.409 1.00 72.25 584 GLY A N 1
ATOM 4278 C CA . GLY A 1 584 ? 30.619 -22.439 -10.690 1.00 72.25 584 GLY A CA 1
ATOM 4279 C C . GLY A 1 584 ? 31.158 -21.566 -11.822 1.00 72.25 584 GLY A C 1
ATOM 4280 O O . GLY A 1 584 ? 32.352 -21.653 -12.116 1.00 72.25 584 GLY A O 1
ATOM 4281 N N . LEU A 1 585 ? 30.336 -20.702 -12.430 1.00 77.25 585 LEU A N 1
ATOM 4282 C CA . LEU A 1 585 ? 30.830 -19.686 -13.352 1.00 77.25 585 LEU A CA 1
ATOM 4283 C C . LEU A 1 585 ? 31.645 -18.640 -12.591 1.00 77.25 585 LEU A C 1
ATOM 4285 O O . LEU A 1 585 ? 31.191 -18.064 -11.599 1.00 77.25 585 LEU A O 1
ATOM 4289 N N . ALA A 1 586 ? 32.856 -18.371 -13.079 1.00 81.25 586 ALA A N 1
ATOM 4290 C CA . ALA A 1 586 ? 33.682 -17.309 -12.531 1.00 81.25 586 ALA A CA 1
ATOM 4291 C C . ALA A 1 586 ? 32.947 -15.968 -12.652 1.00 81.25 586 ALA A C 1
ATOM 4293 O O . ALA A 1 586 ? 32.408 -15.633 -13.709 1.00 81.25 586 ALA A O 1
ATOM 4294 N N . VAL A 1 587 ? 32.937 -15.205 -11.560 1.00 80.38 587 VAL A N 1
ATOM 4295 C CA . VAL A 1 587 ? 32.499 -13.809 -11.586 1.00 80.38 587 VAL A CA 1
ATOM 4296 C C . VAL A 1 587 ? 33.419 -13.060 -12.563 1.00 80.38 587 VAL A C 1
ATOM 4298 O O . VAL A 1 587 ? 34.639 -13.189 -12.427 1.00 80.38 587 VAL A O 1
ATOM 4301 N N . PRO A 1 588 ? 32.885 -12.303 -13.542 1.00 81.38 588 PRO A N 1
ATOM 4302 C CA . PRO A 1 588 ? 33.695 -11.513 -14.459 1.00 81.38 588 PRO A CA 1
ATOM 4303 C C . PRO A 1 588 ? 34.633 -10.594 -13.681 1.00 81.38 588 PRO A C 1
ATOM 4305 O O . PRO A 1 588 ? 34.222 -10.027 -12.666 1.00 81.38 588 PRO A O 1
ATOM 4308 N N . ALA A 1 589 ? 35.871 -10.433 -14.154 1.00 76.06 589 ALA A N 1
ATOM 4309 C CA . ALA A 1 589 ? 36.890 -9.637 -13.464 1.00 76.06 589 ALA A CA 1
ATOM 4310 C C . ALA A 1 589 ? 36.381 -8.225 -13.137 1.00 76.06 589 ALA A C 1
ATOM 4312 O O . ALA A 1 589 ? 36.450 -7.808 -11.989 1.00 76.06 589 ALA A O 1
ATOM 4313 N N . ALA A 1 590 ? 35.716 -7.572 -14.092 1.00 69.81 590 ALA A N 1
ATOM 4314 C CA . ALA A 1 590 ? 35.104 -6.259 -13.914 1.00 69.81 590 ALA A CA 1
ATOM 4315 C C . ALA A 1 590 ? 34.067 -6.196 -12.775 1.00 69.81 590 ALA A C 1
ATOM 4317 O O . ALA A 1 590 ? 34.015 -5.237 -12.010 1.00 69.81 590 ALA A O 1
ATOM 4318 N N . VAL A 1 591 ? 33.261 -7.248 -12.599 1.00 75.38 591 VAL A N 1
ATOM 4319 C CA . VAL A 1 591 ? 32.295 -7.340 -11.492 1.00 75.38 591 VAL A CA 1
ATOM 4320 C C . VAL A 1 591 ? 33.012 -7.606 -10.163 1.00 75.38 591 VAL A C 1
ATOM 4322 O O . VAL A 1 591 ? 32.630 -7.051 -9.134 1.00 75.38 591 VAL A O 1
ATOM 4325 N N . ALA A 1 592 ? 34.052 -8.446 -10.170 1.00 77.88 592 ALA A N 1
ATOM 4326 C CA . ALA A 1 592 ? 34.856 -8.753 -8.986 1.00 77.88 592 ALA A CA 1
ATOM 4327 C C . ALA A 1 592 ? 35.681 -7.544 -8.501 1.00 77.88 592 ALA A C 1
ATOM 4329 O O . ALA A 1 592 ? 35.868 -7.369 -7.298 1.00 77.88 592 ALA A O 1
ATOM 4330 N N . GLU A 1 593 ? 36.133 -6.706 -9.433 1.00 73.38 593 GLU A N 1
ATOM 4331 C CA . GLU A 1 593 ? 36.887 -5.471 -9.200 1.00 73.38 593 GLU A CA 1
ATOM 4332 C C . GLU A 1 593 ? 35.979 -4.276 -8.862 1.00 73.38 593 GLU A C 1
ATOM 4334 O O . GLU A 1 593 ? 36.470 -3.225 -8.456 1.00 73.38 593 GLU A O 1
ATOM 4339 N N . GLY A 1 594 ? 34.655 -4.443 -8.970 1.00 69.25 594 GLY A N 1
ATOM 4340 C CA . GLY A 1 594 ? 33.665 -3.401 -8.687 1.00 69.25 594 GLY A CA 1
ATOM 4341 C C . GLY A 1 594 ? 33.495 -2.370 -9.804 1.00 69.25 594 GLY A C 1
ATOM 4342 O O . GLY A 1 594 ? 32.759 -1.407 -9.617 1.00 69.25 594 GLY A O 1
ATOM 4343 N N . ALA A 1 595 ? 34.132 -2.582 -10.954 1.00 68.25 595 ALA A N 1
ATOM 4344 C CA . ALA A 1 595 ? 34.052 -1.706 -12.114 1.00 68.25 595 ALA A CA 1
ATOM 4345 C C . ALA A 1 595 ? 32.731 -1.883 -12.893 1.00 68.25 595 ALA A C 1
ATOM 4347 O O . ALA A 1 595 ? 32.163 -0.899 -13.370 1.00 68.25 595 ALA A O 1
ATOM 4348 N N . PHE A 1 596 ? 32.145 -3.093 -12.863 1.00 70.69 596 PHE A N 1
ATOM 4349 C CA . PHE A 1 596 ? 30.836 -3.376 -13.459 1.00 70.69 596 PHE A CA 1
ATOM 4350 C C . PHE A 1 596 ? 29.733 -3.684 -12.433 1.00 70.69 596 PHE A C 1
ATOM 4352 O O . PHE A 1 596 ? 29.926 -4.456 -11.488 1.00 70.69 596 PHE A O 1
ATOM 4359 N N . VAL A 1 597 ? 28.513 -3.162 -12.632 1.00 77.38 597 VAL A N 1
ATOM 4360 C CA . VAL A 1 597 ? 27.401 -3.455 -11.715 1.00 77.38 597 VAL A CA 1
ATOM 4361 C C . VAL A 1 597 ? 26.932 -4.894 -11.937 1.00 77.38 597 VAL A C 1
ATOM 4363 O O . VAL A 1 597 ? 26.433 -5.233 -13.011 1.00 77.38 597 VAL A O 1
ATOM 4366 N N . VAL A 1 598 ? 26.983 -5.720 -10.883 1.00 80.19 598 VAL A N 1
ATOM 4367 C CA . VAL A 1 598 ? 26.592 -7.150 -10.897 1.00 80.19 598 VAL A CA 1
ATOM 4368 C C . VAL A 1 598 ? 25.270 -7.391 -11.642 1.00 80.19 598 VAL A C 1
ATOM 4370 O O . VAL A 1 598 ? 25.166 -8.308 -12.452 1.00 80.19 598 VAL A O 1
ATOM 4373 N N . ARG A 1 599 ? 24.255 -6.543 -11.413 1.00 78.06 599 ARG A N 1
ATOM 4374 C CA . ARG A 1 599 ? 22.921 -6.673 -12.028 1.00 78.06 599 ARG A CA 1
ATOM 4375 C C . ARG A 1 599 ? 22.932 -6.516 -13.550 1.00 78.06 599 ARG A C 1
ATOM 4377 O O . ARG A 1 599 ? 22.173 -7.195 -14.232 1.00 78.06 599 ARG A O 1
ATOM 4384 N N . HIS A 1 600 ? 23.775 -5.633 -14.079 1.00 8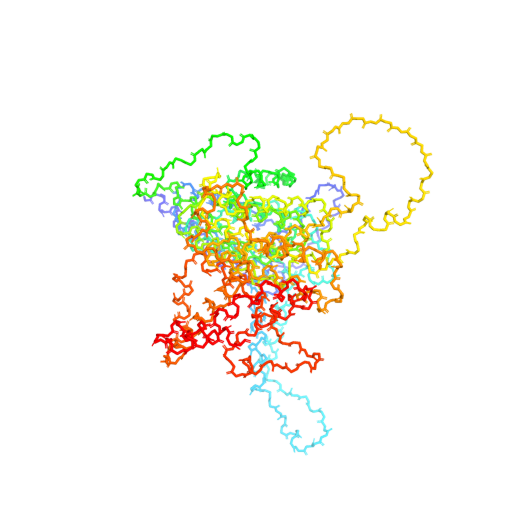0.75 600 HIS A N 1
ATOM 4385 C CA . HIS A 1 600 ? 23.892 -5.406 -15.516 1.00 80.75 600 HIS A CA 1
ATOM 4386 C C . HIS A 1 600 ? 24.625 -6.567 -16.176 1.00 80.75 600 HIS A C 1
ATOM 4388 O O . HIS A 1 600 ? 24.121 -7.107 -17.157 1.00 80.75 600 HIS A O 1
ATOM 4394 N N . ALA A 1 601 ? 25.744 -7.017 -15.592 1.00 80.25 601 ALA A N 1
ATOM 4395 C CA . ALA A 1 601 ? 26.479 -8.167 -16.126 1.00 80.25 601 ALA A CA 1
ATOM 4396 C C . ALA A 1 601 ? 25.584 -9.401 -16.133 1.00 80.25 601 ALA A C 1
ATOM 4398 O O . ALA A 1 601 ? 25.536 -10.152 -17.105 1.00 80.25 601 ALA A O 1
ATOM 4399 N N . ARG A 1 602 ? 24.799 -9.568 -15.065 1.00 81.62 602 ARG A N 1
ATOM 4400 C CA . ARG A 1 602 ? 23.831 -10.649 -14.972 1.00 81.62 602 ARG A CA 1
ATOM 4401 C C . ARG A 1 602 ? 22.725 -10.533 -16.022 1.00 81.62 602 ARG A C 1
ATOM 4403 O O . ARG A 1 602 ? 22.360 -11.551 -16.598 1.00 81.62 602 ARG A O 1
ATOM 4410 N N . LEU A 1 603 ? 22.217 -9.330 -16.309 1.00 82.81 603 LEU A N 1
ATOM 4411 C CA . LEU A 1 603 ? 21.220 -9.114 -17.364 1.00 82.81 603 LEU A CA 1
ATOM 4412 C C . LEU A 1 603 ? 21.778 -9.483 -18.742 1.00 82.81 603 LEU A C 1
ATOM 4414 O O . LEU A 1 603 ? 21.121 -10.210 -19.482 1.00 82.81 603 LEU A O 1
ATOM 4418 N N . VAL A 1 604 ? 22.987 -9.021 -19.071 1.00 83.50 604 VAL A N 1
ATOM 4419 C CA . VAL A 1 604 ? 23.654 -9.336 -20.345 1.00 83.50 604 VAL A CA 1
ATOM 4420 C C . VAL A 1 604 ? 23.880 -10.839 -20.474 1.00 83.50 604 VAL A C 1
ATOM 4422 O O . VAL A 1 604 ? 23.530 -11.421 -21.497 1.00 83.50 604 VAL A O 1
ATOM 4425 N N . HIS A 1 605 ? 24.379 -11.485 -19.418 1.00 83.69 605 HIS A N 1
ATOM 4426 C CA . HIS A 1 605 ? 24.564 -12.933 -19.373 1.00 83.69 605 HIS A CA 1
ATOM 4427 C C . HIS A 1 605 ? 23.253 -13.693 -19.627 1.00 83.69 605 HIS A C 1
ATOM 4429 O O . HIS A 1 605 ? 23.212 -14.593 -20.462 1.00 83.69 605 HIS A O 1
ATOM 4435 N N . LEU A 1 606 ? 22.171 -13.301 -18.950 1.00 82.88 606 LEU A N 1
ATOM 4436 C CA . LEU A 1 606 ? 20.848 -13.909 -19.103 1.00 82.88 606 LEU A CA 1
ATOM 4437 C C . LEU A 1 606 ? 20.280 -13.739 -20.517 1.00 82.88 606 LEU A C 1
ATOM 4439 O O . LEU A 1 606 ? 19.741 -14.685 -21.091 1.00 82.88 606 LEU A O 1
ATOM 4443 N N . LEU A 1 607 ? 20.410 -12.542 -21.091 1.00 84.31 607 LEU A N 1
ATOM 4444 C CA . LEU A 1 607 ? 19.975 -12.264 -22.459 1.00 84.31 607 LEU A CA 1
ATOM 4445 C C . LEU A 1 607 ? 20.795 -13.064 -23.479 1.00 84.31 607 LEU A C 1
ATOM 4447 O O . LEU A 1 607 ? 20.217 -13.656 -24.387 1.00 84.31 607 LEU A O 1
ATOM 4451 N N . ALA A 1 608 ? 22.116 -13.137 -23.304 1.00 85.12 608 ALA A N 1
ATOM 4452 C CA . ALA A 1 608 ? 23.006 -13.909 -24.168 1.00 85.12 608 ALA A CA 1
ATOM 4453 C C . ALA A 1 608 ? 22.745 -15.420 -24.068 1.00 85.12 608 ALA A C 1
ATOM 4455 O O . ALA A 1 608 ? 22.779 -16.115 -25.079 1.00 85.12 608 ALA A O 1
ATOM 4456 N N . ALA A 1 609 ? 22.424 -15.933 -22.877 1.00 83.50 609 ALA A N 1
ATOM 4457 C CA . ALA A 1 609 ? 22.033 -17.328 -22.696 1.00 83.50 609 ALA A CA 1
ATOM 4458 C C . ALA A 1 609 ? 20.697 -17.650 -23.393 1.00 83.50 609 ALA A C 1
ATOM 4460 O O . ALA A 1 609 ? 20.533 -18.734 -23.954 1.00 83.50 609 ALA A O 1
ATOM 4461 N N . ALA A 1 610 ? 19.744 -16.710 -23.392 1.00 81.56 610 ALA A N 1
ATOM 4462 C CA . ALA A 1 610 ? 18.435 -16.894 -24.019 1.00 81.56 610 ALA A CA 1
ATOM 4463 C C . ALA A 1 610 ? 18.463 -16.733 -25.556 1.00 81.56 610 ALA A C 1
ATOM 4465 O O . ALA A 1 610 ? 17.844 -17.522 -26.282 1.00 81.56 610 ALA A O 1
ATOM 4466 N N . ALA A 1 611 ? 19.175 -15.725 -26.063 1.00 85.25 611 ALA A N 1
ATOM 4467 C CA . ALA A 1 611 ? 19.189 -15.322 -27.472 1.00 85.25 611 ALA A CA 1
ATOM 4468 C C . ALA A 1 611 ? 20.623 -14.998 -27.949 1.00 85.25 611 ALA A C 1
ATOM 4470 O O . ALA A 1 611 ? 20.943 -13.840 -28.221 1.00 85.25 611 ALA A O 1
ATOM 4471 N N . PRO A 1 612 ? 21.524 -15.998 -28.018 1.00 87.62 612 PRO A N 1
ATOM 4472 C CA . PRO A 1 612 ? 22.952 -15.762 -28.236 1.00 87.62 612 PRO A CA 1
ATOM 4473 C C . PRO A 1 61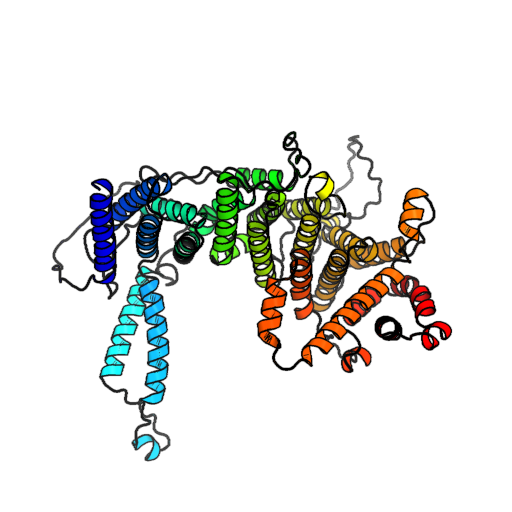2 ? 23.262 -15.133 -29.597 1.00 87.62 612 PRO A C 1
ATOM 4475 O O . PRO A 1 612 ? 24.089 -14.226 -29.679 1.00 87.62 612 PRO A O 1
ATOM 4478 N N . ALA A 1 613 ? 22.606 -15.595 -30.665 1.00 87.94 613 ALA A N 1
ATOM 4479 C CA . ALA A 1 613 ? 22.862 -15.109 -32.018 1.00 87.94 613 ALA A CA 1
ATOM 4480 C C . ALA A 1 613 ? 22.352 -13.673 -32.196 1.00 87.94 613 ALA A C 1
ATOM 4482 O O . ALA A 1 613 ? 23.054 -12.820 -32.733 1.00 87.94 613 ALA A O 1
ATOM 4483 N N . GLU A 1 614 ? 21.150 -13.399 -31.698 1.00 87.94 614 GLU A N 1
ATOM 4484 C CA . GLU A 1 614 ? 20.489 -12.104 -31.796 1.00 87.94 614 GLU A CA 1
ATOM 4485 C C . GLU A 1 614 ? 21.189 -11.053 -30.927 1.00 87.94 614 GLU A C 1
ATOM 4487 O O . GLU A 1 614 ? 21.396 -9.929 -31.377 1.00 87.94 614 GLU A O 1
ATOM 4492 N N . MET A 1 615 ? 21.630 -11.423 -29.718 1.00 86.12 615 MET A N 1
ATOM 4493 C CA . MET A 1 615 ? 22.431 -10.547 -28.856 1.00 86.12 615 MET A CA 1
ATOM 4494 C C . MET A 1 615 ? 23.777 -10.196 -29.486 1.00 86.12 615 MET A C 1
ATOM 4496 O O . MET A 1 615 ? 24.174 -9.031 -29.456 1.00 86.12 615 MET A O 1
ATOM 4500 N N . LEU A 1 616 ? 24.467 -11.176 -30.080 1.00 86.25 616 LEU A N 1
ATOM 4501 C CA . LEU A 1 616 ? 25.735 -10.933 -30.765 1.00 86.25 616 LEU A CA 1
ATOM 4502 C C . LEU A 1 616 ? 25.542 -9.991 -31.956 1.00 86.25 616 LEU A C 1
ATOM 4504 O O . LEU A 1 616 ? 26.292 -9.031 -32.091 1.00 86.25 616 LEU A O 1
ATOM 4508 N N . LEU A 1 617 ? 24.515 -10.218 -32.779 1.00 86.06 617 LEU A N 1
ATOM 4509 C CA . LEU A 1 617 ? 24.190 -9.332 -33.900 1.00 86.06 617 LEU A CA 1
ATOM 4510 C C . LEU A 1 617 ? 23.845 -7.913 -33.437 1.00 86.06 617 LEU A C 1
ATOM 4512 O O . LEU A 1 617 ? 24.302 -6.949 -34.041 1.00 86.06 617 LEU A O 1
ATOM 4516 N N . ALA A 1 618 ? 23.070 -7.773 -32.362 1.00 84.38 618 ALA A N 1
ATOM 4517 C CA . ALA A 1 618 ? 22.640 -6.466 -31.887 1.00 84.38 618 ALA A CA 1
ATOM 4518 C C . ALA A 1 618 ? 23.776 -5.648 -31.248 1.00 84.38 618 ALA A C 1
ATOM 4520 O O . ALA A 1 618 ? 23.783 -4.424 -31.379 1.00 84.38 618 ALA A O 1
ATOM 4521 N N . LEU A 1 619 ? 24.708 -6.302 -30.542 1.00 85.44 619 LEU A N 1
ATOM 4522 C CA . LEU A 1 619 ? 25.776 -5.638 -29.786 1.00 85.44 619 LEU A CA 1
ATOM 4523 C C . LEU A 1 619 ? 27.082 -5.457 -30.559 1.00 85.44 619 LEU A C 1
ATOM 4525 O O . LEU A 1 619 ? 27.846 -4.566 -30.198 1.00 85.44 619 LEU A O 1
ATOM 4529 N N . LYS A 1 620 ? 27.341 -6.254 -31.604 1.00 86.06 620 LYS A N 1
ATOM 4530 C CA . LYS A 1 620 ? 28.623 -6.244 -32.321 1.00 86.06 620 LYS A CA 1
ATOM 4531 C C . LYS A 1 620 ? 29.005 -4.855 -32.836 1.00 86.06 620 LYS A C 1
ATOM 4533 O O . LYS A 1 620 ? 30.013 -4.316 -32.393 1.00 86.06 620 LYS A O 1
ATOM 4538 N N . ASP A 1 621 ? 28.201 -4.266 -33.720 1.00 84.56 621 ASP A N 1
ATOM 4539 C CA . ASP A 1 621 ? 28.555 -2.982 -34.338 1.00 84.56 621 ASP A CA 1
ATOM 4540 C C . ASP A 1 621 ? 28.630 -1.840 -33.301 1.00 84.56 621 ASP A C 1
ATOM 4542 O O . ASP A 1 621 ? 29.590 -1.068 -33.331 1.00 84.56 621 ASP A O 1
ATOM 4546 N N . PRO A 1 622 ? 27.691 -1.721 -32.334 1.00 83.00 622 PRO A N 1
ATOM 4547 C CA . PRO A 1 622 ? 27.808 -0.729 -31.267 1.00 83.00 622 PRO A CA 1
ATOM 4548 C C . PRO A 1 622 ? 29.068 -0.875 -30.406 1.00 83.00 622 PRO A C 1
ATOM 4550 O O . PRO A 1 622 ? 29.690 0.136 -30.082 1.00 83.00 622 PRO A O 1
ATOM 4553 N N . LEU A 1 623 ? 29.454 -2.104 -30.045 1.00 83.31 623 LEU A N 1
ATOM 4554 C CA . LEU A 1 623 ? 30.675 -2.352 -29.279 1.00 83.31 623 LEU A CA 1
ATOM 4555 C C . LEU A 1 623 ? 31.913 -2.007 -30.103 1.00 83.31 623 LEU A C 1
ATOM 4557 O O . LEU A 1 623 ? 32.757 -1.274 -29.607 1.00 83.31 623 LEU A O 1
ATOM 4561 N N . GLU A 1 624 ? 31.990 -2.431 -31.369 1.00 84.88 624 GLU A N 1
ATOM 4562 C CA . GLU A 1 624 ? 33.112 -2.100 -32.261 1.00 84.88 624 GLU A CA 1
ATOM 4563 C C . GLU A 1 624 ? 33.321 -0.581 -32.387 1.00 84.88 624 GLU A C 1
ATOM 4565 O O . GLU A 1 624 ? 34.460 -0.111 -32.384 1.00 84.88 624 GLU A O 1
ATOM 4570 N N . VAL A 1 625 ? 32.233 0.198 -32.433 1.00 83.38 625 VAL A N 1
ATOM 4571 C CA . VAL A 1 625 ? 32.283 1.669 -32.456 1.00 83.38 625 VAL A CA 1
ATOM 4572 C C . VAL A 1 625 ? 32.773 2.251 -31.127 1.00 83.38 625 VAL A C 1
ATOM 4574 O O . VAL A 1 625 ? 33.570 3.192 -31.132 1.00 83.38 625 VAL A O 1
ATOM 4577 N N . LEU A 1 626 ? 32.301 1.729 -29.992 1.00 75.31 626 LEU A N 1
ATOM 4578 C CA . LEU A 1 626 ? 32.665 2.238 -28.665 1.00 75.31 626 LEU A CA 1
ATOM 4579 C C . LEU A 1 626 ? 34.088 1.840 -28.248 1.00 75.31 626 LEU A C 1
ATOM 4581 O O . LEU A 1 626 ? 34.773 2.633 -27.608 1.00 75.31 626 LEU A O 1
ATOM 4585 N N . THR A 1 627 ? 34.561 0.662 -28.659 1.00 78.12 627 THR A N 1
ATOM 4586 C CA . THR A 1 627 ? 35.915 0.160 -28.376 1.00 78.12 627 THR A CA 1
ATOM 4587 C C . THR A 1 627 ? 36.933 0.521 -29.460 1.00 78.12 627 THR A C 1
ATOM 4589 O O . THR A 1 627 ? 38.063 0.030 -29.435 1.00 78.12 627 THR A O 1
ATOM 4592 N N . ALA A 1 628 ? 36.557 1.346 -30.442 1.00 82.38 628 ALA A N 1
ATOM 4593 C CA . ALA A 1 628 ? 37.471 1.773 -31.491 1.00 82.38 628 ALA A CA 1
ATOM 4594 C C . ALA A 1 628 ? 38.688 2.507 -30.880 1.00 82.38 628 ALA A C 1
ATOM 4596 O O . ALA A 1 628 ? 38.514 3.384 -30.026 1.00 82.38 628 ALA A O 1
ATOM 4597 N N . PRO A 1 629 ? 39.925 2.206 -31.322 1.00 75.31 629 PRO A N 1
ATOM 4598 C CA . PRO A 1 629 ? 41.150 2.769 -30.741 1.00 75.31 629 PRO A CA 1
ATOM 4599 C C . PRO A 1 629 ? 41.188 4.305 -30.783 1.00 75.31 629 PRO A C 1
ATOM 4601 O O . PRO A 1 629 ? 41.721 4.946 -29.874 1.00 75.31 629 PRO A O 1
ATOM 4604 N N . ASP A 1 630 ? 40.554 4.903 -31.790 1.00 76.06 630 ASP A N 1
ATOM 4605 C CA . ASP A 1 630 ? 40.451 6.354 -31.938 1.00 76.06 630 ASP A CA 1
ATOM 4606 C C . ASP A 1 630 ? 39.576 6.996 -30.850 1.00 76.06 630 ASP A C 1
ATOM 4608 O O . ASP A 1 630 ? 39.861 8.112 -30.428 1.00 76.06 630 ASP A O 1
ATOM 4612 N N . ARG A 1 631 ? 38.556 6.292 -30.331 1.00 69.31 631 ARG A N 1
ATOM 4613 C CA . ARG A 1 631 ? 37.760 6.767 -29.186 1.00 69.31 631 ARG A CA 1
ATOM 4614 C C . ARG A 1 631 ? 38.481 6.564 -27.860 1.00 69.31 631 ARG A C 1
ATOM 4616 O O . ARG A 1 631 ? 38.476 7.470 -27.025 1.00 69.31 631 ARG A O 1
ATOM 4623 N N . LEU A 1 632 ? 39.176 5.431 -27.717 1.00 64.94 632 LEU A N 1
ATOM 4624 C CA . LEU A 1 632 ? 39.981 5.092 -26.536 1.00 64.94 632 LEU A CA 1
ATOM 4625 C C . LEU A 1 632 ? 41.076 6.125 -26.230 1.00 64.94 632 LEU A C 1
ATOM 4627 O O . LEU A 1 632 ? 41.452 6.309 -25.075 1.00 64.94 632 LEU A O 1
ATOM 4631 N N . THR A 1 633 ? 41.570 6.827 -27.250 1.00 63.66 633 THR A N 1
ATOM 4632 C CA . THR A 1 633 ? 42.621 7.845 -27.109 1.00 63.66 633 THR A CA 1
ATOM 4633 C C . THR A 1 633 ? 42.096 9.257 -26.819 1.00 63.66 633 THR A C 1
ATOM 4635 O O . THR A 1 633 ? 42.870 10.101 -26.369 1.00 63.66 633 THR A O 1
ATOM 4638 N N . THR A 1 634 ? 40.798 9.522 -27.020 1.00 60.94 634 THR A N 1
ATOM 4639 C CA . THR A 1 634 ? 40.186 10.862 -26.901 1.00 60.94 634 THR A CA 1
ATOM 4640 C C . THR A 1 634 ? 39.355 11.110 -25.639 1.00 60.94 634 THR A C 1
ATOM 4642 O O . THR A 1 634 ? 38.914 12.239 -25.445 1.00 60.94 634 THR A O 1
ATOM 4645 N N . ALA A 1 635 ? 39.139 10.112 -24.776 1.00 56.66 635 ALA A N 1
ATOM 4646 C CA . ALA A 1 635 ? 38.326 10.258 -23.561 1.00 56.66 635 ALA A CA 1
ATOM 4647 C C . ALA A 1 635 ? 38.984 11.191 -22.525 1.00 56.66 635 ALA A C 1
ATOM 4649 O O . ALA A 1 635 ? 39.805 10.771 -21.703 1.00 56.66 635 ALA A O 1
ATOM 4650 N N . GLY A 1 636 ? 38.644 12.478 -22.594 1.00 52.75 636 GLY A N 1
ATOM 4651 C CA . GLY A 1 636 ? 39.222 13.534 -21.761 1.00 52.75 636 GLY A CA 1
ATOM 4652 C C . GLY A 1 636 ? 38.505 13.737 -20.425 1.00 52.75 636 GLY A C 1
ATOM 4653 O O . GLY A 1 636 ? 39.155 14.118 -19.451 1.00 52.75 636 GLY A O 1
ATOM 4654 N N . ASP A 1 637 ? 37.207 13.420 -20.347 1.00 55.50 637 ASP A N 1
ATOM 4655 C CA . ASP A 1 637 ? 36.346 13.760 -19.207 1.00 55.50 637 ASP A CA 1
ATOM 4656 C C . ASP A 1 637 ? 35.727 12.530 -18.508 1.00 55.50 637 ASP A C 1
ATOM 4658 O O . ASP A 1 637 ? 35.718 11.410 -19.016 1.00 55.50 637 ASP A O 1
ATOM 4662 N N . GLY A 1 638 ? 35.223 12.720 -17.280 1.00 56.28 638 GLY A N 1
ATOM 4663 C CA . GLY A 1 638 ? 34.739 11.633 -16.413 1.00 56.28 638 GLY A CA 1
ATOM 4664 C C . GLY A 1 638 ? 33.563 10.815 -16.971 1.00 56.28 638 GLY A C 1
ATOM 4665 O O . GLY A 1 638 ? 33.462 9.633 -16.656 1.00 56.28 638 GLY A O 1
ATOM 4666 N N . ALA A 1 639 ? 32.713 11.406 -17.819 1.00 55.44 639 ALA A N 1
ATOM 4667 C CA . ALA A 1 639 ? 31.619 10.691 -18.485 1.00 55.44 639 ALA A CA 1
ATOM 4668 C C . ALA A 1 639 ? 32.135 9.746 -19.585 1.00 55.44 639 ALA A C 1
ATOM 4670 O O . ALA A 1 639 ? 31.702 8.597 -19.647 1.00 55.44 639 ALA A O 1
ATOM 4671 N N . ASP A 1 640 ? 33.133 10.184 -20.362 1.00 58.50 640 ASP A N 1
ATOM 4672 C CA . ASP A 1 640 ? 33.775 9.364 -21.396 1.00 58.50 640 ASP A CA 1
ATOM 4673 C C . ASP A 1 640 ? 34.496 8.159 -20.777 1.00 58.50 640 ASP A C 1
ATOM 4675 O O . ASP A 1 640 ? 34.522 7.076 -21.351 1.00 58.50 640 ASP A O 1
ATOM 4679 N N . LYS A 1 641 ? 35.051 8.306 -19.566 1.00 59.47 641 LYS A N 1
ATOM 4680 C CA . LYS A 1 641 ? 35.683 7.188 -18.846 1.00 59.47 641 LYS A CA 1
ATOM 4681 C C . LYS A 1 641 ? 34.688 6.107 -18.436 1.00 59.47 641 LYS A C 1
ATOM 4683 O O . LYS A 1 641 ? 35.003 4.935 -18.599 1.00 59.47 641 LYS A O 1
ATOM 4688 N N . ALA A 1 642 ? 33.516 6.483 -17.926 1.00 57.53 642 ALA A N 1
ATOM 4689 C CA . ALA A 1 642 ? 32.472 5.527 -17.556 1.00 57.53 642 ALA A CA 1
ATOM 4690 C C . ALA A 1 642 ? 31.867 4.843 -18.793 1.00 57.53 642 ALA A C 1
ATOM 4692 O O . ALA A 1 642 ? 31.597 3.646 -18.765 1.00 57.53 642 ALA A O 1
ATOM 4693 N N . GLU A 1 643 ? 31.703 5.587 -19.892 1.00 62.41 643 GLU A N 1
ATOM 4694 C CA . GLU A 1 643 ? 31.259 5.051 -21.182 1.00 62.41 643 GLU A CA 1
ATOM 4695 C C . GLU A 1 643 ? 32.262 4.051 -21.765 1.00 62.41 643 GLU A C 1
ATOM 4697 O O . GLU A 1 643 ? 31.866 2.970 -22.194 1.00 62.41 643 GLU A O 1
ATOM 4702 N N . MET A 1 644 ? 33.561 4.358 -21.719 1.00 63.62 644 MET A N 1
ATOM 4703 C CA . MET A 1 644 ? 34.593 3.453 -22.227 1.00 63.62 644 MET A CA 1
ATOM 4704 C C . MET A 1 644 ? 34.885 2.274 -21.303 1.00 63.62 644 MET A C 1
ATOM 4706 O O . MET A 1 644 ? 35.157 1.189 -21.806 1.00 63.62 644 MET A O 1
ATOM 4710 N N . ALA A 1 645 ? 34.797 2.448 -19.981 1.00 58.78 645 ALA A N 1
ATOM 4711 C CA . ALA A 1 645 ? 34.886 1.338 -19.035 1.00 58.78 645 ALA A CA 1
ATOM 4712 C C . ALA A 1 645 ? 33.731 0.352 -19.258 1.00 58.78 645 ALA A C 1
ATOM 4714 O O . ALA A 1 645 ? 33.972 -0.822 -19.502 1.00 58.78 645 ALA A O 1
ATOM 4715 N N . ALA A 1 646 ? 32.489 0.841 -19.314 1.00 62.59 646 ALA A N 1
ATOM 4716 C CA . ALA A 1 646 ? 31.315 -0.008 -19.514 1.00 62.59 646 ALA A CA 1
ATOM 4717 C C . ALA A 1 646 ? 31.185 -0.603 -20.930 1.00 62.59 646 ALA A C 1
ATOM 4719 O O . ALA A 1 646 ? 30.383 -1.512 -21.120 1.00 62.59 646 ALA A O 1
ATOM 4720 N N . ALA A 1 647 ? 31.904 -0.075 -21.927 1.00 65.69 647 ALA A N 1
ATOM 4721 C CA . ALA A 1 647 ? 31.983 -0.665 -23.265 1.00 65.69 647 ALA A CA 1
ATOM 4722 C C . ALA A 1 647 ? 33.136 -1.672 -23.419 1.00 65.69 647 ALA A C 1
ATOM 4724 O O . ALA A 1 647 ? 33.050 -2.564 -24.261 1.00 65.69 647 ALA A O 1
ATOM 4725 N N . ALA A 1 648 ? 34.227 -1.500 -22.665 1.00 63.00 648 ALA A N 1
ATOM 4726 C CA . ALA A 1 648 ? 35.359 -2.424 -22.652 1.00 63.00 648 ALA A CA 1
ATOM 4727 C C . ALA A 1 648 ? 35.092 -3.679 -21.799 1.00 63.00 648 ALA A C 1
ATOM 4729 O O . ALA A 1 648 ? 35.667 -4.733 -22.076 1.00 63.00 648 ALA A O 1
ATOM 4730 N N . GLU A 1 649 ? 34.253 -3.545 -20.771 1.00 58.81 649 GLU A N 1
ATOM 4731 C CA . GLU A 1 649 ? 33.762 -4.611 -19.884 1.00 58.81 649 GLU A CA 1
ATOM 4732 C C . GLU A 1 649 ? 32.543 -5.338 -20.457 1.00 58.81 649 GLU A C 1
ATOM 4734 O O . GLU A 1 649 ? 32.484 -6.582 -20.286 1.00 58.81 649 GLU A O 1
#

Foldseek 3Di:
DVVVVVLVVLVVVLVVLVCCLVPPDDDPPDPDDDDPPPPPDPDLPADFLFRQDLLLDGDDDTCPLLVLLVVLLVVLVVCVPPHDVVSNLSSLLSLLCSLLHLVVLQVVLVVLVVVLVVVCVVQQDPPPVCVVDPPDDDDGDHDPVSVVSVVSSVSSNVSSCVNQPVPVPPPDDAPQDPSNHQLSNQQSLLSLLVQLLFLPPVSVLSSLSSNQSNCSSHLNCLVQSLLVLLCLLLVHDQPDHRDNVDGDDGPDVVVSLVRLLCLQLPNPPNDDPDPDPDDDDDPDDPVLSSSLSSLLSSLVSCLSRVSNVVVCLADPSSVLSNLSSLNSSLVNPDPSSLVSSLVSLLSNLVVPLARRDLDPPDPSLLVSLVSLLQCLPVCSVVVVVGDCLSNLSSLLSLLRSQRLDDDPNPVVVVVVPDPDDDDDDDDDDDDPPDDDPDPPQPSNLVQLLSLLCQLQVDPDLLSVLSSLLSNLSNLLSCVVVHHDPVSNLVSLQVSLVVQLPPPPDPDVVVVVVCVVPHDGSQLSNLVSQLVVLVVVVVVVVVVVPPPCPPVVVVVCVVPDDSSRSSSVSSCVSLVVSLDDDPPPDDDPPCVVVVVGDSSSVSSLVSSCVSHVVSSCSRNVVSLCVLQPVVLVVPQPDPSSVSSNSSSVD

Radius of gyration: 31.14 Å; Cα contacts (8 Å, |Δi|>4): 722; chains: 1; bounding box: 77×67×89 Å

InterPro domains:
  IPR035309 Proteasome activator complex subunit 4 [PTHR32170] (3-649)

Secondary structure (DSSP, 8-state):
-HHHHHHHHHHHHHHHHHHHHHH-------S-----------S--PPP---B-TTS-B-S-TTHHHHHHHHHHHHHHHHHHH--HHHHHHHHHHHHHHHTTTHHHHHHHHHHHHHHHHHHHHH-BPPHHHHHSTT--PPPBPPHHHHHHHHHHHHHHHHHHHHH-TTTSTTS-----GGGS-HHHHHHHHHHHHHHT-SSHHHHHHHHHHHHHHHHH-TTHHHHHHHHHHHHHHT--------SS--PPPPPHHHHHHHHHHHHHT-TT--S---------PPPPHHHHHHHHHHHHHHHHHHH-HHHHHHHTT-HHHHHHHHHHHHHGGG--SHHHHHHHHHHHHHHHHH-SS-S-TT--SHHHHHHHHHHHHHHSTTHHHHTT--THHHHHHHHHHHHT--SS-PPPHHHHHHHH--------------------S-PPPHHHHHHHHHHHHHHH---HHHHHHHHHHHHHHHHHHHHHSS--HHHHHHHHHHHHHHHS----S-HHHHHHHTTT---HHHHHHHHHHHHHHHHHHHHHHHTSTT-TTHHHHHHHHH--HHHHHHHHHHHHHHHH-PPPSSSPPPPHHHHTTSS-HHHHHHHHHHHHHSHHHHHHHHHHHHHHHT-HHHHTT--SHHHHHHHHHHH-